Protein AF-A0A2V8GJY0-F1 (afdb_monomer)

Secondary structure (DSSP, 8-state):
----------------------------------------------------------------------------------------------------------------PPPPPP---PPPPP-----PPPPP-------------S--------PPEEEEEESSGGGGGGTTTTTT-SSEEEEEE-HHHHHHHHHTTSSSEEEEEGGGGGG--TT-S--STT----EEEPTB--EEESS--SSEEEEESS-GGG--EEEEETT-SHHHHHHHHHHHHTS----EEEEE-S-HHHHHTT-SEEEEEHHHHHH-----STT--EEEEHHHHHHHHHSS-EEEEEEEEETTSS-HHHHHHHHHHHHHHTT-HHHHHHHHH-S-HHHHHHHHHIIIIIEE--B-HHHHHHHHHHHHHHHTTTS-S------B-

Nearest PDB structures (foldseek):
  7an7-assembly1_A  TM=8.813E-01  e=2.901E-23  Streptomyces coelicolor A3(2)
  7an8-assembly1_B  TM=8.720E-01  e=4.650E-23  Streptomyces coelicolor A3(2)
  7an5-assembly1_A  TM=8.746E-01  e=8.386E-23  Streptomyces coelicolor A3(2)
  7ahr-assembly1_A  TM=8.669E-01  e=2.424E-22  Streptomyces coelicolor A3(2)
  2i6e-assembly1_A  TM=8.050E-01  e=2.884E-21  Deinococcus radiodurans

Mean predicted aligned error: 17.9 Å

Sequence (433 aa):
MGRRSEHRGSVAGAAHDPSTPIGRRSIAAQARRRSAAGRRRGACVRAVTAHDQSGGTDHRLRRREAGRARTADRRHRAVDSSGLGAVRAQAGASGAHGRRRRCRRRVGRRRHRPGSAPRAAGRDPPQYSRRRARAGGAQRAVRRASGRSGRALAVSLSTRVRLGAVGYLNARPLVYGLEDSPRFTLRFDVPSRCAALLHEGAIDVGLIPSIEYLRSPAKARPYRDGKDAAYRIVPGLAIASHGPVASVALYTTRPIGDVRSIALDTSSRTSVALVRVLRARVFKIQPSIEMRGPDLALMLEHCDAALIIGDTALILEAHAGPNGVDKLDLGQIWKEATGLPFVYAFWAGRSGVLDADDVRTLQVARDAGIRHPDELAREYFGGAPGRQALGARYLRDNIKYQFGDAERAGLELFYRYAAETGLVERVDPLQFY

Solvent-accessible surface area (backbone atoms only — not comparable to full-atom values): 27677 Å² total; per-residue (Å²): 131,86,82,89,80,88,88,86,82,88,81,90,90,83,89,88,85,89,82,87,92,86,88,90,86,87,83,89,86,87,90,85,90,90,86,83,89,82,91,88,87,84,88,86,88,86,87,88,84,88,89,83,90,85,85,88,89,88,87,85,91,86,88,88,88,87,87,85,89,87,86,87,87,86,82,86,82,88,85,87,82,87,80,86,82,88,89,86,82,80,92,83,90,86,88,82,92,81,78,94,79,88,82,88,76,83,89,78,90,75,91,79,81,89,77,87,79,82,83,79,81,80,76,79,78,86,79,80,79,89,77,80,87,79,81,82,86,84,89,84,89,84,82,86,88,89,84,89,82,96,71,84,75,82,69,73,82,71,74,55,46,31,33,22,37,38,62,43,75,86,37,49,30,63,46,37,73,45,82,82,37,89,57,44,43,78,43,74,34,50,31,43,49,18,39,47,34,37,77,71,61,76,22,54,31,13,35,19,26,44,61,52,63,72,64,40,45,76,84,66,56,63,51,67,98,73,28,55,38,37,55,21,30,50,81,54,37,34,40,26,18,78,21,53,42,63,25,40,28,42,34,23,69,60,62,77,76,75,42,56,28,34,23,31,30,60,54,44,52,28,64,54,50,48,53,61,35,39,27,66,72,71,61,67,40,84,44,51,77,45,81,38,72,83,42,72,65,74,26,50,78,77,16,48,20,26,39,33,52,46,56,61,27,56,68,56,81,67,52,72,62,101,91,30,33,42,72,45,39,52,27,30,55,45,20,72,76,65,76,32,30,43,52,49,26,30,43,36,25,37,49,86,73,64,55,75,64,55,52,51,50,49,48,50,18,30,67,49,20,70,76,37,31,67,54,54,19,37,66,75,50,51,98,36,67,72,56,18,56,49,39,19,46,42,56,65,71,24,43,38,59,59,39,53,71,59,38,47,54,21,40,54,50,51,46,51,45,32,37,81,66,69,76,38,97,59,82,74,83,90,46,62,112

Structure (mmCIF, N/CA/C/O backbone):
data_AF-A0A2V8GJY0-F1
#
_entry.id   AF-A0A2V8GJY0-F1
#
loop_
_atom_site.group_PDB
_atom_site.id
_atom_site.type_symbol
_atom_site.label_atom_id
_atom_site.label_alt_id
_atom_site.label_comp_id
_atom_site.label_asym_id
_atom_site.label_entity_id
_atom_site.label_seq_id
_atom_site.pdbx_PDB_ins_code
_atom_site.Cartn_x
_atom_site.Cartn_y
_atom_site.Cartn_z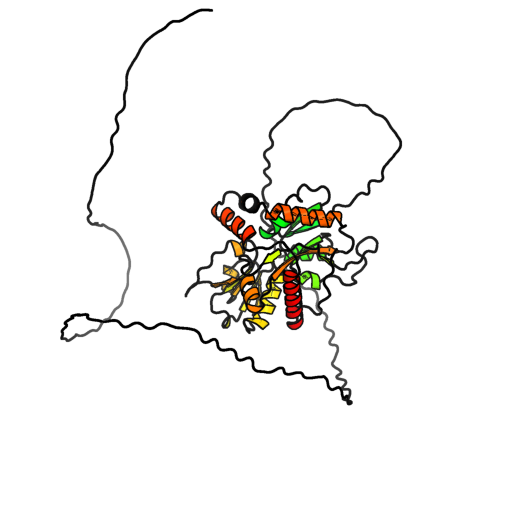
_atom_site.occupancy
_atom_site.B_iso_or_equiv
_atom_site.auth_seq_id
_atom_site.auth_comp_id
_atom_site.auth_asym_id
_atom_site.auth_atom_id
_atom_site.pdbx_PDB_model_num
ATOM 1 N N . MET A 1 1 ? 52.410 48.162 -27.763 1.00 36.25 1 MET A N 1
ATOM 2 C CA . MET A 1 1 ? 53.367 49.290 -27.832 1.00 36.25 1 MET A CA 1
ATOM 3 C C . MET A 1 1 ? 52.587 50.560 -27.527 1.00 36.25 1 MET A C 1
ATOM 5 O O . MET A 1 1 ? 51.519 50.712 -28.098 1.00 36.25 1 MET A O 1
ATOM 9 N N . GLY A 1 2 ? 53.069 51.405 -26.606 1.00 33.69 2 GLY A N 1
ATOM 10 C CA . GLY A 1 2 ? 52.331 52.570 -26.083 1.00 33.69 2 GLY A CA 1
ATOM 11 C C . GLY A 1 2 ? 51.130 52.227 -25.178 1.00 33.69 2 GLY A C 1
ATOM 12 O O . GLY A 1 2 ? 50.605 51.122 -25.252 1.00 33.69 2 GLY A O 1
ATOM 13 N N . ARG A 1 3 ? 50.658 53.122 -24.297 1.00 36.00 3 ARG A N 1
ATOM 14 C CA . ARG A 1 3 ? 51.351 54.151 -23.478 1.00 36.00 3 ARG A CA 1
ATOM 15 C C . ARG A 1 3 ? 50.384 54.576 -22.345 1.00 36.00 3 ARG A C 1
ATOM 17 O O . ARG A 1 3 ? 49.183 54.361 -22.461 1.00 36.00 3 ARG A O 1
ATOM 24 N N . ARG A 1 4 ? 50.889 55.151 -21.246 1.00 39.25 4 ARG A N 1
ATOM 25 C CA . ARG A 1 4 ? 50.056 55.760 -20.180 1.00 39.25 4 ARG A CA 1
ATOM 26 C C . ARG A 1 4 ? 49.544 57.139 -20.629 1.00 39.25 4 ARG A C 1
ATOM 28 O O . ARG A 1 4 ? 50.313 57.808 -21.311 1.00 39.25 4 ARG A O 1
ATOM 35 N N . SER A 1 5 ? 48.378 57.592 -20.142 1.00 37.66 5 SER A N 1
ATOM 36 C CA . SER A 1 5 ? 48.283 58.662 -19.110 1.00 37.66 5 SER A CA 1
ATOM 37 C C . SER A 1 5 ? 46.878 59.285 -18.952 1.00 37.66 5 SER A C 1
ATOM 39 O O . SER A 1 5 ? 46.330 59.819 -19.905 1.00 37.66 5 SER A O 1
ATOM 41 N N . GLU A 1 6 ? 46.382 59.281 -17.711 1.00 39.88 6 GLU A N 1
ATOM 42 C CA . GLU A 1 6 ? 45.700 60.386 -16.998 1.00 39.88 6 GLU A CA 1
ATOM 43 C C . GLU A 1 6 ? 44.667 61.309 -17.689 1.00 39.88 6 GLU A C 1
ATOM 45 O O . GLU A 1 6 ? 45.010 62.135 -18.534 1.00 39.88 6 GLU A O 1
ATOM 50 N N . HIS A 1 7 ? 43.476 61.401 -17.076 1.00 35.53 7 HIS A N 1
ATOM 51 C CA . HIS A 1 7 ? 42.989 62.704 -16.587 1.00 35.53 7 HIS A CA 1
ATOM 52 C C . HIS A 1 7 ? 42.225 62.597 -15.251 1.00 35.53 7 HIS A C 1
ATOM 54 O O . HIS A 1 7 ? 41.972 61.496 -14.763 1.00 35.53 7 HIS A O 1
ATOM 60 N N . ARG A 1 8 ? 41.973 63.744 -14.602 1.00 37.16 8 ARG A N 1
ATOM 61 C CA . ARG A 1 8 ? 41.656 63.873 -13.162 1.00 37.16 8 ARG A CA 1
ATOM 62 C C . ARG A 1 8 ? 40.198 64.282 -12.880 1.00 37.16 8 ARG A C 1
ATOM 64 O O . ARG A 1 8 ? 39.635 65.039 -13.658 1.00 37.16 8 ARG A O 1
ATOM 71 N N . GLY A 1 9 ? 39.717 63.990 -11.661 1.00 31.28 9 GLY A N 1
ATOM 72 C CA . GLY A 1 9 ? 39.180 65.063 -10.798 1.00 31.28 9 GLY A CA 1
ATOM 73 C C . GLY A 1 9 ? 37.777 64.937 -10.173 1.00 31.28 9 GLY A C 1
ATOM 74 O O . GLY A 1 9 ? 36.836 65.450 -10.755 1.00 31.28 9 GLY A O 1
ATOM 75 N N . SER A 1 10 ? 37.724 64.487 -8.902 1.00 34.78 10 SER A N 1
ATOM 76 C CA . SER A 1 10 ? 36.839 64.986 -7.806 1.00 34.78 10 SER A CA 1
ATOM 77 C C . SER A 1 10 ? 35.290 64.854 -7.944 1.00 34.78 10 SER A C 1
ATOM 79 O O . SER A 1 10 ? 34.779 64.654 -9.033 1.00 34.78 10 SER A O 1
ATOM 81 N N . VAL A 1 11 ? 34.445 64.897 -6.893 1.00 36.09 11 VAL A N 1
ATOM 82 C CA . VAL A 1 11 ? 34.592 65.324 -5.477 1.00 36.09 11 VAL A CA 1
ATOM 83 C C . VAL A 1 11 ? 33.930 64.326 -4.486 1.00 36.09 11 VAL A C 1
ATOM 85 O O . VAL A 1 11 ? 32.904 63.736 -4.791 1.00 36.09 11 VAL A O 1
ATOM 88 N N . ALA A 1 12 ? 34.551 64.204 -3.302 1.00 33.91 12 ALA A N 1
ATOM 89 C CA . ALA A 1 12 ? 34.194 63.613 -1.989 1.00 33.91 12 ALA A CA 1
ATOM 90 C C . ALA A 1 12 ? 32.777 63.082 -1.613 1.00 33.91 12 ALA A C 1
ATOM 92 O O . ALA A 1 12 ? 31.747 63.557 -2.076 1.00 33.91 12 ALA A O 1
ATOM 93 N N . GLY A 1 13 ? 32.755 62.214 -0.580 1.00 30.80 13 GLY A N 1
ATOM 94 C CA . GLY A 1 13 ? 31.586 61.940 0.281 1.00 30.80 13 GLY A CA 1
ATOM 95 C C . GLY A 1 13 ? 31.683 60.623 1.076 1.00 30.80 13 GLY A C 1
ATOM 96 O O . GLY A 1 13 ? 31.262 59.587 0.573 1.00 30.80 13 GLY A O 1
ATOM 97 N N . ALA A 1 14 ? 32.246 60.632 2.295 1.00 33.25 14 ALA A N 1
ATOM 98 C CA . ALA A 1 14 ? 32.558 59.409 3.054 1.00 33.25 14 ALA A CA 1
ATOM 99 C C . ALA A 1 14 ? 31.655 59.127 4.277 1.00 33.25 14 ALA A C 1
ATOM 101 O O . ALA A 1 14 ? 31.177 60.028 4.958 1.00 33.25 14 ALA A O 1
ATOM 102 N N . ALA A 1 15 ? 31.497 57.824 4.516 1.00 35.34 15 ALA A N 1
ATOM 103 C CA . ALA A 1 15 ? 30.781 57.093 5.561 1.00 35.34 15 ALA A CA 1
ATOM 104 C C . ALA A 1 15 ? 30.974 57.510 7.037 1.00 35.34 15 ALA A C 1
ATOM 106 O O . ALA A 1 15 ? 32.024 58.017 7.420 1.00 35.34 15 ALA A O 1
ATOM 107 N N . HIS A 1 16 ? 30.022 57.083 7.884 1.00 33.28 16 HIS A N 1
ATOM 108 C CA . HIS A 1 16 ? 30.321 56.562 9.226 1.00 33.28 16 HIS A CA 1
ATOM 109 C C . HIS A 1 16 ? 29.247 55.581 9.749 1.00 33.28 16 HIS A C 1
ATOM 111 O O . HIS A 1 16 ? 28.061 55.752 9.483 1.00 33.28 16 HIS A O 1
ATOM 117 N N . ASP A 1 17 ? 29.692 54.581 10.514 1.00 38.25 17 ASP A N 1
ATOM 118 C CA . ASP A 1 17 ? 28.913 53.673 11.384 1.00 38.25 17 ASP A CA 1
ATOM 119 C C . ASP A 1 17 ? 29.202 54.067 12.857 1.00 38.25 17 ASP A C 1
ATOM 121 O O . ASP A 1 17 ? 30.298 54.604 13.101 1.00 38.25 17 ASP A O 1
ATOM 125 N N . PRO A 1 18 ? 28.255 53.937 13.821 1.00 46.94 18 PRO A N 1
ATOM 126 C CA . PRO A 1 18 ? 28.322 52.794 14.754 1.00 46.94 18 PRO A CA 1
ATOM 127 C C . PRO A 1 18 ? 26.983 52.325 15.405 1.00 46.94 18 PRO A C 1
ATOM 129 O O . PRO A 1 18 ? 25.896 52.866 15.201 1.00 46.94 18 PRO A O 1
ATOM 132 N N . SER A 1 19 ? 27.107 51.321 16.282 1.00 32.25 19 SER A N 1
ATOM 133 C CA . SER A 1 19 ? 26.060 50.537 16.964 1.00 32.25 19 SER A CA 1
ATOM 134 C C . SER A 1 19 ? 25.337 51.147 18.198 1.00 32.25 19 SER A C 1
ATOM 136 O O . SER A 1 19 ? 25.816 52.078 18.834 1.00 32.25 19 SER A O 1
ATOM 138 N N . THR A 1 20 ? 24.226 50.482 18.574 1.00 32.91 20 THR A N 1
ATOM 139 C CA . THR A 1 20 ? 23.474 50.364 19.870 1.00 32.91 20 THR A CA 1
ATOM 140 C C . THR A 1 20 ? 24.234 50.583 21.210 1.00 32.91 20 THR A C 1
ATOM 142 O O . THR A 1 20 ? 25.455 50.445 21.183 1.00 32.91 20 THR A O 1
ATOM 145 N N . PRO A 1 21 ? 23.575 50.762 22.407 1.00 48.00 21 PRO A N 1
ATOM 146 C CA . PRO A 1 21 ? 22.181 50.376 22.771 1.00 48.00 21 PRO A CA 1
ATOM 147 C C . PRO A 1 21 ? 21.335 51.301 23.706 1.00 48.00 21 PRO A C 1
ATOM 149 O O . PRO A 1 21 ? 21.840 51.938 24.624 1.00 48.00 21 PRO A O 1
ATOM 152 N N . ILE A 1 22 ? 19.997 51.201 23.600 1.00 34.97 22 ILE A N 1
ATOM 153 C CA . ILE A 1 22 ? 18.965 51.623 24.593 1.00 34.97 22 ILE A CA 1
ATOM 154 C C . ILE A 1 22 ? 17.805 50.589 24.508 1.00 34.97 22 ILE A C 1
ATOM 156 O O . ILE A 1 22 ? 17.579 50.060 23.424 1.00 34.97 22 ILE A O 1
ATOM 160 N N . GLY A 1 23 ? 17.026 50.194 25.533 1.00 29.58 23 GLY A N 1
ATOM 161 C CA . GLY A 1 23 ? 16.935 50.568 26.960 1.00 29.58 23 GLY A CA 1
ATOM 162 C C . GLY A 1 23 ? 15.876 49.708 27.707 1.00 29.58 23 GLY A C 1
ATOM 163 O O . GLY A 1 23 ? 15.676 48.546 27.360 1.00 29.58 23 GLY A O 1
ATOM 164 N N . ARG A 1 24 ? 15.176 50.243 28.728 1.00 30.44 24 ARG A N 1
ATOM 165 C CA . ARG A 1 24 ? 14.067 49.570 29.468 1.00 30.44 24 ARG A CA 1
ATOM 166 C C . ARG A 1 24 ? 13.042 50.571 30.050 1.00 30.44 24 ARG A C 1
ATOM 168 O O . ARG A 1 24 ? 13.473 51.423 30.820 1.00 30.44 24 ARG A O 1
ATOM 175 N N . ARG A 1 25 ? 11.724 50.350 29.859 1.00 29.27 25 ARG A N 1
ATOM 176 C CA . ARG A 1 25 ? 10.643 50.214 30.894 1.00 29.27 25 ARG A CA 1
ATOM 177 C C . ARG A 1 25 ? 9.215 50.423 30.328 1.00 29.27 25 ARG A C 1
ATOM 179 O O . ARG A 1 25 ? 9.043 50.844 29.194 1.00 29.27 25 ARG A O 1
ATOM 186 N N . SER A 1 26 ? 8.216 50.026 31.124 1.00 29.91 26 SER A N 1
ATOM 187 C CA . SER A 1 26 ? 6.754 50.079 30.900 1.00 29.91 26 SER A CA 1
ATOM 188 C C . SER A 1 26 ? 6.154 51.473 31.253 1.00 29.91 26 SER A C 1
ATOM 19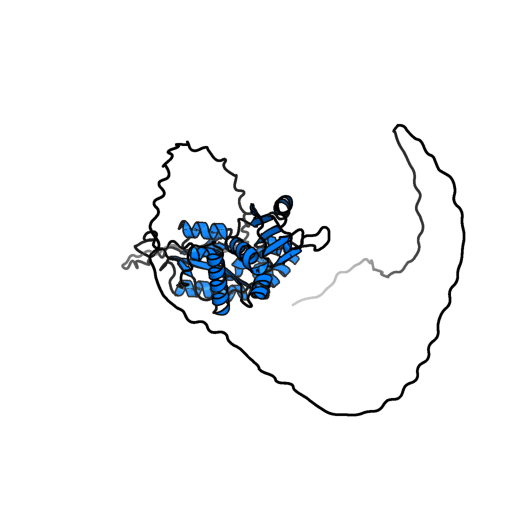0 O O . SER A 1 26 ? 6.912 52.351 31.650 1.00 29.91 26 SER A O 1
ATOM 192 N N . ILE A 1 27 ? 4.855 51.802 31.095 1.00 28.95 27 ILE A N 1
ATOM 193 C CA . ILE A 1 27 ? 3.679 51.342 31.884 1.00 28.95 27 ILE A CA 1
ATOM 194 C C . ILE A 1 27 ? 2.332 51.804 31.247 1.00 28.95 27 ILE A C 1
ATOM 196 O O . ILE A 1 27 ? 2.233 52.930 30.779 1.00 28.95 27 ILE A O 1
ATOM 200 N N . ALA A 1 28 ? 1.293 50.955 31.379 1.00 27.83 28 ALA A N 1
ATOM 201 C CA . ALA A 1 28 ? -0.170 51.208 31.361 1.00 27.83 28 ALA A CA 1
ATOM 202 C C . ALA A 1 28 ? -0.897 51.813 30.131 1.00 27.83 28 ALA A C 1
ATOM 204 O O . ALA A 1 28 ? -0.346 52.477 29.264 1.00 27.83 28 ALA A O 1
ATOM 205 N N . ALA A 1 29 ? -2.211 51.555 30.109 1.00 30.17 29 ALA A N 1
ATOM 206 C CA . ALA A 1 29 ? -3.187 52.002 29.115 1.00 30.17 29 ALA A CA 1
ATOM 207 C C . ALA A 1 29 ? -4.137 53.081 29.675 1.00 30.17 29 ALA A C 1
ATOM 209 O O . ALA A 1 29 ? -4.284 53.211 30.889 1.00 30.17 29 ALA A O 1
ATOM 210 N N . GLN A 1 30 ? -4.886 53.757 28.795 1.00 29.38 30 GLN A N 1
ATOM 211 C CA . GLN A 1 30 ? -6.186 54.363 29.123 1.00 29.38 30 GLN A CA 1
ATOM 212 C C . GLN A 1 30 ? -7.127 54.361 27.903 1.00 29.38 30 GLN A C 1
ATOM 214 O O . GLN A 1 30 ? -6.688 54.145 26.777 1.00 29.38 30 GLN A O 1
ATOM 219 N N . ALA A 1 31 ? -8.435 54.540 28.130 1.00 30.16 31 ALA A N 1
ATOM 220 C CA . ALA A 1 31 ? -9.487 54.254 27.145 1.00 30.16 31 ALA A CA 1
ATOM 221 C C . ALA A 1 31 ? -10.600 55.321 27.097 1.00 30.16 31 ALA A C 1
ATOM 223 O O . ALA A 1 31 ? -10.871 55.975 28.105 1.00 30.16 31 ALA A O 1
ATOM 224 N N . ARG A 1 32 ? -11.290 55.433 25.947 1.00 31.64 32 ARG A N 1
ATOM 225 C CA . ARG A 1 32 ? -12.596 56.104 25.697 1.00 31.64 32 ARG A CA 1
ATOM 226 C C . ARG A 1 32 ? -13.050 55.823 24.244 1.00 31.64 32 ARG A C 1
ATOM 228 O O . ARG A 1 32 ? -12.188 55.615 23.406 1.00 31.64 32 ARG A O 1
ATOM 235 N N . ARG A 1 33 ? -14.328 55.910 23.833 1.00 32.41 33 ARG A N 1
ATOM 236 C CA . ARG A 1 33 ? -15.648 55.592 24.452 1.00 32.41 33 ARG A CA 1
ATOM 237 C C . ARG A 1 33 ? -16.769 55.948 23.446 1.00 32.41 33 ARG A C 1
ATOM 239 O O . ARG A 1 33 ? -16.694 57.046 22.906 1.00 32.41 33 ARG A O 1
ATOM 246 N N . ARG A 1 34 ? -17.822 55.109 23.333 1.00 30.98 34 ARG A N 1
ATOM 247 C CA . ARG A 1 34 ? -19.221 55.320 22.819 1.00 30.98 34 ARG A CA 1
ATOM 248 C C . ARG A 1 34 ? -19.660 54.105 21.969 1.00 30.98 34 ARG A C 1
ATOM 250 O O . ARG A 1 34 ? -18.787 53.500 21.369 1.00 30.98 34 ARG A O 1
ATOM 257 N N . SER A 1 35 ? -20.925 53.700 21.776 1.00 33.88 35 SER A N 1
ATOM 258 C CA . SER A 1 35 ? -22.271 53.860 22.403 1.00 33.88 35 SER A CA 1
ATOM 259 C C . SER A 1 35 ? -23.313 53.565 21.289 1.00 33.88 35 SER A C 1
ATOM 261 O O . SER A 1 35 ? -23.026 53.909 20.152 1.00 33.88 35 SER A O 1
ATOM 263 N N . ALA A 1 36 ? -24.533 53.038 21.485 1.00 33.91 36 ALA A N 1
ATOM 264 C CA . ALA A 1 36 ? -25.193 52.374 22.623 1.00 33.91 36 ALA A CA 1
ATOM 265 C C . ALA A 1 36 ? -26.561 51.753 22.184 1.00 33.91 36 ALA A C 1
ATOM 267 O O . ALA A 1 36 ? -27.007 51.994 21.069 1.00 33.91 36 ALA A O 1
ATOM 268 N N . ALA A 1 37 ? -27.253 51.099 23.138 1.00 31.75 37 ALA A N 1
ATOM 269 C CA . ALA A 1 37 ? -28.693 50.740 23.196 1.00 31.75 37 ALA A CA 1
ATOM 270 C C . ALA A 1 37 ? -29.190 49.425 22.523 1.00 31.75 37 ALA A C 1
ATOM 272 O O . ALA A 1 37 ? -28.834 49.137 21.392 1.00 31.75 37 ALA A O 1
ATOM 273 N N . GLY A 1 38 ? -30.064 48.616 23.164 1.00 27.45 38 GLY A N 1
ATOM 274 C CA . GLY A 1 38 ? -30.399 48.564 24.610 1.00 27.45 38 GLY A CA 1
ATOM 275 C C . GLY A 1 38 ? -31.740 47.903 25.023 1.00 27.45 38 GLY A C 1
ATOM 276 O O . GLY A 1 38 ? -32.613 47.715 24.188 1.00 27.45 38 GLY A O 1
ATOM 277 N N . ARG A 1 39 ? -31.923 47.725 26.359 1.00 34.94 39 ARG A N 1
ATOM 278 C CA . ARG A 1 39 ? -33.172 47.375 27.123 1.00 34.94 39 ARG A CA 1
ATOM 279 C C . ARG A 1 39 ? -33.692 45.918 26.936 1.00 34.94 39 ARG A C 1
ATOM 281 O O . ARG A 1 39 ? -33.474 45.360 25.878 1.00 34.94 39 ARG A O 1
ATOM 288 N N . ARG A 1 40 ? -34.392 45.220 27.865 1.00 35.00 40 ARG A N 1
ATOM 289 C CA . ARG A 1 40 ? -34.861 45.348 29.296 1.00 35.00 40 ARG A CA 1
ATOM 290 C C . ARG A 1 40 ? -35.386 43.934 29.749 1.00 35.00 40 ARG A C 1
ATOM 292 O O . ARG A 1 40 ? -35.519 43.105 28.864 1.00 35.00 40 ARG A O 1
ATOM 299 N N . ARG A 1 41 ? -35.767 43.532 30.989 1.00 35.16 41 ARG A N 1
ATOM 300 C CA . ARG A 1 41 ? -35.796 44.020 32.408 1.00 35.16 41 ARG A CA 1
ATOM 301 C C . ARG A 1 41 ? -36.048 42.788 33.341 1.00 35.16 41 ARG A C 1
ATOM 303 O O . ARG A 1 41 ? -36.800 41.919 32.929 1.00 35.16 41 ARG A O 1
ATOM 310 N N . GLY A 1 42 ? -35.568 42.780 34.598 1.00 27.75 42 GLY A N 1
ATOM 311 C CA . GLY A 1 42 ? -35.918 41.792 35.663 1.00 27.75 42 GLY A CA 1
ATOM 312 C C . GLY A 1 42 ? -34.704 40.958 36.121 1.00 27.75 42 GLY A C 1
ATOM 313 O O . GLY A 1 42 ? -34.019 40.436 35.253 1.00 27.75 42 GLY A O 1
ATOM 314 N N . ALA A 1 43 ? -34.252 40.863 37.385 1.00 33.25 43 ALA A N 1
ATOM 315 C CA . ALA A 1 43 ? -34.797 41.071 38.750 1.00 33.25 43 ALA A CA 1
ATOM 316 C C . ALA A 1 43 ? -35.694 39.919 39.284 1.00 33.25 43 ALA A C 1
ATOM 318 O O . ALA A 1 43 ? -36.507 39.414 38.524 1.00 33.25 43 ALA A O 1
ATOM 319 N N . CYS A 1 44 ? -35.613 39.480 40.557 1.00 26.72 44 CYS A N 1
ATOM 320 C CA . CYS A 1 44 ? -34.962 40.103 41.727 1.00 26.72 44 CYS A CA 1
ATOM 321 C C . CYS A 1 44 ? -34.247 39.134 42.710 1.00 26.72 44 CYS A C 1
ATOM 323 O O . CYS A 1 44 ? -34.597 37.971 42.857 1.00 26.72 44 CYS A O 1
ATOM 325 N N . VAL A 1 45 ? -33.266 39.716 43.401 1.00 30.44 45 VAL A N 1
ATOM 326 C CA . VAL A 1 45 ? -32.328 39.244 44.437 1.00 30.44 45 VAL A CA 1
ATOM 327 C C . VAL A 1 45 ? -32.975 38.811 45.767 1.00 30.44 45 VAL A C 1
ATOM 329 O O . VAL A 1 45 ? -33.922 39.446 46.228 1.00 30.44 45 VAL A O 1
ATOM 332 N N . ARG A 1 46 ? -32.326 37.879 46.489 1.00 27.17 46 ARG A N 1
ATOM 333 C CA . ARG A 1 46 ? -32.147 37.975 47.957 1.00 27.17 46 ARG A CA 1
ATOM 334 C C . ARG A 1 46 ? -30.818 37.342 48.406 1.00 27.17 46 ARG A C 1
ATOM 336 O O . ARG A 1 46 ? -30.353 36.396 47.783 1.00 27.17 46 ARG A O 1
ATOM 343 N N . ALA A 1 47 ? -30.217 37.887 49.463 1.00 30.41 47 ALA A N 1
ATOM 344 C CA . ALA A 1 47 ? -28.976 37.428 50.102 1.00 30.41 47 ALA A CA 1
ATOM 345 C C . ALA A 1 47 ? -28.999 37.804 51.599 1.00 30.41 47 ALA A C 1
ATOM 347 O O . ALA A 1 47 ? -29.766 38.696 51.963 1.00 30.41 47 ALA A O 1
ATOM 348 N N . VAL A 1 48 ? -28.167 37.169 52.438 1.00 28.72 48 VAL A N 1
ATOM 349 C CA . VAL A 1 48 ? -27.762 37.636 53.789 1.00 28.72 48 VAL A CA 1
ATOM 350 C C . VAL A 1 48 ? -26.457 36.928 54.226 1.00 28.72 48 VAL A C 1
ATOM 352 O O . VAL A 1 48 ? -25.960 36.058 53.515 1.00 28.72 48 VAL A O 1
ATOM 355 N N . THR A 1 49 ? -25.845 37.405 55.311 1.00 31.11 49 THR A N 1
ATOM 356 C CA . THR A 1 49 ? -24.400 37.458 55.600 1.00 31.11 49 THR A CA 1
ATOM 357 C C . THR A 1 49 ? -23.714 36.267 56.289 1.00 31.11 49 THR A C 1
ATOM 359 O O . THR A 1 49 ? -24.292 35.547 57.093 1.00 31.11 49 THR A O 1
ATOM 362 N N . ALA A 1 50 ? -22.407 36.217 56.010 1.00 31.38 50 ALA A N 1
ATOM 363 C CA . ALA A 1 50 ? -21.270 35.556 56.660 1.00 31.38 50 ALA A CA 1
ATOM 364 C C . ALA A 1 50 ? -21.142 35.582 58.204 1.00 31.38 50 ALA A C 1
ATOM 366 O O . ALA A 1 50 ? -21.640 36.498 58.849 1.00 31.38 50 ALA A O 1
ATOM 367 N N . HIS A 1 51 ? -20.331 34.642 58.727 1.00 29.11 51 HIS A N 1
ATOM 368 C CA . HIS A 1 51 ? -19.252 34.795 59.739 1.00 29.11 51 HIS A CA 1
ATOM 369 C C . HIS A 1 51 ? -18.451 33.455 59.839 1.00 29.11 51 HIS A C 1
ATOM 371 O O . HIS A 1 51 ? -18.940 32.450 59.331 1.00 29.11 51 HIS A O 1
ATOM 377 N N . ASP A 1 52 ? -17.314 33.304 60.544 1.00 33.09 52 ASP A N 1
ATOM 378 C CA . ASP A 1 52 ? -15.985 33.966 60.450 1.00 33.09 52 ASP A CA 1
ATOM 379 C C . ASP A 1 52 ? -14.928 33.151 61.280 1.00 33.09 52 ASP A C 1
ATOM 381 O O . ASP A 1 52 ? -15.324 32.468 62.219 1.00 33.09 52 ASP A O 1
ATOM 385 N N . GLN A 1 53 ? -13.616 33.278 60.989 1.00 34.22 53 GLN A N 1
ATOM 386 C CA . GLN A 1 53 ? -12.431 32.901 61.837 1.00 34.22 53 GLN A CA 1
ATOM 387 C C . GLN A 1 53 ? -12.147 31.401 62.168 1.00 34.22 53 GLN A C 1
ATOM 389 O O . GLN A 1 53 ? -13.046 30.572 62.114 1.00 34.22 53 GLN A O 1
ATOM 394 N N . SER A 1 54 ? -10.932 30.951 62.565 1.00 31.22 54 SER A N 1
ATOM 395 C CA . SER A 1 54 ? -9.523 31.381 62.312 1.00 31.22 54 SER A CA 1
ATOM 396 C C . SER A 1 54 ? -8.493 30.298 62.770 1.00 31.22 54 SER A C 1
ATOM 398 O O . SER A 1 54 ? -8.872 29.316 63.404 1.00 31.22 54 SER A O 1
ATOM 400 N N . GLY A 1 55 ? -7.188 30.485 62.470 1.00 28.47 55 GLY A N 1
ATOM 401 C CA . GLY A 1 55 ? -6.037 29.664 62.939 1.00 28.47 55 GLY A CA 1
ATOM 402 C C . GLY A 1 55 ? -5.542 28.590 61.941 1.00 28.47 55 GLY A C 1
ATOM 403 O O . GLY A 1 55 ? -6.356 27.955 61.284 1.00 28.47 55 GLY A O 1
ATOM 404 N N . GLY A 1 56 ? -4.242 28.325 61.708 1.00 28.73 56 GLY A N 1
ATOM 405 C CA . GLY A 1 56 ? -2.976 28.817 62.305 1.00 28.73 56 GLY A CA 1
ATOM 406 C C . GLY A 1 56 ? -2.303 27.755 63.203 1.00 28.73 56 GLY A C 1
ATOM 407 O O . GLY A 1 56 ? -2.997 27.202 64.044 1.00 28.73 56 GLY A O 1
ATOM 408 N N . THR A 1 57 ? -1.005 27.404 63.117 1.00 32.22 57 THR A N 1
ATOM 409 C CA . THR A 1 57 ? 0.173 27.959 62.387 1.00 32.22 57 THR A CA 1
ATOM 410 C C . THR A 1 57 ? 1.238 26.870 62.028 1.00 32.22 57 THR A C 1
ATOM 412 O O . THR A 1 57 ? 0.984 25.679 62.172 1.00 32.22 57 THR A O 1
ATOM 415 N N . ASP A 1 58 ? 2.406 27.267 61.489 1.00 35.31 58 ASP A N 1
ATOM 416 C CA . ASP A 1 58 ? 3.481 26.454 60.850 1.00 35.31 58 ASP A CA 1
ATOM 417 C C . ASP A 1 58 ? 4.796 26.405 61.685 1.00 35.31 58 ASP A C 1
ATOM 419 O O . ASP A 1 58 ? 5.051 27.372 62.396 1.00 35.31 58 ASP A O 1
ATOM 423 N N . HIS A 1 59 ? 5.640 25.346 61.569 1.00 31.58 59 HIS A N 1
ATOM 424 C CA . HIS A 1 59 ? 7.113 25.454 61.319 1.00 31.58 59 HIS A CA 1
ATOM 425 C C . HIS A 1 59 ? 7.990 24.159 61.387 1.00 31.58 59 HIS A C 1
ATOM 427 O O . HIS A 1 59 ? 8.313 23.633 62.445 1.00 31.58 59 HIS A O 1
ATOM 433 N N . ARG A 1 60 ? 8.532 23.778 60.213 1.00 34.97 60 ARG A N 1
ATOM 434 C CA . ARG A 1 60 ? 9.979 23.667 59.834 1.00 34.97 60 ARG A CA 1
ATOM 435 C C . ARG A 1 60 ? 11.066 22.888 60.650 1.00 34.97 60 ARG A C 1
ATOM 437 O O . ARG A 1 60 ? 11.585 23.374 61.642 1.00 34.97 60 ARG A O 1
ATOM 444 N N . LEU A 1 61 ? 11.661 21.895 59.951 1.00 31.75 61 LEU A N 1
ATOM 445 C CA . LEU A 1 61 ? 13.116 21.654 59.672 1.00 31.75 61 LEU A CA 1
ATOM 446 C C . LEU A 1 61 ? 14.186 21.457 60.786 1.00 31.75 61 LEU A C 1
ATOM 448 O O . LEU A 1 61 ? 14.542 22.413 61.468 1.00 31.75 61 LEU A O 1
ATOM 452 N N . ARG A 1 62 ? 14.983 20.364 60.669 1.00 31.80 62 ARG A N 1
ATOM 453 C CA . ARG A 1 62 ? 16.422 20.397 60.236 1.00 31.80 62 ARG A CA 1
ATOM 454 C C . ARG A 1 62 ? 17.061 19.004 59.983 1.00 31.80 62 ARG A C 1
ATOM 456 O O . ARG A 1 62 ? 16.510 17.981 60.362 1.00 31.80 62 ARG A O 1
ATOM 463 N N . ARG A 1 63 ? 18.222 18.987 59.295 1.00 32.91 63 ARG A N 1
ATOM 464 C CA . ARG A 1 63 ? 19.069 17.808 58.956 1.00 32.91 63 ARG A CA 1
ATOM 465 C C . ARG A 1 63 ? 20.079 17.446 60.066 1.00 32.91 63 ARG A C 1
ATOM 467 O O . ARG A 1 63 ? 20.566 18.368 60.720 1.00 32.91 63 ARG A O 1
ATOM 474 N N . ARG A 1 64 ? 20.619 16.211 60.042 1.00 29.55 64 ARG A N 1
ATOM 475 C CA . ARG A 1 64 ? 22.076 15.971 59.826 1.00 29.55 64 ARG A CA 1
ATOM 476 C C . ARG A 1 64 ? 22.415 14.531 59.403 1.00 29.55 64 ARG A C 1
ATOM 478 O O . ARG A 1 64 ? 21.581 13.642 59.504 1.00 29.55 64 ARG A O 1
ATOM 485 N N . GLU A 1 65 ? 23.631 14.349 58.886 1.00 34.75 65 GLU A N 1
ATOM 486 C CA . GLU A 1 65 ? 24.169 13.112 58.295 1.00 34.75 65 GLU A CA 1
ATOM 487 C C . GLU A 1 65 ? 25.318 12.541 59.145 1.00 34.75 65 GLU A C 1
ATOM 489 O O . GLU A 1 65 ? 26.104 13.308 59.702 1.00 34.75 65 GLU A O 1
ATOM 494 N N . ALA A 1 66 ? 25.472 11.213 59.163 1.00 31.83 66 ALA A N 1
ATOM 495 C CA . ALA A 1 66 ? 26.739 10.511 59.397 1.00 31.83 66 ALA A CA 1
ATOM 496 C C . ALA A 1 66 ? 26.620 9.064 58.880 1.00 31.83 66 ALA A C 1
ATOM 498 O O . ALA A 1 66 ? 25.554 8.462 58.980 1.00 31.83 66 ALA A O 1
ATOM 499 N N . GLY A 1 67 ? 27.699 8.486 58.348 1.00 28.39 67 GLY A N 1
ATOM 500 C CA . GLY A 1 67 ? 27.715 7.096 57.878 1.00 28.39 67 GLY A CA 1
ATOM 501 C C . GLY A 1 67 ? 29.090 6.449 58.032 1.00 28.39 67 GLY A C 1
ATOM 502 O O . GLY A 1 67 ? 30.066 7.137 58.326 1.00 28.39 67 GLY A O 1
ATOM 503 N N . ARG A 1 68 ? 29.174 5.130 57.819 1.00 30.45 68 ARG A N 1
ATOM 504 C CA . ARG A 1 68 ? 30.428 4.370 57.652 1.00 30.45 68 ARG A CA 1
ATOM 505 C C . ARG A 1 68 ? 30.178 3.106 56.827 1.00 30.45 68 ARG A C 1
ATOM 507 O O . ARG A 1 68 ? 29.116 2.503 56.927 1.00 30.45 68 ARG A O 1
ATOM 514 N N . ALA A 1 69 ? 31.156 2.726 56.010 1.00 30.88 69 ALA A N 1
ATOM 515 C CA . ALA A 1 69 ? 31.063 1.602 55.079 1.00 30.88 69 ALA A CA 1
ATOM 516 C C . ALA A 1 69 ? 31.666 0.306 55.650 1.00 30.88 69 ALA A C 1
ATOM 518 O O . ALA A 1 69 ? 32.516 0.359 56.539 1.00 30.88 69 ALA A O 1
ATOM 519 N N . ARG A 1 70 ? 31.302 -0.839 55.055 1.00 32.00 70 ARG A N 1
ATOM 520 C CA . ARG A 1 70 ? 32.111 -2.073 55.008 1.00 32.00 70 ARG A CA 1
ATOM 521 C C . ARG A 1 70 ? 31.884 -2.800 53.679 1.00 32.00 70 ARG A C 1
ATOM 523 O O . ARG A 1 70 ? 30.829 -2.663 53.068 1.00 32.00 70 ARG A O 1
ATOM 530 N N . THR A 1 71 ? 32.906 -3.518 53.229 1.00 32.59 71 THR A N 1
ATOM 531 C CA . THR A 1 71 ? 33.027 -4.141 51.902 1.00 32.59 71 THR A CA 1
ATOM 532 C C . THR A 1 71 ? 32.888 -5.664 51.963 1.00 32.59 71 THR A C 1
ATOM 534 O O . THR A 1 71 ? 33.335 -6.283 52.926 1.00 32.59 71 THR A O 1
ATOM 537 N N . ALA A 1 72 ? 32.345 -6.273 50.904 1.00 31.72 72 ALA A N 1
ATOM 538 C CA . ALA A 1 72 ? 32.530 -7.689 50.567 1.00 31.72 72 ALA A CA 1
ATOM 539 C C . ALA A 1 72 ? 32.287 -7.921 49.058 1.00 31.72 72 ALA A C 1
ATOM 541 O O . ALA A 1 72 ? 31.564 -7.158 48.422 1.00 31.72 72 ALA A O 1
ATOM 542 N N . ASP A 1 73 ? 32.910 -8.960 48.500 1.00 30.67 73 ASP A N 1
ATOM 543 C CA . ASP A 1 73 ? 32.905 -9.339 47.074 1.00 30.67 73 ASP A CA 1
ATOM 544 C C . ASP A 1 73 ? 32.167 -10.690 46.870 1.00 30.67 73 ASP A C 1
ATOM 546 O O . ASP A 1 73 ? 32.002 -11.457 47.818 1.00 30.67 73 ASP A O 1
ATOM 550 N N . ARG A 1 74 ? 31.855 -11.009 45.604 1.00 30.72 74 ARG A N 1
ATOM 551 C CA . ARG A 1 74 ? 31.652 -12.347 44.992 1.00 30.72 74 ARG A CA 1
ATOM 552 C C . ARG A 1 74 ? 30.248 -12.898 44.681 1.00 30.72 74 ARG A C 1
ATOM 554 O O . ARG A 1 74 ? 29.640 -13.608 45.467 1.00 30.72 74 ARG A O 1
ATOM 561 N N . ARG A 1 75 ? 29.986 -12.833 43.364 1.00 31.02 75 ARG A N 1
ATOM 562 C CA . ARG A 1 75 ? 29.716 -13.956 42.425 1.00 31.02 75 ARG A CA 1
ATOM 563 C C . ARG A 1 75 ? 28.322 -14.607 42.365 1.00 31.02 75 ARG A C 1
ATOM 565 O O . ARG A 1 75 ? 27.808 -15.162 43.322 1.00 31.02 75 ARG A O 1
ATOM 572 N N . HIS A 1 76 ? 27.843 -14.661 41.117 1.00 30.80 76 HIS A N 1
ATOM 573 C CA . HIS A 1 76 ? 27.024 -15.693 40.462 1.00 30.80 76 HIS A CA 1
ATOM 574 C C . HIS A 1 76 ? 26.190 -16.668 41.314 1.00 30.80 76 HIS A C 1
ATOM 576 O O . HIS A 1 76 ? 26.720 -17.608 41.906 1.00 30.80 76 HIS A O 1
ATOM 582 N N . ARG A 1 77 ? 24.879 -16.656 41.048 1.00 29.73 77 ARG A N 1
ATOM 583 C CA . ARG A 1 77 ? 24.168 -17.879 40.643 1.00 29.73 77 ARG A CA 1
ATOM 584 C C . ARG A 1 77 ? 23.375 -17.623 39.366 1.00 29.73 77 ARG A C 1
ATOM 586 O O . ARG A 1 77 ? 22.673 -16.623 39.269 1.00 29.73 77 ARG A O 1
ATOM 593 N N . ALA A 1 78 ? 23.501 -18.532 38.404 1.00 30.53 78 ALA A N 1
ATOM 594 C CA . ALA A 1 78 ? 22.473 -18.729 37.390 1.00 30.53 78 ALA A CA 1
ATOM 595 C C . ALA A 1 78 ? 21.358 -19.599 37.992 1.00 30.53 78 ALA A C 1
ATOM 597 O O . ALA A 1 78 ? 21.613 -20.369 38.922 1.00 30.53 78 ALA A O 1
ATOM 598 N N . VAL A 1 79 ? 20.149 -19.497 37.447 1.00 33.94 79 VAL A N 1
ATOM 599 C CA . VAL A 1 79 ? 19.073 -20.465 37.678 1.00 33.94 79 VAL A CA 1
ATOM 600 C C . VAL A 1 79 ? 18.568 -20.891 36.309 1.00 33.94 79 VAL A C 1
ATOM 602 O O . VAL A 1 79 ? 18.113 -20.057 35.531 1.00 33.94 79 VAL A O 1
ATOM 605 N N . ASP A 1 80 ? 18.697 -22.182 36.028 1.00 29.88 80 ASP A N 1
ATOM 606 C CA . ASP A 1 80 ? 18.070 -22.860 34.900 1.00 29.88 80 ASP A CA 1
ATOM 607 C C . ASP A 1 80 ? 16.980 -23.779 35.462 1.00 29.88 80 ASP A C 1
ATOM 609 O O . ASP A 1 80 ? 17.169 -24.407 36.507 1.00 29.88 80 ASP A O 1
ATOM 613 N N . SER A 1 81 ? 15.835 -23.824 34.791 1.00 32.38 81 SER A N 1
ATOM 614 C CA . SER A 1 81 ? 14.739 -24.739 35.102 1.00 32.38 81 SER A CA 1
ATOM 615 C C . SER A 1 81 ? 13.800 -24.850 33.900 1.00 32.38 81 SER A C 1
ATOM 617 O O . SER A 1 81 ? 12.745 -24.216 33.837 1.00 32.38 81 SER A O 1
ATOM 619 N N . SER A 1 82 ? 14.196 -25.672 32.931 1.00 29.78 82 SER A N 1
ATOM 620 C CA . SER A 1 82 ? 13.288 -26.224 31.923 1.00 29.78 82 SER A CA 1
ATOM 621 C C . SER A 1 82 ? 12.261 -27.173 32.573 1.00 29.78 82 SER A C 1
ATOM 623 O O . SER A 1 82 ? 12.582 -27.870 33.534 1.00 29.78 82 SER A O 1
ATOM 625 N N . GLY A 1 83 ? 11.013 -27.215 32.080 1.00 27.02 83 GLY A N 1
ATOM 626 C CA . GLY A 1 83 ? 9.991 -28.055 32.723 1.00 27.02 83 GLY A CA 1
ATOM 627 C C . GLY A 1 83 ? 8.570 -28.029 32.149 1.00 27.02 83 GLY A C 1
ATOM 628 O O . GLY A 1 83 ? 7.679 -27.493 32.791 1.00 27.02 83 GLY A O 1
ATOM 629 N N . LEU A 1 84 ? 8.362 -28.748 31.035 1.00 30.50 84 LEU A N 1
ATOM 630 C CA . LEU A 1 84 ? 7.074 -29.332 30.593 1.00 30.50 84 LEU A CA 1
ATOM 631 C C . LEU A 1 84 ? 5.932 -28.351 30.195 1.00 30.50 84 LEU A C 1
ATOM 633 O O . LEU A 1 84 ? 5.866 -27.210 30.623 1.00 30.50 84 LEU A O 1
ATOM 637 N N . GLY A 1 85 ? 4.985 -28.734 29.332 1.00 27.77 85 GLY A N 1
ATOM 638 C CA . GLY A 1 85 ? 4.851 -29.989 28.585 1.00 27.77 85 GLY A CA 1
ATOM 639 C C . GLY A 1 85 ? 3.957 -29.828 27.348 1.00 27.77 85 GLY A C 1
ATOM 640 O O . GLY A 1 85 ? 3.130 -28.922 27.275 1.00 27.77 85 GLY A O 1
ATOM 641 N N . ALA A 1 86 ? 4.140 -30.696 26.351 1.00 30.41 86 ALA A N 1
ATOM 642 C CA . ALA A 1 86 ? 3.387 -30.654 25.098 1.00 30.41 86 ALA A CA 1
ATOM 643 C C . ALA A 1 86 ? 2.094 -31.483 25.176 1.00 30.41 86 ALA A C 1
ATOM 645 O O . ALA A 1 86 ? 2.104 -32.601 25.686 1.00 30.41 86 ALA A O 1
ATOM 646 N N . VAL A 1 87 ? 1.007 -30.982 24.580 1.00 31.30 87 VAL A N 1
ATOM 647 C CA . VAL A 1 87 ? -0.230 -31.752 24.369 1.00 31.30 87 VAL A CA 1
ATOM 648 C C . VAL A 1 87 ? -0.370 -32.084 22.887 1.00 31.30 87 VAL A C 1
ATOM 650 O O . VAL A 1 87 ? -0.455 -31.199 22.038 1.00 31.30 87 VAL A O 1
ATOM 653 N N . ARG A 1 88 ? -0.405 -33.382 22.579 1.00 28.58 88 ARG A N 1
ATOM 654 C CA . ARG A 1 88 ? -0.636 -33.931 21.239 1.00 28.58 88 ARG A CA 1
ATOM 655 C C . ARG A 1 88 ? -1.977 -34.661 21.265 1.00 28.58 88 ARG A C 1
ATOM 657 O O . ARG A 1 88 ? -2.176 -35.515 22.120 1.00 28.58 88 ARG A O 1
ATOM 664 N N . ALA A 1 89 ? -2.870 -34.360 20.327 1.00 29.94 89 ALA A N 1
ATOM 665 C CA . ALA A 1 89 ? -4.110 -35.106 20.128 1.00 29.94 89 ALA A CA 1
ATOM 666 C C . ALA A 1 89 ? -4.164 -35.600 18.677 1.00 29.94 89 ALA A C 1
ATOM 668 O O . ALA A 1 89 ? -3.992 -34.813 17.746 1.00 29.94 89 ALA A O 1
ATOM 669 N N . GLN A 1 90 ? -4.351 -36.907 18.488 1.00 29.80 90 GLN A N 1
ATOM 670 C CA . GLN A 1 90 ? -4.548 -37.515 17.169 1.00 29.80 90 GLN A CA 1
ATOM 671 C C . GLN A 1 90 ? -6.039 -37.608 16.825 1.00 29.80 90 GLN A C 1
ATOM 673 O O . GLN A 1 90 ? -6.904 -37.498 17.692 1.00 29.80 90 GLN A O 1
ATOM 678 N N . ALA A 1 91 ? -6.337 -37.798 15.540 1.00 28.67 91 ALA A N 1
ATOM 679 C CA . ALA A 1 91 ? -7.702 -37.958 15.059 1.00 28.67 91 ALA A CA 1
ATOM 680 C C . ALA A 1 91 ? -8.292 -39.325 15.448 1.00 28.67 91 ALA A C 1
ATOM 682 O O . ALA A 1 91 ? -7.606 -40.342 15.393 1.00 28.67 91 ALA A O 1
ATOM 683 N N . GLY A 1 92 ? -9.593 -39.344 15.744 1.00 28.33 92 GLY A N 1
ATOM 684 C CA . GLY A 1 92 ? -10.417 -40.550 15.772 1.00 28.33 92 GLY A CA 1
ATOM 685 C C . GLY A 1 92 ? -11.564 -40.397 14.776 1.00 28.33 92 GLY A C 1
ATOM 686 O O . GLY A 1 92 ? -12.268 -39.388 14.805 1.00 28.33 92 GLY A O 1
ATOM 687 N N . ALA A 1 93 ? -11.741 -41.371 13.883 1.00 29.66 93 ALA A N 1
ATOM 688 C CA . ALA A 1 93 ? -12.786 -41.356 12.864 1.00 29.66 93 ALA A CA 1
ATOM 689 C C . ALA A 1 93 ? -13.759 -42.525 13.071 1.00 29.66 93 ALA A C 1
ATOM 691 O O . ALA A 1 93 ? -13.375 -43.680 12.918 1.00 29.66 93 ALA A O 1
ATOM 692 N N . SER A 1 94 ? -15.023 -42.202 13.356 1.00 32.03 94 SER A N 1
ATOM 693 C CA . SER A 1 94 ? -16.147 -43.146 13.408 1.00 32.03 94 SER A CA 1
ATOM 694 C C . SER A 1 94 ? -17.394 -42.462 12.849 1.00 32.03 94 SER A C 1
ATOM 696 O O . SER A 1 94 ? -17.713 -41.342 13.247 1.00 32.03 94 SER A O 1
ATOM 698 N N . GLY A 1 95 ? -18.096 -43.109 11.916 1.00 26.64 95 GLY A N 1
ATOM 699 C CA . GLY A 1 95 ? -19.289 -42.559 11.263 1.00 26.64 95 GLY A CA 1
ATOM 700 C C . GLY A 1 95 ? -20.582 -43.278 11.656 1.00 26.64 95 GLY A C 1
ATOM 701 O O . GLY A 1 95 ? -20.571 -44.473 11.932 1.00 26.64 95 GLY A O 1
ATOM 702 N N . ALA A 1 96 ? -21.710 -42.562 11.618 1.00 29.62 96 ALA A N 1
ATOM 703 C CA . ALA A 1 96 ? -23.059 -43.127 11.728 1.00 29.62 96 ALA A CA 1
ATOM 704 C C . ALA A 1 96 ? -24.085 -42.275 10.946 1.00 29.62 96 ALA A C 1
ATOM 706 O O . ALA A 1 96 ? -23.828 -41.121 10.602 1.00 29.62 96 ALA A O 1
ATOM 707 N N . HIS A 1 97 ? -25.246 -42.848 10.611 1.00 29.08 97 HIS A N 1
ATOM 708 C CA . HIS A 1 97 ? -26.244 -42.223 9.729 1.00 29.08 97 HIS A CA 1
ATOM 709 C C . HIS A 1 97 ? -27.135 -41.162 10.413 1.00 29.08 97 HIS A C 1
ATOM 711 O O . HIS A 1 97 ? -27.605 -41.358 11.529 1.00 29.08 97 HIS A O 1
ATOM 717 N N . GLY A 1 98 ? -27.477 -40.087 9.682 1.00 28.58 98 GLY A N 1
ATOM 718 C CA . GLY A 1 98 ? -28.223 -38.924 10.203 1.00 28.58 98 GLY A CA 1
ATOM 719 C C . GLY A 1 98 ? -29.317 -38.352 9.281 1.00 28.58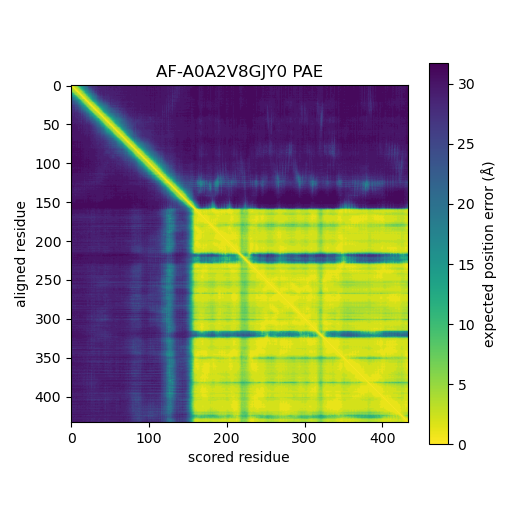 98 GLY A C 1
ATOM 720 O O . GLY A 1 98 ? -29.283 -37.175 8.952 1.00 28.58 98 GLY A O 1
ATOM 721 N N . ARG A 1 99 ? -30.269 -39.194 8.846 1.00 30.41 99 ARG A N 1
ATOM 722 C CA . ARG A 1 99 ? -31.599 -38.890 8.239 1.00 30.41 99 ARG A CA 1
ATOM 723 C C . ARG A 1 99 ? -31.806 -37.562 7.462 1.00 30.41 99 ARG A C 1
ATOM 725 O O . ARG A 1 99 ? -31.927 -36.479 8.026 1.00 30.41 99 ARG A O 1
ATOM 732 N N . ARG A 1 100 ? -32.105 -37.691 6.159 1.00 31.22 100 ARG A N 1
ATOM 733 C CA . ARG A 1 100 ? -32.633 -36.620 5.281 1.00 31.22 100 ARG A CA 1
ATOM 734 C C . ARG A 1 100 ? -33.849 -35.890 5.894 1.00 31.22 100 ARG A C 1
ATOM 736 O O . ARG A 1 100 ? -34.837 -36.539 6.232 1.00 31.22 100 ARG A O 1
ATOM 743 N N . ARG A 1 101 ? -33.871 -34.549 5.860 1.00 30.23 101 ARG A N 1
ATOM 744 C CA . ARG A 1 101 ? -35.108 -33.736 5.936 1.00 30.23 101 ARG A CA 1
ATOM 745 C C . ARG A 1 101 ? -35.246 -32.842 4.699 1.00 30.23 101 ARG A C 1
ATOM 747 O O . ARG A 1 101 ? -34.403 -31.990 4.444 1.00 30.23 101 ARG A O 1
ATOM 754 N N . ARG A 1 102 ? -36.320 -33.032 3.921 1.00 31.36 102 ARG A N 1
ATOM 755 C CA . ARG A 1 102 ? -36.676 -32.173 2.775 1.00 31.36 102 ARG A CA 1
ATOM 756 C C . ARG A 1 102 ? -37.552 -31.008 3.242 1.00 31.36 102 ARG A C 1
ATOM 758 O O . ARG A 1 102 ? -38.735 -31.211 3.494 1.00 31.36 102 ARG A O 1
ATOM 765 N N . CYS A 1 103 ? -37.022 -29.787 3.253 1.00 28.50 103 CYS A N 1
ATOM 766 C CA . CYS A 1 103 ? -37.830 -28.576 3.426 1.00 28.50 103 CYS A CA 1
ATOM 767 C C . CYS A 1 103 ? -38.142 -27.932 2.066 1.00 28.50 103 CYS A C 1
ATOM 769 O O . CYS A 1 103 ? -37.341 -27.171 1.528 1.00 28.50 103 CYS A O 1
ATOM 771 N N . ARG A 1 104 ? -39.330 -28.208 1.509 1.00 30.88 104 ARG A N 1
ATOM 772 C CA . ARG A 1 104 ? -39.891 -27.409 0.404 1.00 30.88 104 ARG A CA 1
ATOM 773 C C . ARG A 1 104 ? -40.276 -26.022 0.942 1.00 30.88 104 ARG A C 1
ATOM 775 O O . ARG A 1 104 ? -41.154 -25.939 1.798 1.00 30.88 104 ARG A O 1
ATOM 782 N N . ARG A 1 105 ? -39.718 -24.934 0.401 1.00 30.36 105 ARG A N 1
ATOM 783 C CA . ARG A 1 105 ? -40.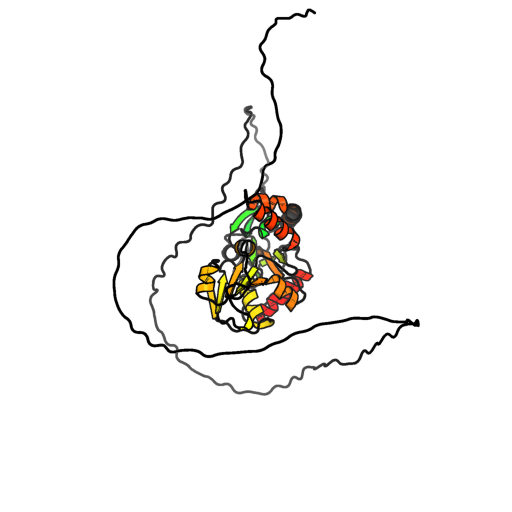315 -23.585 0.506 1.00 30.36 105 ARG A CA 1
ATOM 784 C C . ARG A 1 105 ? -40.433 -22.923 -0.869 1.00 30.36 105 ARG A C 1
ATOM 786 O O . ARG A 1 105 ? -39.722 -23.270 -1.805 1.00 30.36 105 ARG A O 1
ATOM 793 N N . ARG A 1 106 ? -41.458 -22.075 -0.995 1.00 28.48 106 ARG A N 1
ATOM 794 C CA . ARG A 1 106 ? -42.069 -21.633 -2.260 1.00 28.48 106 ARG A CA 1
ATOM 795 C C . ARG A 1 106 ? -41.155 -20.699 -3.063 1.00 28.48 106 ARG A C 1
ATOM 797 O O . ARG A 1 106 ? -40.590 -19.768 -2.501 1.00 28.48 106 ARG A O 1
ATOM 804 N N . VAL A 1 107 ? -41.122 -20.874 -4.386 1.00 30.44 107 VAL A N 1
ATOM 805 C CA . VAL A 1 107 ? -40.572 -19.874 -5.318 1.00 30.44 107 VAL A CA 1
ATOM 806 C C . VAL A 1 107 ? -41.590 -18.743 -5.482 1.00 30.44 107 VAL A C 1
ATOM 808 O O . VAL A 1 107 ? -42.599 -18.899 -6.168 1.00 30.44 107 VAL A O 1
ATOM 811 N N . GLY A 1 108 ? -41.336 -17.599 -4.848 1.00 28.36 108 GLY A N 1
ATOM 812 C CA . GLY A 1 108 ? -42.134 -16.387 -5.026 1.00 28.36 108 GLY A CA 1
ATOM 813 C C . GLY A 1 108 ? -41.633 -15.553 -6.205 1.00 28.36 108 GLY A C 1
ATOM 814 O O . GLY A 1 108 ? -40.675 -14.799 -6.058 1.00 28.36 108 GLY A O 1
ATOM 815 N N . ARG A 1 109 ? -42.285 -15.638 -7.371 1.00 31.55 109 ARG A N 1
ATOM 816 C CA . ARG A 1 109 ? -42.035 -14.694 -8.476 1.00 31.55 109 ARG A CA 1
ATOM 817 C C . ARG A 1 109 ? -42.577 -13.304 -8.108 1.00 31.55 109 ARG A C 1
ATOM 819 O O . ARG A 1 109 ? -43.789 -13.114 -8.088 1.00 31.55 109 ARG A O 1
ATOM 826 N N . ARG A 1 110 ? -41.700 -12.310 -7.935 1.00 29.34 110 ARG A N 1
ATOM 827 C CA . ARG A 1 110 ? -42.043 -10.888 -8.117 1.00 29.34 110 ARG A CA 1
ATOM 828 C C . ARG A 1 110 ? -41.128 -10.267 -9.168 1.00 29.34 110 ARG A C 1
ATOM 830 O O . ARG A 1 110 ? -39.910 -10.356 -9.067 1.00 29.34 110 ARG A O 1
ATOM 837 N N . ARG A 1 111 ? -41.733 -9.649 -10.185 1.00 32.56 111 ARG A N 1
ATOM 838 C CA . ARG A 1 111 ? -41.048 -8.775 -11.147 1.00 32.56 111 ARG A CA 1
ATOM 839 C C . ARG A 1 111 ? -40.989 -7.372 -10.543 1.00 32.56 111 ARG A C 1
ATOM 841 O O . ARG A 1 111 ? -42.027 -6.876 -10.122 1.00 32.56 111 ARG A O 1
ATOM 848 N N . HIS A 1 112 ? -39.834 -6.717 -10.580 1.00 30.39 112 HIS A N 1
ATOM 849 C CA . HIS A 1 112 ? -39.733 -5.264 -10.420 1.00 30.39 112 HIS A CA 1
ATOM 850 C C . HIS A 1 112 ? -38.943 -4.678 -11.595 1.00 30.39 112 HIS A C 1
ATOM 852 O O . HIS A 1 112 ? -38.027 -5.315 -12.114 1.00 30.39 112 HIS A O 1
ATOM 858 N N . ARG A 1 113 ? -39.355 -3.491 -12.051 1.00 31.02 113 ARG A N 1
ATOM 859 C CA . ARG A 1 113 ? -38.673 -2.723 -13.105 1.00 31.02 113 ARG A CA 1
ATOM 860 C C . ARG A 1 113 ? -37.392 -2.084 -12.539 1.00 31.02 113 ARG A C 1
ATOM 862 O O . ARG A 1 113 ? -37.370 -1.788 -11.344 1.00 31.02 113 ARG A O 1
ATOM 869 N N . PRO A 1 114 ? -36.357 -1.830 -13.359 1.00 31.84 114 PRO A N 1
ATOM 870 C CA . PRO A 1 114 ? -35.189 -1.077 -12.916 1.00 31.84 114 PRO A CA 1
ATOM 871 C C . PRO A 1 114 ? -35.570 0.385 -12.638 1.00 31.84 114 PRO A C 1
ATOM 873 O O . PRO A 1 114 ? -36.104 1.067 -13.510 1.00 31.84 114 PRO A O 1
ATOM 876 N N . GLY A 1 115 ? -35.283 0.861 -11.426 1.00 28.02 115 GLY A N 1
ATOM 877 C CA . GLY A 1 115 ? -35.267 2.289 -11.107 1.00 28.02 115 GLY A CA 1
ATOM 878 C C . GLY A 1 115 ? -33.915 2.896 -11.480 1.00 28.02 115 GLY A C 1
ATOM 879 O O . GLY A 1 115 ? -32.874 2.285 -11.243 1.00 28.02 115 GLY A O 1
ATOM 880 N N . SER A 1 116 ? -33.918 4.085 -12.077 1.00 30.92 116 SER A N 1
ATOM 881 C CA . SER A 1 116 ? -32.705 4.801 -12.481 1.00 30.92 116 SER A CA 1
ATOM 882 C C . SER A 1 116 ? -31.928 5.335 -11.273 1.00 30.92 116 SER A C 1
ATOM 884 O O . SER A 1 116 ? -32.443 6.171 -10.532 1.00 30.92 116 SER A O 1
ATOM 886 N N . ALA A 1 117 ? -30.675 4.907 -11.106 1.00 31.52 117 ALA A N 1
ATOM 8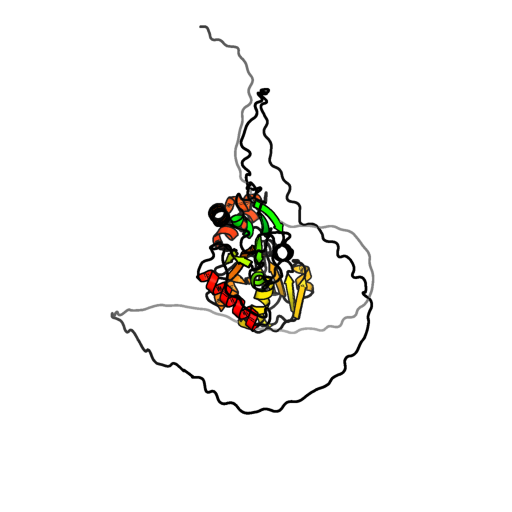87 C CA . ALA A 1 117 ? -29.756 5.500 -10.135 1.00 31.52 117 ALA A CA 1
ATOM 888 C C . ALA A 1 117 ? -29.162 6.825 -10.670 1.00 31.52 117 ALA A C 1
ATOM 890 O O . ALA A 1 117 ? -28.850 6.908 -11.863 1.00 31.52 117 ALA A O 1
ATOM 891 N N . PRO A 1 118 ? -28.976 7.858 -9.825 1.00 31.66 118 PRO A N 1
ATOM 892 C CA . PRO A 1 118 ? -28.383 9.123 -10.248 1.00 31.66 118 PRO A CA 1
ATOM 893 C C . PRO A 1 118 ? -26.884 8.973 -10.543 1.00 31.66 118 PRO A C 1
ATOM 895 O O . PRO A 1 118 ? -26.158 8.261 -9.847 1.00 31.66 118 PRO A O 1
ATOM 898 N N . ARG A 1 119 ? -26.395 9.688 -11.564 1.00 29.25 119 ARG A N 1
ATOM 899 C CA . ARG A 1 119 ? -24.957 9.784 -11.855 1.00 29.25 119 ARG A CA 1
ATOM 900 C C . ARG A 1 119 ? -24.275 10.656 -10.800 1.00 29.25 119 ARG A C 1
ATOM 902 O O . ARG A 1 119 ? -24.433 11.873 -10.824 1.00 29.25 119 ARG A O 1
ATOM 909 N N . ALA A 1 120 ? -23.473 10.054 -9.925 1.00 31.44 120 ALA A N 1
ATOM 910 C CA . ALA A 1 120 ? -22.507 10.809 -9.134 1.00 31.44 120 ALA A CA 1
ATOM 911 C C . ALA A 1 120 ? -21.453 11.419 -10.077 1.00 31.44 120 ALA A C 1
ATOM 913 O O . ALA A 1 120 ? -20.818 10.700 -10.850 1.00 31.44 120 ALA A O 1
ATOM 914 N N . ALA A 1 121 ? -21.284 12.741 -10.036 1.00 30.50 121 ALA A N 1
ATOM 915 C CA . ALA A 1 121 ? -20.276 13.426 -10.836 1.00 30.50 121 ALA A CA 1
ATOM 916 C C . ALA A 1 121 ? -18.879 13.145 -10.261 1.00 30.50 121 ALA A C 1
ATOM 918 O O . ALA A 1 121 ? -18.533 13.631 -9.184 1.00 30.50 121 ALA A O 1
ATOM 919 N N . GLY A 1 122 ? -18.077 12.356 -10.978 1.00 28.12 122 GLY A N 1
ATOM 920 C CA . GLY A 1 122 ? -16.665 12.189 -10.651 1.00 28.12 122 GLY A CA 1
ATOM 921 C C . GLY A 1 122 ? -15.932 13.517 -10.825 1.00 28.12 122 GLY A C 1
ATOM 922 O O . GLY A 1 122 ? -15.960 14.093 -11.909 1.00 28.12 122 GLY A O 1
ATOM 923 N N . ARG A 1 123 ? -15.282 14.003 -9.764 1.00 33.56 123 ARG A N 1
ATOM 924 C CA . ARG A 1 123 ? -14.261 15.050 -9.885 1.00 33.56 123 ARG A CA 1
ATOM 925 C C . ARG A 1 123 ? -12.972 14.392 -10.368 1.00 33.56 123 ARG A C 1
ATOM 927 O O . ARG A 1 123 ? -12.556 13.392 -9.784 1.00 33.56 123 ARG A O 1
ATOM 934 N N . ASP A 1 124 ? -12.360 14.944 -11.409 1.00 28.97 124 ASP A N 1
ATOM 935 C CA . ASP A 1 124 ? -11.069 14.459 -11.896 1.00 28.97 124 ASP A CA 1
ATOM 936 C C . ASP A 1 124 ? -9.981 14.580 -10.811 1.00 28.97 124 ASP A C 1
ATOM 938 O O . ASP A 1 124 ? -9.980 15.551 -10.043 1.00 28.97 124 ASP A O 1
ATOM 942 N N . PRO A 1 125 ? -9.022 13.636 -10.745 1.00 32.16 125 PRO A N 1
ATOM 943 C CA . PRO A 1 125 ? -7.822 13.817 -9.939 1.00 32.16 125 PRO A CA 1
ATOM 944 C C . PRO A 1 125 ? -6.999 15.007 -10.473 1.00 32.16 125 PRO A C 1
ATOM 946 O O . PRO A 1 125 ? -7.016 15.279 -11.678 1.00 32.16 125 PRO A O 1
ATOM 949 N N . PRO A 1 126 ? -6.254 15.723 -9.610 1.00 31.47 126 PRO A N 1
ATOM 950 C CA . PRO A 1 126 ? -5.530 16.926 -10.008 1.00 31.47 126 PRO A CA 1
ATOM 951 C C . PRO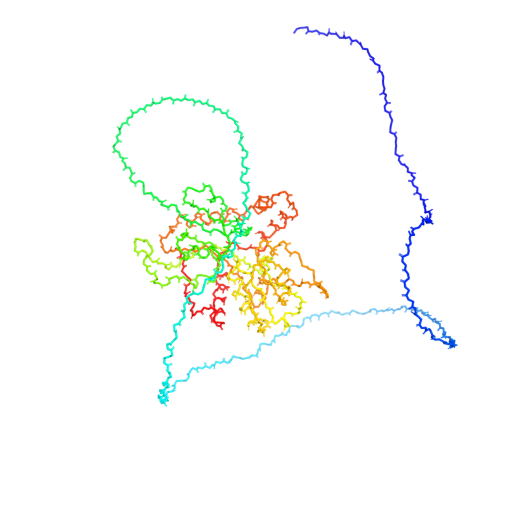 A 1 126 ? -4.506 16.630 -11.111 1.00 31.47 126 PRO A C 1
ATOM 953 O O . PRO A 1 126 ? -3.600 15.810 -10.949 1.00 31.47 126 PRO A O 1
ATOM 956 N N . GLN A 1 127 ? -4.643 17.325 -12.242 1.00 28.91 127 GLN A N 1
ATOM 957 C CA . GLN A 1 127 ? -3.740 17.181 -13.381 1.00 28.91 127 GLN A CA 1
ATOM 958 C C . GLN A 1 127 ? -2.366 17.778 -13.044 1.00 28.91 127 GLN A C 1
ATOM 960 O O . GLN A 1 127 ? -2.189 18.997 -13.049 1.00 28.91 127 GLN A O 1
ATOM 965 N N . TYR A 1 128 ? -1.380 16.920 -12.769 1.00 35.09 128 TYR A N 1
ATOM 966 C CA . TYR A 1 128 ? 0.011 17.339 -12.579 1.00 35.09 128 TYR A CA 1
ATOM 967 C C . TYR A 1 128 ? 0.534 18.036 -13.846 1.00 35.09 128 TYR A C 1
ATOM 969 O O . TYR A 1 128 ? 0.585 17.456 -14.935 1.00 35.09 128 TYR A O 1
ATOM 977 N N . SER A 1 129 ? 0.912 19.307 -13.709 1.00 32.38 129 SER A N 1
ATOM 978 C CA . SER A 1 129 ? 1.222 20.187 -14.832 1.00 32.38 129 SER A CA 1
ATOM 979 C C . SER A 1 129 ? 2.621 19.926 -15.402 1.00 32.38 129 SER A C 1
ATOM 981 O O . SER A 1 129 ? 3.646 20.311 -14.842 1.00 32.38 129 SER A O 1
ATOM 983 N N . ARG A 1 130 ? 2.675 19.292 -16.580 1.00 35.41 130 ARG A N 1
ATOM 984 C CA . ARG A 1 130 ? 3.925 19.053 -17.319 1.00 35.41 130 ARG A CA 1
ATOM 985 C C . ARG A 1 130 ? 4.605 20.370 -17.721 1.00 35.41 130 ARG A C 1
ATOM 987 O O . ARG A 1 130 ? 4.252 20.967 -18.736 1.00 35.41 130 ARG A O 1
ATOM 994 N N . ARG A 1 131 ? 5.651 20.770 -16.992 1.00 29.05 131 ARG A N 1
ATOM 995 C CA . ARG A 1 131 ? 6.616 21.805 -17.407 1.00 29.05 131 ARG A CA 1
ATOM 996 C C . ARG A 1 131 ? 8.043 21.243 -17.467 1.00 29.05 131 ARG A C 1
ATOM 998 O O . ARG A 1 131 ? 8.811 21.403 -16.527 1.00 29.05 131 ARG A O 1
ATOM 1005 N N . ARG A 1 132 ? 8.434 20.655 -18.607 1.00 32.44 132 ARG A N 1
ATOM 1006 C CA . ARG A 1 132 ? 9.858 20.613 -19.002 1.00 32.44 132 ARG A CA 1
ATOM 1007 C C . ARG A 1 132 ? 10.175 21.922 -19.733 1.00 32.44 132 ARG A C 1
ATOM 1009 O O . ARG A 1 132 ? 9.526 22.232 -20.732 1.00 32.44 132 ARG A O 1
ATOM 1016 N N . ALA A 1 133 ? 11.155 22.682 -19.249 1.00 30.25 133 ALA A N 1
ATOM 1017 C CA . ALA A 1 133 ? 11.698 23.812 -19.997 1.00 30.25 133 ALA A CA 1
ATOM 1018 C C . ALA A 1 133 ? 12.423 23.295 -21.252 1.00 30.25 133 ALA A C 1
ATOM 1020 O O . ALA A 1 133 ? 13.151 22.305 -21.185 1.00 30.25 133 ALA A O 1
ATOM 1021 N N . ARG A 1 134 ? 12.226 23.953 -22.400 1.00 30.52 134 ARG A N 1
ATOM 1022 C CA . ARG A 1 134 ? 13.003 23.695 -23.619 1.00 30.52 134 ARG A CA 1
ATOM 1023 C C . ARG A 1 134 ? 14.067 24.773 -23.766 1.00 30.52 134 ARG A C 1
ATOM 1025 O O . ARG A 1 134 ? 13.719 25.937 -23.934 1.00 30.52 134 ARG A O 1
ATOM 1032 N N . ALA A 1 135 ? 15.334 24.377 -23.779 1.00 31.86 135 ALA A N 1
ATOM 1033 C CA . ALA A 1 135 ? 16.371 25.188 -24.400 1.00 31.86 135 ALA A CA 1
ATOM 1034 C C . ALA A 1 135 ? 16.274 25.039 -25.929 1.00 31.86 135 ALA A C 1
ATOM 1036 O O . ALA A 1 135 ? 16.067 23.934 -26.437 1.00 31.86 135 ALA A O 1
ATOM 1037 N N . GLY A 1 136 ? 16.420 26.145 -26.660 1.00 27.16 136 GLY A N 1
ATOM 1038 C CA . GLY A 1 136 ? 16.863 26.094 -28.054 1.00 27.16 136 GLY A CA 1
ATOM 1039 C C . GLY A 1 136 ? 18.390 25.933 -28.114 1.00 27.16 136 GLY A C 1
ATOM 1040 O O . GLY A 1 136 ? 19.070 26.100 -27.109 1.00 27.16 136 GLY A O 1
ATOM 1041 N N . GLY A 1 137 ? 18.991 25.623 -29.258 1.00 25.61 137 GLY A N 1
ATOM 1042 C CA . GLY A 1 137 ? 18.372 25.322 -30.547 1.00 25.61 137 GLY A CA 1
ATOM 1043 C C . GLY A 1 137 ? 19.362 25.565 -31.685 1.00 25.61 137 GLY A C 1
ATOM 1044 O O . GLY A 1 137 ? 19.941 26.641 -31.771 1.00 25.61 137 GLY A O 1
ATOM 1045 N N . ALA A 1 138 ? 19.546 24.582 -32.565 1.00 28.86 138 ALA A N 1
ATOM 1046 C CA . ALA A 1 138 ? 20.361 24.720 -33.768 1.00 28.86 138 ALA A CA 1
ATOM 1047 C C . ALA A 1 138 ? 19.775 23.847 -34.884 1.00 28.86 138 ALA A C 1
ATOM 1049 O O . ALA A 1 138 ? 19.592 22.643 -34.711 1.00 28.86 138 ALA A O 1
ATOM 1050 N N . GLN A 1 139 ? 19.460 24.456 -36.025 1.00 28.50 139 GLN A N 1
ATOM 1051 C CA . GLN A 1 139 ? 19.030 23.741 -37.225 1.00 28.50 139 GLN A CA 1
ATOM 1052 C C . GLN A 1 139 ? 20.247 23.419 -38.093 1.00 28.50 139 GLN A C 1
ATOM 1054 O O . GLN A 1 139 ? 21.085 24.287 -38.328 1.00 28.50 139 GLN A O 1
ATOM 1059 N N . ARG A 1 140 ? 20.296 22.217 -38.676 1.00 29.09 140 ARG A N 1
ATOM 1060 C CA . ARG A 1 140 ? 21.058 21.995 -39.911 1.00 29.09 140 ARG A CA 1
ATOM 1061 C C . ARG A 1 140 ? 20.383 20.921 -40.755 1.00 29.09 140 ARG A C 1
ATOM 1063 O O . ARG A 1 140 ? 20.130 19.821 -40.277 1.00 29.09 140 ARG A O 1
ATOM 1070 N N . ALA A 1 141 ? 20.050 21.266 -41.995 1.00 28.95 141 ALA A N 1
ATOM 1071 C CA . ALA A 1 141 ? 19.360 20.376 -42.920 1.00 28.95 141 ALA A CA 1
ATOM 1072 C C . ALA A 1 141 ? 20.352 19.656 -43.843 1.00 28.95 141 ALA A C 1
ATOM 1074 O O . ALA A 1 141 ? 21.311 20.260 -44.319 1.00 28.95 141 ALA A O 1
ATOM 1075 N N . VAL A 1 142 ? 20.068 18.390 -44.155 1.00 31.00 142 VAL A N 1
ATOM 1076 C CA . VAL A 1 142 ? 20.694 17.630 -45.249 1.00 31.00 142 VAL A CA 1
ATOM 1077 C C . VAL A 1 142 ? 19.577 16.886 -45.987 1.00 31.00 142 VAL A C 1
ATOM 1079 O O . VAL A 1 142 ? 18.685 16.322 -45.351 1.00 31.00 142 VAL A O 1
ATOM 1082 N N . ARG A 1 143 ? 19.572 16.915 -47.326 1.00 29.69 143 ARG A N 1
ATOM 1083 C CA . ARG A 1 143 ? 18.545 16.255 -48.157 1.00 29.69 143 ARG A CA 1
ATOM 1084 C C . ARG A 1 143 ? 19.060 14.922 -48.706 1.00 29.69 143 ARG A C 1
ATOM 1086 O O . ARG A 1 143 ? 20.166 14.874 -49.216 1.00 29.69 143 ARG A O 1
ATOM 1093 N N . ARG A 1 144 ? 18.170 13.920 -48.694 1.00 31.73 144 ARG A N 1
ATOM 1094 C CA . ARG A 1 144 ? 18.048 12.770 -49.620 1.00 31.73 144 ARG A CA 1
ATOM 1095 C C . ARG A 1 144 ? 19.319 12.035 -50.093 1.00 31.73 144 ARG A C 1
ATOM 1097 O O . ARG A 1 144 ? 20.059 12.530 -50.931 1.00 31.73 144 ARG A O 1
ATOM 1104 N N . ALA A 1 145 ? 19.321 10.729 -49.835 1.00 30.45 145 ALA A N 1
ATOM 1105 C CA . ALA A 1 145 ? 19.547 9.724 -50.879 1.00 30.45 145 ALA A CA 1
ATOM 1106 C C . ALA A 1 145 ? 18.452 8.641 -50.770 1.00 30.45 145 ALA A C 1
ATOM 1108 O O . ALA A 1 145 ? 17.790 8.543 -49.735 1.00 30.45 145 ALA A O 1
ATOM 1109 N N . SER A 1 146 ? 18.214 7.863 -51.828 1.00 35.44 146 SER A N 1
ATOM 1110 C CA . SER A 1 146 ? 17.142 6.855 -51.880 1.00 35.44 146 SER A CA 1
ATOM 1111 C C . SER A 1 146 ? 17.617 5.565 -52.543 1.00 35.44 146 SER A C 1
ATOM 1113 O O . SER A 1 146 ? 18.132 5.617 -53.656 1.00 35.44 146 SER A O 1
ATOM 1115 N N . GLY A 1 147 ? 17.372 4.416 -51.908 1.00 28.80 147 GLY A N 1
ATOM 1116 C CA . GLY A 1 147 ? 17.673 3.093 -52.460 1.00 28.80 147 GLY A CA 1
ATOM 1117 C C . GLY A 1 147 ? 16.776 2.011 -51.855 1.00 28.80 147 GLY A C 1
ATOM 1118 O O . GLY A 1 147 ? 16.520 2.011 -50.653 1.00 28.80 147 GLY A O 1
ATOM 1119 N N . ARG A 1 148 ? 16.269 1.102 -52.695 1.00 35.66 148 ARG A N 1
ATOM 1120 C CA . ARG A 1 148 ? 15.532 -0.107 -52.281 1.00 35.66 148 ARG A CA 1
ATOM 1121 C C . ARG A 1 148 ? 16.521 -1.246 -52.023 1.00 35.66 148 ARG A C 1
ATOM 1123 O O . ARG A 1 148 ? 17.379 -1.446 -52.872 1.00 35.66 148 ARG A O 1
ATOM 1130 N N . SER A 1 149 ? 16.297 -2.070 -50.992 1.00 33.12 149 SER A N 1
ATOM 1131 C CA . SER A 1 149 ? 16.127 -3.531 -51.167 1.00 33.12 149 SER A CA 1
ATOM 1132 C C . SER A 1 149 ? 15.819 -4.275 -49.853 1.00 33.12 149 SER A C 1
ATOM 1134 O O . SER A 1 149 ? 16.436 -4.037 -48.821 1.00 33.12 149 SER A O 1
ATOM 1136 N N . GLY A 1 150 ? 14.951 -5.286 -49.924 1.00 34.12 150 GLY A N 1
ATOM 1137 C CA . GLY A 1 150 ? 15.481 -6.643 -49.742 1.00 34.12 150 GLY A CA 1
ATOM 1138 C C . GLY A 1 150 ? 15.417 -7.342 -48.386 1.00 34.12 150 GLY A C 1
ATOM 1139 O O . GLY A 1 150 ? 15.675 -8.542 -48.373 1.00 34.12 150 GLY A O 1
ATOM 1140 N N . ARG A 1 151 ? 15.051 -6.706 -47.264 1.00 34.41 151 ARG A N 1
ATOM 1141 C CA . ARG A 1 151 ? 14.663 -7.473 -46.058 1.00 34.41 151 ARG A CA 1
ATOM 1142 C C . ARG A 1 151 ? 13.799 -6.675 -45.087 1.00 34.41 151 ARG A C 1
ATOM 1144 O O . ARG A 1 151 ? 14.295 -5.931 -44.248 1.00 34.41 151 ARG A O 1
ATOM 1151 N N . ALA A 1 152 ? 12.488 -6.892 -45.162 1.00 34.47 152 ALA A N 1
ATOM 1152 C CA . ALA A 1 152 ? 11.614 -6.579 -44.044 1.00 34.47 152 ALA A CA 1
ATOM 1153 C C . ALA A 1 152 ? 11.907 -7.586 -42.923 1.00 34.47 152 ALA A C 1
ATOM 1155 O O . ALA A 1 152 ? 11.419 -8.716 -42.957 1.00 34.47 152 ALA A O 1
ATOM 1156 N N . LEU A 1 153 ? 12.698 -7.187 -41.921 1.00 37.47 153 LEU A N 1
ATOM 1157 C CA . LEU A 1 153 ? 12.533 -7.806 -40.613 1.00 37.47 153 LEU A CA 1
ATOM 1158 C C . LEU A 1 153 ? 11.094 -7.514 -40.195 1.00 37.47 153 LEU A C 1
ATOM 1160 O O . LEU A 1 153 ? 10.734 -6.357 -39.974 1.00 37.47 153 LEU A O 1
ATOM 1164 N N . ALA A 1 154 ? 10.293 -8.566 -40.052 1.00 38.09 154 ALA A N 1
ATOM 1165 C CA . ALA A 1 154 ? 9.102 -8.522 -39.225 1.00 38.09 154 ALA A CA 1
ATOM 1166 C C . ALA A 1 154 ? 9.560 -8.384 -37.765 1.00 38.09 154 ALA A C 1
ATOM 1168 O O . ALA A 1 154 ? 9.530 -9.337 -36.988 1.00 38.09 154 ALA A O 1
ATOM 1169 N N . VAL A 1 155 ? 10.043 -7.187 -37.409 1.00 36.41 155 VAL A N 1
ATOM 1170 C CA . VAL A 1 155 ? 10.178 -6.765 -36.019 1.00 36.41 155 VAL A CA 1
ATOM 1171 C C . VAL A 1 155 ? 8.786 -6.919 -35.439 1.00 36.41 155 VAL A C 1
ATOM 1173 O O . VAL A 1 155 ? 7.870 -6.195 -35.833 1.00 36.41 155 VAL A O 1
ATOM 1176 N N . SER A 1 156 ? 8.622 -7.916 -34.569 1.00 41.19 156 SER A N 1
ATOM 1177 C CA . SER A 1 156 ? 7.366 -8.141 -33.867 1.00 41.19 156 SER A CA 1
ATOM 1178 C C . SER A 1 156 ? 6.923 -6.808 -33.280 1.00 41.19 156 SER A C 1
ATOM 1180 O O . SER A 1 156 ? 7.693 -6.173 -32.555 1.00 41.19 156 SER A O 1
ATOM 1182 N N . LEU A 1 157 ? 5.716 -6.359 -33.636 1.00 41.81 157 LEU A N 1
ATOM 1183 C CA . LEU A 1 157 ? 5.113 -5.162 -33.060 1.00 41.81 157 LEU A CA 1
ATOM 1184 C C . LEU A 1 157 ? 4.770 -5.488 -31.607 1.00 41.81 157 LEU A C 1
ATOM 1186 O O . LEU A 1 157 ? 3.632 -5.824 -31.282 1.00 41.81 157 LEU A O 1
ATOM 1190 N N . SER A 1 158 ? 5.790 -5.440 -30.751 1.00 54.44 158 SER A N 1
ATOM 1191 C CA . SER A 1 158 ? 5.747 -5.792 -29.341 1.00 54.44 158 SER A CA 1
ATOM 1192 C C . SER A 1 158 ? 4.845 -4.800 -28.620 1.00 54.44 158 SER A C 1
ATOM 1194 O O . SER A 1 158 ? 5.275 -3.756 -28.129 1.00 54.44 158 SER A O 1
ATOM 1196 N N . THR A 1 159 ? 3.546 -5.115 -28.613 1.00 78.12 159 THR A N 1
ATOM 1197 C CA . THR A 1 159 ? 2.506 -4.243 -28.070 1.00 78.12 159 THR A CA 1
ATOM 1198 C C . THR A 1 159 ? 2.901 -3.845 -26.659 1.00 78.12 159 THR A C 1
ATOM 1200 O O . THR A 1 159 ? 3.087 -4.723 -25.808 1.00 78.12 159 THR A O 1
ATOM 1203 N N . ARG A 1 160 ? 3.087 -2.537 -26.441 1.00 91.38 160 ARG A N 1
ATOM 1204 C CA . ARG A 1 160 ? 3.596 -2.016 -25.171 1.00 91.38 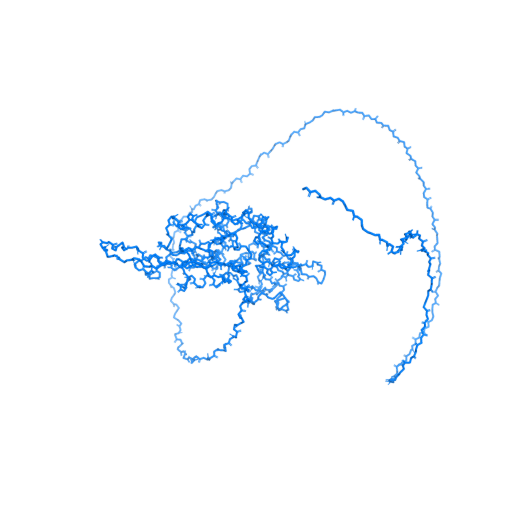160 ARG A CA 1
ATOM 1205 C C . ARG A 1 160 ? 2.739 -2.519 -24.019 1.00 91.38 160 ARG A C 1
ATOM 1207 O O . ARG A 1 160 ? 1.511 -2.474 -24.099 1.00 91.38 160 ARG A O 1
ATOM 1214 N N . VAL A 1 161 ? 3.387 -2.982 -22.957 1.00 95.06 161 VAL A N 1
ATOM 1215 C CA . VAL A 1 161 ? 2.681 -3.462 -21.769 1.00 95.06 161 VAL A CA 1
ATOM 1216 C C . VAL A 1 161 ? 2.078 -2.267 -21.040 1.00 95.06 161 VAL A C 1
ATOM 1218 O O . VAL A 1 161 ? 2.781 -1.326 -20.653 1.00 95.06 161 VAL A O 1
ATOM 1221 N N . ARG A 1 162 ? 0.757 -2.305 -20.851 1.00 96.38 162 ARG A N 1
ATOM 1222 C CA . ARG A 1 162 ? 0.017 -1.269 -20.130 1.00 96.38 162 ARG A CA 1
ATOM 1223 C C . ARG A 1 162 ? 0.177 -1.504 -18.631 1.00 96.38 162 ARG A C 1
ATOM 1225 O O . ARG A 1 162 ? -0.372 -2.473 -18.104 1.00 96.38 162 ARG A O 1
ATOM 1232 N N . LEU A 1 163 ? 0.916 -0.616 -17.968 1.00 97.88 163 LEU A N 1
ATOM 1233 C CA . LEU A 1 163 ? 1.160 -0.624 -16.528 1.00 97.88 163 LEU A CA 1
ATOM 1234 C C . LEU A 1 163 ? 0.184 0.317 -15.810 1.00 97.88 163 LEU A C 1
ATOM 1236 O O . LEU A 1 163 ? 0.155 1.515 -16.093 1.00 97.88 163 LEU A O 1
ATOM 1240 N N . GLY A 1 164 ? -0.580 -0.198 -14.847 1.00 97.94 164 GLY A N 1
ATOM 1241 C CA . GLY A 1 164 ? -1.342 0.625 -13.899 1.00 97.94 164 GLY A CA 1
ATOM 1242 C C . GLY A 1 164 ? -0.594 0.797 -12.582 1.00 97.94 164 GLY A C 1
ATOM 1243 O O . GLY A 1 164 ? -0.619 -0.104 -11.746 1.00 97.94 164 GLY A O 1
ATOM 1244 N N . ALA A 1 165 ? 0.054 1.942 -12.392 1.00 97.00 165 ALA A N 1
ATOM 1245 C CA . ALA A 1 165 ? 0.737 2.309 -11.157 1.00 97.00 165 ALA A CA 1
ATOM 1246 C C . ALA A 1 165 ? -0.204 3.040 -10.188 1.00 97.00 165 ALA A C 1
ATOM 1248 O O . ALA A 1 165 ? -1.111 3.769 -10.589 1.00 97.00 165 ALA A O 1
ATOM 1249 N N . VAL A 1 166 ? 0.042 2.883 -8.889 1.00 94.38 166 VAL A N 1
ATOM 1250 C CA . VAL A 1 166 ? -0.618 3.685 -7.851 1.00 94.38 166 VAL A CA 1
ATOM 1251 C C . VAL A 1 166 ? -0.128 5.138 -7.935 1.00 94.38 166 VAL A C 1
ATOM 1253 O O . VAL A 1 166 ? 1.047 5.381 -8.182 1.00 94.38 166 VAL A O 1
ATOM 1256 N N . GLY A 1 167 ? -1.017 6.117 -7.762 1.00 95.81 167 GLY A N 1
ATOM 1257 C CA . GLY A 1 167 ? -0.673 7.539 -7.891 1.00 95.81 167 GLY A CA 1
ATOM 1258 C C . GLY A 1 167 ? 0.222 8.095 -6.775 1.00 95.81 167 GLY A C 1
ATOM 1259 O O . GLY A 1 167 ? 1.007 9.004 -7.045 1.00 95.81 167 GLY A O 1
ATOM 1260 N N . TYR A 1 168 ? 0.114 7.537 -5.564 1.00 97.50 168 TYR A N 1
ATOM 1261 C CA . TYR A 1 168 ? 0.763 8.019 -4.338 1.00 97.50 168 TYR A CA 1
ATOM 1262 C C . TYR A 1 168 ? 2.299 7.973 -4.365 1.00 97.50 168 TYR A C 1
ATOM 1264 O O . TYR A 1 168 ? 2.913 7.257 -5.163 1.00 97.50 168 TYR A O 1
ATOM 1272 N N . LEU A 1 169 ? 2.933 8.671 -3.417 1.00 98.44 169 LEU A N 1
ATOM 1273 C CA . LEU A 1 169 ? 4.391 8.761 -3.301 1.00 98.44 169 LEU A CA 1
ATOM 1274 C C . LEU A 1 169 ? 5.082 7.387 -3.192 1.00 98.44 169 LEU A C 1
ATOM 1276 O O . LEU A 1 169 ? 6.130 7.180 -3.798 1.00 98.44 169 LEU A O 1
ATOM 1280 N N . ASN A 1 170 ? 4.489 6.418 -2.485 1.00 98.25 170 ASN A N 1
ATOM 1281 C CA . ASN A 1 170 ? 5.078 5.078 -2.315 1.00 98.25 170 ASN A CA 1
ATOM 1282 C C . ASN A 1 170 ? 5.131 4.228 -3.593 1.00 98.25 170 ASN A C 1
ATOM 1284 O O . ASN A 1 170 ? 5.804 3.205 -3.603 1.00 98.25 170 ASN A O 1
ATOM 1288 N N . ALA A 1 171 ? 4.470 4.624 -4.680 1.00 98.00 171 ALA A N 1
ATOM 1289 C CA . ALA A 1 171 ? 4.650 3.959 -5.966 1.00 98.00 171 ALA A CA 1
ATOM 1290 C C . ALA A 1 171 ? 5.898 4.449 -6.714 1.00 98.00 171 ALA A C 1
ATOM 1292 O O . ALA A 1 171 ? 6.387 3.746 -7.596 1.00 98.00 171 ALA A O 1
ATOM 1293 N N . ARG A 1 172 ? 6.416 5.641 -6.381 1.00 98.25 172 ARG A N 1
ATOM 1294 C CA . ARG A 1 172 ? 7.429 6.345 -7.181 1.00 98.25 172 ARG A CA 1
ATOM 1295 C C . ARG A 1 172 ? 8.743 5.565 -7.327 1.00 98.25 172 ARG A C 1
ATOM 1297 O O . ARG A 1 172 ? 9.214 5.467 -8.458 1.00 98.25 172 ARG A O 1
ATOM 1304 N N . PRO A 1 173 ? 9.286 4.899 -6.286 1.00 98.50 173 PRO A N 1
ATOM 1305 C CA . PRO A 1 173 ? 10.447 4.031 -6.472 1.00 98.50 173 PRO A CA 1
ATOM 1306 C C . PRO A 1 173 ? 10.200 2.847 -7.415 1.00 98.50 173 PRO A C 1
ATOM 1308 O O . PRO A 1 173 ? 11.114 2.439 -8.117 1.00 98.50 173 PRO A O 1
ATOM 1311 N N . LEU A 1 174 ? 8.973 2.313 -7.477 1.00 98.38 174 LEU A N 1
ATOM 1312 C CA . LEU A 1 174 ? 8.615 1.158 -8.315 1.00 98.38 174 LEU A CA 1
ATOM 1313 C C . LEU A 1 174 ? 8.359 1.501 -9.792 1.00 98.38 174 LEU A C 1
ATOM 1315 O O . LEU A 1 174 ? 8.094 0.590 -10.577 1.00 98.38 174 LEU A O 1
ATOM 1319 N N . VAL A 1 175 ? 8.397 2.784 -10.166 1.00 97.75 175 VAL A N 1
ATOM 1320 C CA . VAL A 1 175 ? 8.233 3.247 -11.556 1.00 97.75 175 VAL A CA 1
ATOM 1321 C C . VAL A 1 175 ? 9.429 4.033 -12.085 1.00 97.75 175 VAL A C 1
ATOM 1323 O O . VAL A 1 175 ? 9.410 4.422 -13.244 1.00 97.75 175 VAL A O 1
ATOM 1326 N N . TYR A 1 176 ? 10.469 4.249 -11.276 1.00 97.75 176 TYR A N 1
ATOM 1327 C CA . TYR A 1 176 ? 11.575 5.156 -11.586 1.00 97.75 176 TYR A CA 1
ATOM 1328 C C . TYR A 1 176 ? 12.220 4.868 -12.957 1.00 97.75 176 TYR A C 1
ATOM 1330 O O . TYR A 1 176 ? 12.842 3.825 -13.163 1.00 97.75 176 TYR A O 1
ATOM 1338 N N . GLY A 1 177 ? 12.061 5.806 -13.897 1.00 95.88 177 GLY A N 1
ATOM 1339 C CA . GLY A 1 177 ? 12.596 5.715 -15.261 1.00 95.88 177 GLY A CA 1
ATOM 1340 C C . GLY A 1 177 ? 11.737 4.911 -16.248 1.00 95.88 177 GLY A C 1
ATOM 1341 O O . GLY A 1 177 ? 12.086 4.830 -17.427 1.00 95.88 177 GLY A O 1
ATOM 1342 N N . LEU A 1 178 ? 10.605 4.342 -15.821 1.00 96.38 178 LEU A N 1
ATOM 1343 C CA . LEU A 1 178 ? 9.683 3.622 -16.706 1.00 96.38 178 LEU A CA 1
ATOM 1344 C C . LEU A 1 178 ? 8.806 4.569 -17.543 1.00 96.38 178 LEU A C 1
ATOM 1346 O O . LEU A 1 178 ? 8.271 4.141 -18.566 1.00 96.38 178 LEU A O 1
ATOM 1350 N N . GLU A 1 179 ? 8.670 5.845 -17.164 1.00 91.69 179 GLU A N 1
ATOM 1351 C CA . GLU A 1 179 ? 7.927 6.862 -17.924 1.00 91.69 179 GLU A CA 1
ATOM 1352 C C . GLU A 1 179 ? 8.506 7.112 -19.325 1.00 91.69 179 GLU A C 1
ATOM 1354 O O . GLU A 1 179 ? 7.742 7.308 -20.271 1.00 91.69 179 GLU A O 1
ATOM 1359 N N . ASP A 1 180 ? 9.835 7.070 -19.459 1.00 90.88 180 ASP A N 1
ATOM 1360 C CA . ASP A 1 180 ? 10.559 7.247 -20.725 1.00 90.88 180 ASP A CA 1
ATOM 1361 C C . ASP A 1 180 ? 10.829 5.886 -21.435 1.00 90.88 180 ASP A C 1
ATOM 1363 O O . ASP A 1 180 ? 11.529 5.825 -22.449 1.00 90.88 180 ASP A O 1
ATOM 1367 N N . SER A 1 181 ? 10.246 4.774 -20.953 1.00 92.88 181 SER A N 1
ATOM 1368 C CA . SER A 1 181 ? 10.433 3.430 -21.527 1.00 92.88 181 SER A CA 1
ATOM 1369 C C . SER A 1 181 ? 9.758 3.254 -22.902 1.00 92.88 181 SER A C 1
ATOM 1371 O O . SER A 1 181 ? 8.581 3.586 -23.074 1.00 92.88 181 SER A O 1
ATOM 1373 N N . PRO A 1 182 ? 10.427 2.623 -23.891 1.00 92.88 182 PRO A N 1
ATOM 1374 C CA . PRO A 1 182 ? 9.791 2.238 -25.151 1.00 92.88 182 PRO A CA 1
ATOM 1375 C C . PRO A 1 182 ? 8.895 0.991 -25.020 1.00 92.88 182 PRO A C 1
ATOM 1377 O O . PRO A 1 182 ? 8.061 0.763 -25.898 1.00 92.88 182 PRO A O 1
ATOM 1380 N N . ARG A 1 183 ? 9.067 0.188 -23.958 1.00 95.00 183 ARG A N 1
ATOM 1381 C CA . ARG A 1 183 ? 8.404 -1.114 -23.745 1.00 95.00 183 ARG A CA 1
ATOM 1382 C C . ARG A 1 183 ? 7.095 -0.999 -22.961 1.00 95.00 183 ARG A C 1
ATOM 1384 O O . ARG A 1 183 ? 6.141 -1.721 -23.255 1.00 95.00 183 ARG A O 1
ATOM 1391 N N . PHE A 1 184 ? 7.039 -0.081 -22.001 1.00 96.94 184 PHE A N 1
ATOM 1392 C CA . PHE A 1 184 ? 5.895 0.108 -21.110 1.00 96.94 184 PHE A CA 1
ATOM 1393 C C . PHE A 1 184 ? 5.087 1.368 -21.452 1.00 96.94 184 PHE A C 1
ATOM 1395 O O . PHE A 1 184 ? 5.559 2.283 -22.127 1.00 96.94 184 PHE A O 1
ATOM 1402 N N . THR A 1 185 ? 3.845 1.428 -20.972 1.00 96.69 185 THR A N 1
ATOM 1403 C CA . THR A 1 185 ? 3.070 2.677 -20.881 1.00 96.69 185 THR A CA 1
ATOM 1404 C C . THR A 1 185 ? 2.408 2.765 -19.515 1.00 96.69 185 THR A C 1
ATOM 1406 O O . THR A 1 185 ? 1.586 1.907 -19.185 1.00 96.69 185 THR A O 1
ATOM 1409 N N . LEU A 1 186 ? 2.740 3.798 -18.740 1.00 96.88 186 LEU A N 1
ATOM 1410 C CA . LEU A 1 186 ? 2.199 4.020 -17.399 1.00 96.88 186 LEU A CA 1
ATOM 1411 C C . LEU A 1 186 ? 0.871 4.790 -17.413 1.00 96.88 186 LEU A C 1
ATOM 1413 O O . LEU A 1 186 ? 0.742 5.835 -18.052 1.00 96.88 186 LEU A O 1
ATOM 1417 N N . ARG A 1 187 ? -0.082 4.311 -16.611 1.00 96.44 187 ARG A N 1
ATOM 1418 C CA . ARG A 1 187 ? -1.223 5.069 -16.084 1.00 96.44 187 ARG A CA 1
ATOM 1419 C C . ARG A 1 187 ? -1.090 5.133 -14.565 1.00 96.44 187 ARG A C 1
ATOM 1421 O O . ARG A 1 187 ? -0.884 4.098 -13.940 1.00 96.44 187 ARG A O 1
ATOM 1428 N N . PHE A 1 188 ? -1.272 6.316 -13.984 1.00 97.44 188 PHE A N 1
ATOM 1429 C CA . PHE A 1 188 ? -1.388 6.495 -12.535 1.00 97.44 188 PHE A CA 1
ATOM 1430 C C . PHE A 1 188 ? -2.862 6.559 -12.123 1.00 97.44 188 PHE A C 1
ATOM 1432 O O . PHE A 1 188 ? -3.653 7.225 -12.791 1.00 97.44 188 PHE A O 1
ATOM 1439 N N . ASP A 1 189 ? -3.233 5.863 -11.049 1.00 97.56 189 ASP A N 1
ATOM 1440 C CA . ASP A 1 189 ? -4.607 5.817 -10.529 1.00 97.56 189 ASP A CA 1
ATOM 1441 C C . ASP A 1 189 ? -4.636 5.474 -9.022 1.00 97.56 189 ASP A C 1
ATOM 1443 O O . ASP A 1 189 ? -3.596 5.191 -8.419 1.00 97.56 189 ASP A O 1
ATOM 1447 N N . VAL A 1 190 ? -5.810 5.473 -8.383 1.00 96.62 190 VAL A N 1
ATOM 1448 C CA . VAL A 1 190 ? -5.937 4.962 -6.999 1.00 96.62 190 VAL A CA 1
ATOM 1449 C C . VAL A 1 190 ? -5.850 3.425 -6.965 1.00 96.62 190 VAL A C 1
ATOM 1451 O O . VAL A 1 190 ? -6.299 2.773 -7.913 1.00 96.62 190 VAL A O 1
ATOM 1454 N N . PRO A 1 191 ? -5.333 2.792 -5.888 1.00 95.62 191 PRO A N 1
ATOM 1455 C CA . PRO A 1 191 ? -5.132 1.338 -5.841 1.00 95.62 191 PRO A CA 1
ATOM 1456 C C . PRO A 1 191 ? -6.392 0.518 -6.163 1.00 95.62 191 PRO A C 1
ATOM 1458 O O . PRO A 1 191 ? -6.334 -0.471 -6.898 1.00 95.62 191 PRO A O 1
ATOM 1461 N N . SER A 1 192 ? -7.558 0.943 -5.665 1.00 95.94 192 SER A N 1
ATOM 1462 C CA . SER A 1 192 ? -8.841 0.285 -5.937 1.00 95.94 192 SER A CA 1
ATOM 1463 C C . SER A 1 192 ? -9.314 0.407 -7.395 1.00 95.94 192 SER A C 1
ATOM 1465 O O . SER A 1 192 ? -10.112 -0.434 -7.830 1.00 95.94 192 SER A O 1
ATOM 1467 N N . ARG A 1 193 ? -8.805 1.387 -8.161 1.00 97.69 193 ARG A N 1
ATOM 1468 C CA . ARG A 1 193 ? -9.042 1.548 -9.604 1.00 97.69 193 ARG A CA 1
ATOM 1469 C C . ARG A 1 193 ? -7.976 0.844 -10.445 1.00 97.69 193 ARG A C 1
ATOM 1471 O O . ARG A 1 193 ? -8.359 0.223 -11.430 1.00 97.69 193 ARG A O 1
ATOM 1478 N N . CYS A 1 194 ? -6.706 0.809 -10.030 1.00 97.38 194 CYS A N 1
ATOM 1479 C CA . CYS A 1 194 ? -5.683 -0.051 -10.651 1.00 97.38 194 CYS A CA 1
ATOM 1480 C C . CYS A 1 194 ? -6.120 -1.525 -10.664 1.00 97.38 194 CYS A C 1
ATOM 1482 O O . CYS A 1 194 ? -6.044 -2.183 -11.699 1.00 97.38 194 CYS A O 1
ATOM 1484 N N . ALA A 1 195 ? -6.674 -2.021 -9.551 1.00 96.19 195 ALA A N 1
ATOM 1485 C CA . ALA A 1 195 ? -7.273 -3.356 -9.492 1.00 96.19 195 ALA A CA 1
ATOM 1486 C C . ALA A 1 195 ? -8.428 -3.535 -10.490 1.00 96.19 195 ALA A C 1
ATOM 1488 O O . ALA A 1 195 ? -8.462 -4.515 -11.229 1.00 96.19 195 ALA A O 1
ATOM 1489 N N . ALA A 1 196 ? -9.365 -2.581 -10.534 1.00 95.88 196 ALA A N 1
ATOM 1490 C CA . ALA A 1 196 ? -10.506 -2.635 -11.447 1.00 95.88 196 ALA A CA 1
ATOM 1491 C C . ALA A 1 196 ? -10.060 -2.654 -12.919 1.00 95.88 196 ALA A C 1
ATOM 1493 O O . ALA A 1 196 ? -10.487 -3.524 -13.667 1.00 95.88 196 ALA A O 1
ATOM 1494 N N . LEU A 1 197 ? -9.128 -1.777 -13.303 1.00 95.56 197 LEU A N 1
ATOM 1495 C CA . LEU A 1 197 ? -8.543 -1.723 -14.645 1.00 95.56 197 LEU A CA 1
ATOM 1496 C C . LEU A 1 197 ? -7.834 -3.030 -15.032 1.00 95.56 197 LEU A C 1
ATOM 1498 O O . LEU A 1 197 ? -7.895 -3.427 -16.197 1.00 95.56 197 LEU A O 1
ATOM 1502 N N . LEU A 1 198 ? -7.167 -3.703 -14.083 1.00 94.81 198 LEU A N 1
ATOM 1503 C CA . LEU A 1 198 ? -6.540 -5.000 -14.344 1.00 94.81 198 LEU A CA 1
ATOM 1504 C C . LEU A 1 198 ? -7.607 -6.065 -14.606 1.00 94.81 198 LEU A C 1
ATOM 1506 O O . LEU A 1 198 ? -7.549 -6.725 -15.645 1.00 94.81 198 LEU A O 1
ATOM 1510 N N . HIS A 1 199 ? -8.609 -6.181 -13.727 1.00 92.25 199 HIS A N 1
ATOM 1511 C CA . HIS A 1 199 ? -9.741 -7.105 -13.890 1.00 92.25 199 HIS A CA 1
ATOM 1512 C C . HIS A 1 199 ? -10.491 -6.864 -15.211 1.00 92.25 199 HIS A C 1
ATOM 1514 O O . HIS A 1 199 ? -10.760 -7.815 -15.939 1.00 92.25 199 HIS A O 1
ATOM 1520 N N . GLU A 1 200 ? -10.723 -5.599 -15.574 1.00 91.69 200 GLU A N 1
ATOM 1521 C CA . GLU A 1 200 ? -11.337 -5.148 -16.836 1.00 91.69 200 GLU A CA 1
ATOM 1522 C C . GLU A 1 200 ? -10.479 -5.431 -18.089 1.00 91.69 200 GLU A C 1
ATOM 1524 O O . GLU A 1 200 ? -10.986 -5.356 -19.205 1.00 91.69 200 GLU A O 1
ATOM 1529 N N . GLY A 1 201 ? -9.180 -5.728 -17.942 1.00 90.56 201 GLY A N 1
ATOM 1530 C CA . GLY A 1 201 ? -8.249 -5.873 -19.074 1.00 90.56 201 GLY A CA 1
ATOM 1531 C C . GLY A 1 201 ? -7.859 -4.542 -19.736 1.00 90.56 201 GLY A C 1
ATOM 1532 O O . GLY A 1 201 ? -7.279 -4.526 -20.826 1.00 90.56 201 GLY A O 1
ATOM 1533 N N . ALA A 1 202 ? -8.160 -3.416 -19.082 1.00 93.06 202 ALA A N 1
ATOM 1534 C CA . ALA A 1 202 ? -7.790 -2.066 -19.506 1.00 93.06 202 ALA A CA 1
ATOM 1535 C C . ALA A 1 202 ? -6.293 -1.762 -19.281 1.00 93.06 202 ALA A C 1
ATOM 1537 O O . ALA A 1 202 ? -5.727 -0.918 -19.980 1.00 93.06 202 ALA A O 1
ATOM 1538 N N . ILE A 1 203 ? -5.649 -2.503 -18.375 1.00 95.12 203 ILE A N 1
ATOM 1539 C CA . ILE A 1 203 ? -4.190 -2.635 -18.234 1.00 95.12 203 ILE A CA 1
ATOM 1540 C C . ILE A 1 203 ? -3.799 -4.121 -18.272 1.00 95.12 203 ILE A C 1
ATOM 1542 O O . ILE A 1 203 ? -4.638 -4.990 -18.020 1.00 95.12 203 ILE A O 1
ATOM 1546 N N . ASP A 1 204 ? -2.537 -4.418 -18.583 1.00 94.50 204 ASP A N 1
ATOM 1547 C CA . ASP A 1 204 ? -2.030 -5.796 -18.671 1.00 94.50 204 ASP A CA 1
ATOM 1548 C C . ASP A 1 204 ? -1.369 -6.261 -17.360 1.00 94.50 204 ASP A C 1
ATOM 1550 O O . ASP A 1 204 ? -1.491 -7.432 -16.988 1.00 94.50 204 ASP A O 1
ATOM 1554 N N . VAL A 1 205 ? -0.724 -5.330 -16.643 1.00 96.88 205 VAL A N 1
ATOM 1555 C CA . VAL A 1 205 ? -0.131 -5.518 -15.307 1.00 96.88 205 VAL A CA 1
ATOM 1556 C C . VAL A 1 205 ? -0.459 -4.295 -14.448 1.00 96.88 205 VAL A C 1
ATOM 1558 O O . VAL A 1 205 ? -0.417 -3.159 -14.926 1.00 96.88 205 VAL A O 1
ATOM 1561 N N . GLY A 1 206 ? -0.793 -4.501 -13.177 1.00 97.81 206 GLY A N 1
ATOM 1562 C CA . GLY A 1 206 ? -1.102 -3.432 -12.231 1.00 97.81 206 GLY A CA 1
ATOM 1563 C C . GLY A 1 206 ? -0.371 -3.595 -10.904 1.00 97.81 206 GLY A C 1
ATOM 1564 O O . GLY A 1 206 ? -0.194 -4.709 -10.415 1.00 97.81 206 GLY A O 1
ATOM 1565 N N . LEU A 1 207 ? 0.003 -2.470 -10.299 1.00 98.00 207 LEU A N 1
ATOM 1566 C CA . LEU A 1 207 ? 0.417 -2.373 -8.905 1.00 98.00 207 LEU A CA 1
ATOM 1567 C C . LEU A 1 207 ? -0.853 -2.424 -8.041 1.00 98.00 207 LEU A C 1
ATOM 1569 O O . LEU A 1 207 ? -1.418 -1.396 -7.665 1.00 98.00 207 LEU A O 1
ATOM 1573 N N . ILE A 1 208 ? -1.379 -3.632 -7.837 1.00 97.75 208 ILE A N 1
ATOM 1574 C CA . ILE A 1 208 ? -2.700 -3.855 -7.237 1.00 97.75 208 ILE A CA 1
ATOM 1575 C C . ILE A 1 208 ? -2.616 -3.996 -5.710 1.00 97.75 208 ILE A C 1
ATOM 1577 O O . ILE A 1 208 ? -1.596 -4.464 -5.200 1.00 97.75 208 ILE A O 1
ATOM 1581 N N . PRO A 1 209 ? -3.688 -3.667 -4.959 1.00 98.19 209 PRO A N 1
ATOM 1582 C CA . PRO A 1 209 ? -3.806 -4.052 -3.559 1.00 98.19 209 PRO A CA 1
ATOM 1583 C C . PRO A 1 209 ? -3.691 -5.572 -3.446 1.00 98.19 209 PRO A C 1
ATOM 1585 O O . PRO A 1 209 ? -4.422 -6.298 -4.119 1.00 98.19 209 PRO A O 1
ATOM 1588 N N . SER A 1 210 ? -2.804 -6.051 -2.581 1.00 98.12 210 SER A N 1
ATOM 1589 C CA . SER A 1 210 ? -2.478 -7.472 -2.420 1.00 98.12 210 SER A CA 1
ATOM 1590 C C . SER A 1 210 ? -3.690 -8.409 -2.269 1.00 98.12 210 SER A C 1
ATOM 1592 O O . SER A 1 210 ? -3.654 -9.519 -2.793 1.00 98.12 210 SER A O 1
ATOM 1594 N N . ILE A 1 211 ? -4.794 -7.992 -1.634 1.00 97.31 211 ILE A N 1
ATOM 1595 C CA . ILE A 1 211 ? -6.010 -8.821 -1.490 1.00 97.31 211 ILE A CA 1
ATOM 1596 C C . ILE A 1 211 ? -6.699 -9.140 -2.833 1.00 97.31 211 ILE A C 1
ATOM 1598 O O . ILE A 1 211 ? -7.442 -10.112 -2.938 1.00 97.31 211 ILE A O 1
ATOM 1602 N N . GLU A 1 212 ? -6.450 -8.351 -3.881 1.00 95.62 212 GLU A N 1
ATOM 1603 C CA . GLU A 1 212 ? -7.087 -8.509 -5.195 1.00 95.62 212 GLU A CA 1
ATOM 1604 C C . GLU A 1 212 ? -6.484 -9.641 -6.034 1.00 95.62 212 GLU A C 1
ATOM 1606 O O . GLU A 1 212 ? -7.125 -10.097 -6.980 1.00 95.62 212 GLU A O 1
ATOM 1611 N N . TYR A 1 213 ? -5.309 -10.156 -5.661 1.00 95.31 213 TYR A N 1
ATOM 1612 C CA . TYR A 1 213 ? -4.765 -11.387 -6.239 1.00 95.31 213 TYR A CA 1
ATOM 1613 C C . TYR A 1 213 ? -5.670 -12.597 -5.945 1.00 95.31 213 TYR A C 1
ATOM 1615 O O . TYR A 1 213 ? -5.927 -13.397 -6.839 1.00 95.31 213 TYR A O 1
ATOM 1623 N N . LEU A 1 214 ? -6.281 -12.670 -4.753 1.00 93.19 214 LEU A N 1
ATOM 1624 C CA . LEU A 1 214 ? -7.291 -13.693 -4.421 1.00 93.19 214 LEU A CA 1
ATOM 1625 C C . LEU A 1 214 ? -8.632 -13.501 -5.153 1.00 93.19 214 LEU A C 1
ATOM 1627 O O . LEU A 1 214 ? -9.552 -14.299 -4.998 1.00 93.19 214 LEU A O 1
ATOM 1631 N N . ARG A 1 215 ? -8.750 -12.441 -5.959 1.00 90.25 215 ARG A N 1
ATOM 1632 C CA . ARG A 1 215 ? -9.857 -12.188 -6.892 1.00 90.25 215 ARG A CA 1
ATOM 1633 C C . ARG A 1 215 ? -9.406 -12.325 -8.347 1.00 90.25 215 ARG A C 1
ATOM 1635 O O . ARG A 1 215 ? -10.076 -11.825 -9.248 1.00 90.25 215 ARG A O 1
ATOM 1642 N N . SER A 1 216 ? -8.269 -12.984 -8.580 1.00 84.56 216 SER A N 1
ATOM 1643 C CA . SER A 1 216 ? -7.812 -13.342 -9.918 1.00 84.56 216 SER A CA 1
ATOM 1644 C C . SER A 1 216 ? -8.878 -14.177 -10.647 1.00 84.56 216 SER A C 1
ATOM 1646 O O . SER A 1 216 ? -9.504 -15.039 -10.023 1.00 84.56 216 SER A O 1
ATOM 1648 N N . PRO A 1 217 ? -9.109 -13.945 -11.953 1.00 76.31 217 PRO A N 1
ATOM 1649 C CA . PRO A 1 217 ? -10.119 -14.648 -12.740 1.00 76.31 217 PRO A CA 1
ATOM 1650 C C . PRO A 1 217 ? -9.729 -16.108 -13.040 1.00 76.31 217 PRO A C 1
ATOM 1652 O O . PRO A 1 217 ? -9.459 -16.480 -14.184 1.00 76.31 217 PRO A O 1
ATOM 1655 N N . ALA A 1 218 ? -9.745 -16.960 -12.014 1.00 61.16 218 ALA A N 1
ATOM 1656 C CA . ALA A 1 218 ? -9.487 -18.390 -12.126 1.00 61.16 218 ALA A CA 1
ATOM 1657 C C . ALA A 1 218 ? -10.416 -19.032 -13.177 1.00 61.16 218 ALA A C 1
ATOM 1659 O O . ALA A 1 218 ? -11.615 -19.200 -12.948 1.00 61.16 218 ALA A O 1
ATOM 1660 N N . LYS A 1 219 ? -9.838 -19.421 -14.325 1.00 53.22 219 LYS A N 1
ATOM 1661 C CA . LYS A 1 219 ? -10.505 -20.044 -15.489 1.00 53.22 219 LYS A CA 1
ATOM 1662 C C . LYS A 1 219 ? -11.448 -19.136 -16.307 1.00 53.22 219 LYS A C 1
ATOM 1664 O O . LYS A 1 219 ? -12.174 -19.650 -17.160 1.00 53.22 219 LYS A O 1
ATOM 1669 N N . ALA A 1 220 ? -11.482 -17.814 -16.103 1.00 48.94 220 ALA A N 1
ATOM 1670 C CA . ALA A 1 220 ? -12.492 -16.958 -16.749 1.00 48.94 220 ALA A CA 1
ATOM 1671 C C . ALA A 1 220 ? -12.132 -16.526 -18.193 1.00 48.94 220 ALA A C 1
ATOM 1673 O O . ALA A 1 220 ? -11.858 -15.355 -18.454 1.00 48.94 220 ALA A O 1
ATOM 1674 N N . ARG A 1 221 ? -12.246 -17.483 -19.131 1.00 54.12 221 ARG A N 1
ATOM 1675 C CA . ARG A 1 221 ? -11.950 -17.386 -20.583 1.00 54.12 221 ARG A CA 1
ATOM 1676 C C . ARG A 1 221 ? -10.457 -17.182 -20.919 1.00 54.12 221 ARG A C 1
ATOM 1678 O O . ARG A 1 221 ? -9.710 -16.673 -20.089 1.00 54.12 221 ARG A O 1
ATOM 1685 N N . PRO A 1 222 ? -10.006 -17.548 -22.137 1.00 56.97 222 PRO A N 1
ATOM 1686 C CA . PRO A 1 222 ? -8.651 -17.232 -22.585 1.00 56.97 222 PRO A CA 1
ATOM 1687 C C . PRO A 1 222 ? -8.472 -15.717 -22.761 1.00 56.97 222 PRO A C 1
ATOM 1689 O O . PRO A 1 222 ? -9.284 -15.072 -23.432 1.00 56.97 222 PRO A O 1
ATOM 1692 N N . TYR A 1 223 ? -7.411 -15.141 -22.195 1.00 57.19 223 TYR A N 1
ATOM 1693 C CA . TYR A 1 223 ? -7.068 -13.726 -22.362 1.00 57.19 223 TYR A CA 1
ATOM 1694 C C . TYR A 1 223 ? -5.988 -13.571 -23.429 1.00 57.19 223 TYR A C 1
ATOM 1696 O O . TYR A 1 223 ? -4.821 -13.804 -23.139 1.00 57.19 223 TYR A O 1
ATOM 1704 N N . ARG A 1 224 ? -6.390 -13.119 -24.628 1.00 59.12 224 ARG A N 1
ATOM 1705 C CA . ARG A 1 224 ? -5.548 -12.968 -25.833 1.00 59.12 224 ARG A CA 1
ATOM 1706 C C . ARG A 1 224 ? -4.838 -14.263 -26.254 1.00 59.12 224 ARG A C 1
ATOM 1708 O O . ARG A 1 224 ? -4.073 -14.868 -25.512 1.00 59.12 224 ARG A O 1
ATOM 1715 N N . ASP A 1 225 ? -5.098 -14.682 -27.489 1.00 64.19 225 ASP A N 1
ATOM 1716 C CA . ASP A 1 225 ? -4.295 -15.700 -28.181 1.00 64.19 225 ASP A CA 1
ATOM 1717 C C . ASP A 1 225 ? -4.172 -17.039 -27.413 1.00 64.19 225 ASP A C 1
ATOM 1719 O O . ASP A 1 225 ? -3.162 -17.732 -27.475 1.00 64.19 225 ASP A O 1
ATOM 1723 N N . GLY A 1 226 ? -5.219 -17.395 -26.654 1.00 63.50 226 GLY A N 1
ATOM 1724 C CA . GLY A 1 226 ? -5.324 -18.656 -25.910 1.00 63.50 226 GLY A CA 1
ATOM 1725 C C . GLY A 1 226 ? -4.744 -18.668 -24.487 1.00 63.50 226 GLY A C 1
ATOM 1726 O O . GLY A 1 226 ? -4.901 -19.678 -23.802 1.00 63.50 226 GLY A O 1
ATOM 1727 N N . LYS A 1 227 ? -4.107 -17.589 -24.009 1.00 63.34 227 LYS A N 1
ATOM 1728 C CA . LYS A 1 227 ? -3.393 -17.584 -22.714 1.00 63.34 227 LYS A CA 1
ATOM 1729 C C . LYS A 1 227 ? -4.319 -17.604 -21.489 1.00 63.34 227 LYS A C 1
ATOM 1731 O O . LYS A 1 227 ? -5.458 -17.135 -21.527 1.00 63.34 227 LYS A O 1
ATOM 1736 N N . ASP A 1 228 ? -3.796 -18.131 -20.380 1.00 71.81 228 ASP A N 1
ATOM 1737 C CA . ASP A 1 228 ? -4.487 -18.188 -19.086 1.00 71.81 228 ASP A CA 1
ATOM 1738 C C . ASP A 1 228 ? -4.701 -16.784 -18.487 1.00 71.81 228 ASP A C 1
ATOM 1740 O O . ASP A 1 228 ? -3.794 -15.949 -18.452 1.00 71.81 228 ASP A O 1
ATOM 1744 N N . ALA A 1 229 ? -5.916 -16.539 -17.996 1.00 76.38 229 ALA A N 1
ATOM 1745 C CA . ALA A 1 229 ? -6.308 -15.301 -17.336 1.00 76.38 229 ALA A CA 1
ATOM 1746 C C . ALA A 1 229 ? -5.824 -15.206 -15.876 1.00 76.38 229 ALA A C 1
ATOM 1748 O O . ALA A 1 229 ? -5.878 -14.1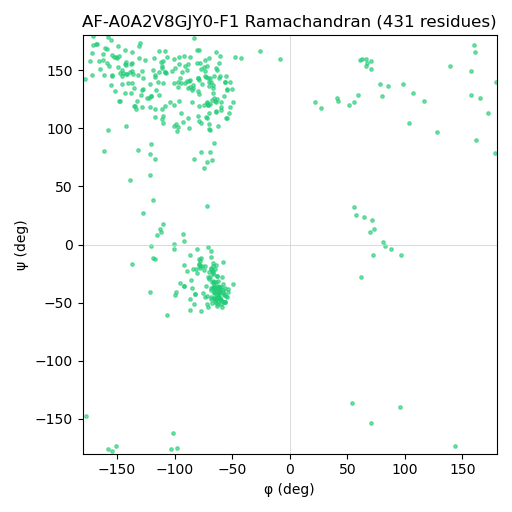14 -15.303 1.00 76.38 229 ALA A O 1
ATOM 1749 N N . ALA A 1 230 ? -5.351 -16.308 -15.278 1.00 86.12 230 ALA A N 1
ATOM 1750 C CA . ALA A 1 230 ? -4.793 -16.320 -13.929 1.00 86.12 230 ALA A CA 1
ATOM 1751 C C . ALA A 1 230 ? -3.647 -15.307 -13.760 1.00 86.12 230 ALA A C 1
ATOM 1753 O O . ALA A 1 230 ? -2.857 -15.049 -14.678 1.00 86.12 230 ALA A O 1
ATOM 1754 N N . TYR A 1 231 ? -3.567 -14.718 -12.566 1.00 92.69 231 TYR A N 1
ATOM 1755 C CA . TYR A 1 231 ? -2.571 -13.703 -12.245 1.00 92.69 231 TYR A CA 1
ATOM 1756 C C . TYR A 1 231 ? -1.262 -14.324 -11.761 1.00 92.69 231 TYR A C 1
ATOM 1758 O O . TYR A 1 231 ? -1.255 -15.282 -10.992 1.00 92.69 231 TYR A O 1
ATOM 1766 N N . ARG A 1 232 ? -0.155 -13.715 -12.182 1.00 95.38 232 ARG A N 1
ATOM 1767 C CA . ARG A 1 232 ? 1.200 -13.942 -11.681 1.00 95.38 232 ARG A CA 1
ATOM 1768 C C . ARG A 1 232 ? 1.720 -12.655 -11.050 1.00 95.38 232 ARG A C 1
ATOM 1770 O O . ARG A 1 232 ? 1.386 -11.559 -11.507 1.00 95.38 232 ARG A O 1
ATOM 1777 N N . ILE A 1 233 ? 2.523 -12.790 -10.002 1.00 97.69 233 ILE A N 1
ATOM 1778 C CA . ILE A 1 233 ? 3.159 -11.678 -9.291 1.00 97.69 233 ILE A CA 1
ATOM 1779 C C . ILE A 1 233 ? 4.593 -11.499 -9.806 1.00 97.69 233 ILE A C 1
ATOM 1781 O O . ILE A 1 233 ? 5.298 -12.475 -10.065 1.00 97.69 233 ILE A O 1
ATOM 1785 N N . VAL A 1 234 ? 5.042 -10.255 -9.969 1.00 98.19 234 VAL A N 1
ATOM 1786 C CA . VAL A 1 234 ? 6.428 -9.953 -10.353 1.00 98.19 234 VAL A CA 1
ATOM 1787 C C . VAL A 1 234 ? 7.352 -10.257 -9.161 1.00 98.19 234 VAL A C 1
ATOM 1789 O O . VAL A 1 234 ? 7.144 -9.698 -8.081 1.00 98.19 234 VAL A O 1
ATOM 1792 N N . PRO A 1 235 ? 8.350 -11.148 -9.304 1.00 97.44 235 PRO A N 1
ATOM 1793 C CA . PRO A 1 235 ? 9.137 -11.628 -8.173 1.00 97.44 235 PRO A CA 1
ATOM 1794 C C . PRO A 1 235 ? 10.046 -10.550 -7.569 1.00 97.44 235 PRO A C 1
ATOM 1796 O O . PRO A 1 235 ? 10.655 -9.741 -8.273 1.00 97.44 235 PRO A O 1
ATOM 1799 N N . GLY A 1 236 ? 10.179 -10.592 -6.242 1.00 96.81 236 GLY A N 1
ATOM 1800 C CA . GLY A 1 236 ? 11.155 -9.808 -5.487 1.00 96.81 236 GLY A CA 1
ATOM 1801 C C . GLY A 1 236 ? 10.782 -8.350 -5.207 1.00 96.81 236 GLY A C 1
ATOM 1802 O O . GLY A 1 236 ? 11.606 -7.657 -4.612 1.00 96.81 236 GLY A O 1
ATOM 1803 N N . LEU A 1 237 ? 9.595 -7.863 -5.600 1.00 96.62 237 LEU A N 1
ATOM 1804 C CA . LEU A 1 237 ? 9.196 -6.457 -5.436 1.00 96.62 237 LEU A CA 1
ATOM 1805 C C . LEU A 1 237 ? 7.726 -6.246 -5.016 1.00 96.62 237 LEU A C 1
ATOM 1807 O O . LEU A 1 237 ? 6.814 -6.920 -5.489 1.00 96.62 237 LEU A O 1
ATOM 1811 N N . ALA A 1 238 ? 7.510 -5.300 -4.097 1.00 98.38 238 ALA A N 1
ATOM 1812 C CA . ALA A 1 238 ? 6.222 -5.004 -3.460 1.00 98.38 238 ALA A CA 1
ATOM 1813 C C . ALA A 1 238 ? 6.185 -3.568 -2.890 1.00 98.38 238 ALA A C 1
ATOM 1815 O O . ALA A 1 238 ? 7.176 -2.843 -2.949 1.00 98.38 238 ALA A O 1
ATOM 1816 N N . ILE A 1 239 ? 5.049 -3.176 -2.305 1.00 98.75 239 ILE A N 1
ATOM 1817 C CA . ILE A 1 239 ? 4.944 -2.116 -1.292 1.00 98.75 239 ILE A CA 1
ATOM 1818 C C . ILE A 1 239 ? 4.598 -2.799 0.033 1.00 98.75 239 ILE A C 1
ATOM 1820 O O . ILE A 1 239 ? 3.481 -3.300 0.207 1.00 98.75 239 ILE A O 1
ATOM 1824 N N . ALA A 1 240 ? 5.550 -2.804 0.961 1.00 98.81 240 ALA A N 1
ATOM 1825 C CA . ALA A 1 240 ? 5.444 -3.433 2.274 1.00 98.81 240 ALA A CA 1
ATOM 1826 C C . ALA A 1 240 ? 5.881 -2.484 3.407 1.00 98.81 240 ALA A C 1
ATOM 1828 O O . ALA A 1 240 ? 6.454 -1.423 3.151 1.00 98.81 240 ALA A O 1
ATOM 1829 N N . SER A 1 241 ? 5.646 -2.871 4.663 1.00 98.81 241 SER A N 1
ATOM 1830 C CA . SER A 1 241 ? 6.284 -2.256 5.838 1.00 98.81 241 SER A CA 1
ATOM 1831 C C . SER A 1 241 ? 6.732 -3.309 6.855 1.00 98.81 241 SER A C 1
ATOM 1833 O O . SER A 1 241 ? 6.210 -4.425 6.906 1.00 98.81 241 SER A O 1
ATOM 1835 N N . HIS A 1 242 ? 7.718 -2.940 7.675 1.00 98.31 242 HIS A N 1
ATOM 1836 C CA . HIS A 1 242 ? 8.233 -3.734 8.796 1.00 98.31 242 HIS A CA 1
ATOM 1837 C C . HIS A 1 242 ? 7.979 -2.959 10.094 1.00 98.31 242 HIS A C 1
ATOM 1839 O O . HIS A 1 242 ? 8.890 -2.354 10.648 1.00 98.31 242 HIS A O 1
ATOM 1845 N N . GLY A 1 243 ? 6.722 -2.920 10.538 1.00 98.00 243 GLY A N 1
ATOM 1846 C CA . GLY A 1 243 ? 6.275 -1.950 11.543 1.00 98.00 243 GLY A CA 1
ATOM 1847 C C . GLY A 1 243 ? 5.636 -0.725 10.874 1.00 98.00 243 GLY A C 1
ATOM 1848 O O . GLY A 1 243 ? 4.901 -0.918 9.896 1.00 98.00 243 GLY A O 1
ATOM 1849 N N . PRO A 1 244 ? 5.873 0.513 11.354 1.00 98.31 244 PRO A N 1
ATOM 1850 C CA . PRO A 1 244 ? 5.044 1.661 10.998 1.00 98.31 244 PRO A CA 1
ATOM 1851 C C . PRO A 1 244 ? 5.093 1.979 9.504 1.00 98.31 244 PRO A C 1
ATOM 1853 O O . PRO A 1 244 ? 6.167 2.199 8.938 1.00 98.31 244 PRO A O 1
ATOM 1856 N N . VAL A 1 245 ? 3.926 2.042 8.865 1.00 98.50 245 VAL A N 1
ATOM 1857 C CA . VAL A 1 245 ? 3.795 2.377 7.437 1.00 98.50 245 VAL A CA 1
ATOM 1858 C C . VAL A 1 245 ? 3.582 3.878 7.205 1.00 98.50 245 VAL A C 1
ATOM 1860 O O . VAL A 1 245 ? 3.796 4.355 6.098 1.00 98.50 245 VAL A O 1
ATOM 1863 N N . ALA A 1 246 ? 3.181 4.634 8.231 1.00 98.00 246 ALA A N 1
ATOM 1864 C CA . ALA A 1 246 ? 2.826 6.061 8.263 1.00 98.00 246 ALA A CA 1
ATOM 1865 C C . ALA A 1 246 ? 1.627 6.495 7.388 1.00 98.00 246 ALA A C 1
ATOM 1867 O O . ALA A 1 246 ? 0.933 7.453 7.745 1.00 98.00 246 ALA A O 1
ATOM 1868 N N . SER A 1 247 ? 1.353 5.793 6.283 1.00 98.12 247 SER A N 1
ATOM 1869 C CA . SER A 1 247 ? 0.363 6.131 5.246 1.00 98.12 247 SER A CA 1
ATOM 1870 C C . SER A 1 247 ? -0.842 5.179 5.158 1.00 98.12 247 SER A C 1
ATOM 1872 O O . SER A 1 247 ? -1.592 5.213 4.183 1.00 98.12 247 SER A O 1
ATOM 1874 N N . VAL A 1 248 ? -1.054 4.321 6.158 1.00 98.50 248 VAL A N 1
ATOM 1875 C CA . VAL A 1 248 ? -2.268 3.501 6.313 1.00 98.50 248 VAL A CA 1
ATOM 1876 C C . VAL A 1 248 ? -2.595 3.437 7.802 1.00 98.50 248 VAL A C 1
ATOM 1878 O O . VAL A 1 248 ? -1.958 2.692 8.549 1.00 98.50 248 VAL A O 1
ATOM 1881 N N . ALA A 1 249 ? -3.577 4.224 8.236 1.00 98.19 249 ALA A N 1
ATOM 1882 C CA . ALA A 1 249 ? -3.920 4.349 9.648 1.00 98.19 249 ALA A CA 1
ATOM 1883 C C . ALA A 1 249 ? -5.435 4.390 9.875 1.00 98.19 249 ALA A C 1
ATOM 1885 O O . ALA A 1 249 ? -6.195 4.896 9.045 1.00 98.19 249 ALA A O 1
ATOM 1886 N N . LEU A 1 250 ? -5.856 3.861 11.023 1.00 97.94 250 LEU A N 1
ATOM 1887 C CA . LEU A 1 250 ? -7.196 4.044 11.563 1.00 97.94 250 LEU A CA 1
ATOM 1888 C C . LEU A 1 250 ? -7.155 5.230 12.532 1.00 97.94 250 LEU A C 1
ATOM 1890 O O . LEU A 1 250 ? -6.495 5.170 13.566 1.00 97.94 250 LEU A O 1
ATOM 1894 N N . TYR A 1 251 ? -7.839 6.306 12.172 1.00 97.62 251 TYR A N 1
ATOM 1895 C CA . TYR A 1 251 ? -8.018 7.495 12.995 1.00 97.62 251 TYR A CA 1
ATOM 1896 C C . TYR A 1 251 ? -9.267 7.305 13.867 1.00 97.62 251 TYR A C 1
ATOM 1898 O O . TYR A 1 251 ? -10.276 6.843 13.343 1.00 97.62 251 TYR A O 1
ATOM 1906 N N . THR A 1 252 ? -9.242 7.618 15.164 1.00 96.12 252 THR A N 1
ATOM 1907 C CA . THR A 1 252 ? -10.393 7.390 16.071 1.00 96.12 252 THR A CA 1
ATOM 1908 C C . THR A 1 252 ? -10.580 8.514 17.090 1.00 96.12 252 THR A C 1
ATOM 1910 O O . THR A 1 252 ? -9.608 9.106 17.547 1.00 96.12 252 THR A O 1
ATOM 1913 N N . THR A 1 253 ? -11.834 8.795 17.456 1.00 93.19 253 THR A N 1
ATOM 1914 C CA . THR A 1 253 ? -12.220 9.812 18.464 1.00 93.19 253 THR A CA 1
ATOM 1915 C C . THR A 1 253 ? -12.351 9.249 19.885 1.00 93.19 253 THR A C 1
ATOM 1917 O O . THR A 1 253 ? -12.775 9.949 20.802 1.00 93.19 253 THR A O 1
ATOM 1920 N N . ARG A 1 254 ? -12.044 7.960 20.079 1.00 93.38 254 ARG A N 1
ATOM 1921 C CA . ARG A 1 254 ? -12.145 7.244 21.363 1.00 93.38 254 ARG A CA 1
ATOM 1922 C C . ARG A 1 254 ? -11.262 5.987 21.390 1.00 93.38 254 ARG A C 1
ATOM 1924 O O . ARG A 1 254 ? -10.837 5.543 20.316 1.00 93.38 254 ARG A O 1
ATOM 1931 N N . PRO A 1 255 ? -11.049 5.355 22.564 1.00 94.88 255 PRO A N 1
ATOM 1932 C CA . PRO A 1 255 ? -10.324 4.091 22.667 1.00 94.88 255 PRO A CA 1
ATOM 1933 C C . PRO A 1 255 ? -10.875 3.017 21.721 1.00 94.88 255 PRO A C 1
ATOM 1935 O O . PRO A 1 255 ? -12.086 2.859 21.566 1.00 94.88 255 PRO A O 1
ATOM 1938 N N . ILE A 1 256 ? -9.982 2.242 21.098 1.00 95.88 256 ILE A N 1
ATOM 1939 C CA . ILE A 1 256 ? -10.343 1.297 20.027 1.00 95.88 256 ILE A CA 1
ATOM 1940 C C . ILE A 1 256 ? -11.370 0.231 20.458 1.00 95.88 256 ILE A C 1
ATOM 1942 O O . ILE A 1 256 ? -12.166 -0.211 19.635 1.00 95.88 256 ILE A O 1
ATOM 1946 N N . GLY A 1 257 ? -11.418 -0.137 21.744 1.00 96.69 257 GLY A N 1
ATOM 1947 C CA . GLY A 1 257 ? -12.426 -1.057 22.293 1.00 96.69 257 GLY A CA 1
ATOM 1948 C C . GLY A 1 257 ? -13.862 -0.509 22.278 1.00 96.69 257 GLY A C 1
ATOM 1949 O O . GLY A 1 257 ? -14.816 -1.290 22.241 1.00 96.69 257 GLY A O 1
ATOM 1950 N N . ASP A 1 258 ? -14.031 0.815 22.236 1.00 96.88 258 ASP A N 1
ATOM 1951 C CA . ASP A 1 258 ? -15.323 1.516 22.302 1.00 96.88 258 ASP A CA 1
ATOM 1952 C C . ASP A 1 258 ? -15.841 1.983 20.937 1.00 96.88 258 ASP A C 1
ATOM 1954 O O . ASP A 1 258 ? -16.932 2.549 20.828 1.00 96.88 258 ASP A O 1
ATOM 1958 N N . VAL A 1 259 ? -15.092 1.700 19.872 1.00 97.94 259 VAL A N 1
ATOM 1959 C CA . VAL A 1 259 ? -15.513 1.920 18.487 1.00 97.94 259 VAL A CA 1
ATOM 1960 C C . VAL A 1 259 ? -16.688 0.987 18.151 1.00 97.94 259 VAL A C 1
ATOM 1962 O O . VAL A 1 259 ? -16.626 -0.235 18.334 1.00 97.94 259 VAL A O 1
ATOM 1965 N N . ARG A 1 260 ? -17.790 1.570 17.671 1.00 98.06 260 ARG A N 1
ATOM 1966 C CA . ARG A 1 260 ? -19.038 0.900 17.257 1.00 98.06 260 ARG A CA 1
ATOM 1967 C C . ARG A 1 260 ? -19.356 1.121 15.774 1.00 98.06 260 ARG A C 1
ATOM 1969 O O . ARG A 1 260 ? -20.185 0.398 15.231 1.00 98.06 260 ARG A O 1
ATOM 1976 N N . SER A 1 261 ? -18.654 2.031 15.107 1.00 98.50 261 SER A N 1
ATOM 1977 C CA . SER A 1 261 ? -18.792 2.366 13.688 1.00 98.50 261 SER A CA 1
ATOM 1978 C C . SER A 1 261 ? -17.441 2.746 13.071 1.00 98.50 261 SER A C 1
ATOM 1980 O O . SER A 1 261 ? -16.638 3.436 13.699 1.00 98.50 261 SER A O 1
ATOM 1982 N N . ILE A 1 262 ? -17.163 2.267 11.852 1.00 98.62 262 ILE A N 1
ATOM 1983 C CA . ILE A 1 262 ? -15.937 2.598 11.108 1.00 98.62 262 ILE A CA 1
ATOM 1984 C C . ILE A 1 262 ? -16.261 2.989 9.663 1.00 98.62 262 ILE A C 1
ATOM 1986 O O . ILE A 1 262 ? -16.788 2.179 8.894 1.00 98.62 262 ILE A O 1
ATOM 1990 N N . ALA A 1 263 ? -15.838 4.187 9.265 1.00 98.50 263 ALA A N 1
ATOM 1991 C CA . ALA A 1 263 ? -15.795 4.604 7.870 1.00 98.50 263 ALA A CA 1
ATOM 1992 C C . ALA A 1 263 ? -14.498 4.115 7.201 1.00 98.50 263 ALA A C 1
ATOM 1994 O O . ALA A 1 263 ? -13.407 4.227 7.764 1.00 98.50 263 ALA A O 1
ATOM 1995 N N . LEU A 1 264 ? -14.606 3.561 5.993 1.00 98.50 264 LEU A N 1
ATOM 1996 C CA . LEU A 1 264 ? -13.491 2.957 5.265 1.00 98.50 264 LEU A CA 1
ATOM 1997 C C . LEU A 1 264 ? -13.250 3.629 3.910 1.00 98.50 264 LEU A C 1
ATOM 1999 O O . LEU A 1 264 ? -14.162 3.731 3.087 1.00 98.50 264 LEU A O 1
ATOM 2003 N N . ASP A 1 265 ? -12.001 4.035 3.670 1.00 98.06 265 ASP A N 1
ATOM 2004 C CA . ASP A 1 265 ? -11.563 4.669 2.425 1.00 98.06 265 ASP A CA 1
ATOM 2005 C C . ASP A 1 265 ? -11.673 3.736 1.205 1.00 98.06 265 ASP A C 1
ATOM 2007 O O . ASP A 1 265 ? -10.955 2.740 1.061 1.00 98.06 265 ASP A O 1
ATOM 2011 N N . THR A 1 266 ? -12.565 4.120 0.290 1.00 96.94 266 THR A N 1
ATOM 2012 C CA . THR A 1 266 ? -12.794 3.496 -1.028 1.00 96.94 266 THR A CA 1
ATOM 2013 C C . THR A 1 266 ? -11.568 3.437 -1.954 1.00 96.94 266 THR A C 1
ATOM 2015 O O . THR A 1 266 ? -11.573 2.671 -2.924 1.00 96.94 266 THR A O 1
ATOM 2018 N N . SER A 1 267 ? -10.503 4.190 -1.673 1.00 94.88 267 SER A N 1
ATOM 2019 C CA . SER A 1 267 ? -9.250 4.185 -2.444 1.00 94.88 267 SER A CA 1
ATOM 2020 C C . SER A 1 267 ? -8.446 2.890 -2.269 1.00 94.88 267 SER A C 1
ATOM 2022 O O . SER A 1 267 ? -7.673 2.515 -3.156 1.00 94.88 267 SER A O 1
ATOM 2024 N N . SER A 1 268 ? -8.640 2.168 -1.158 1.00 92.44 268 SER A N 1
ATOM 2025 C CA . SER A 1 268 ? -7.946 0.911 -0.854 1.00 92.44 268 SER A CA 1
ATOM 2026 C C . SER A 1 268 ? -8.878 -0.301 -0.890 1.00 92.44 268 SER A C 1
ATOM 2028 O O . SER A 1 268 ? -10.086 -0.204 -0.700 1.00 92.44 268 SER A O 1
ATOM 2030 N N . ARG A 1 269 ? -8.293 -1.486 -1.099 1.00 96.94 269 ARG A N 1
ATOM 2031 C CA . ARG A 1 269 ? -8.977 -2.780 -0.911 1.00 96.94 269 ARG A CA 1
ATOM 2032 C C . ARG A 1 269 ? -8.251 -3.647 0.120 1.00 96.94 269 ARG A C 1
ATOM 2034 O O . ARG A 1 269 ? -8.898 -4.202 1.004 1.00 96.94 269 ARG A O 1
ATOM 2041 N N . THR A 1 270 ? -6.915 -3.680 0.098 1.00 98.38 270 THR A N 1
ATOM 2042 C CA . THR A 1 270 ? -6.123 -4.379 1.126 1.00 98.38 270 THR A CA 1
ATOM 2043 C C . THR A 1 270 ? -6.296 -3.758 2.505 1.00 98.38 270 THR A C 1
ATOM 2045 O O . THR A 1 270 ? -6.555 -4.490 3.451 1.00 98.38 270 THR A O 1
ATOM 2048 N N . SER A 1 271 ? -6.223 -2.432 2.646 1.00 98.31 271 SER A N 1
ATOM 2049 C CA . SER A 1 271 ? -6.345 -1.780 3.962 1.00 98.31 271 SER A CA 1
ATOM 2050 C C . SER A 1 271 ? -7.745 -1.967 4.567 1.00 98.31 271 SER A C 1
ATOM 2052 O O . SER A 1 271 ? -7.886 -2.165 5.769 1.00 98.31 271 SER A O 1
ATOM 2054 N N . VAL A 1 272 ? -8.776 -1.998 3.714 1.00 98.44 272 VAL A N 1
ATOM 2055 C CA . VAL A 1 272 ? -10.168 -2.332 4.069 1.00 98.44 272 VAL A CA 1
ATOM 2056 C C . VAL A 1 272 ? -10.271 -3.765 4.605 1.00 98.44 272 VAL A C 1
ATOM 2058 O O . VAL A 1 272 ? -10.906 -4.001 5.634 1.00 98.44 272 VAL A O 1
ATOM 2061 N N . ALA A 1 273 ? -9.621 -4.726 3.943 1.00 98.44 273 ALA A N 1
ATOM 2062 C CA . ALA A 1 273 ? -9.547 -6.106 4.417 1.00 98.44 273 ALA A CA 1
ATOM 2063 C C . ALA A 1 273 ? -8.697 -6.243 5.697 1.00 98.44 273 ALA A C 1
ATOM 2065 O O . ALA A 1 273 ? -9.088 -6.977 6.601 1.00 98.44 273 ALA A O 1
ATOM 2066 N N . LEU A 1 274 ? -7.604 -5.484 5.832 1.00 98.75 274 LEU A N 1
ATOM 2067 C CA . LEU A 1 274 ? -6.766 -5.451 7.032 1.00 98.75 274 LEU A CA 1
ATOM 2068 C C . LEU A 1 274 ? -7.546 -4.945 8.252 1.00 98.75 274 LEU A C 1
ATOM 2070 O O . LEU A 1 274 ? -7.529 -5.617 9.276 1.00 98.75 274 LEU A O 1
ATOM 2074 N N . VAL A 1 275 ? -8.315 -3.852 8.155 1.00 98.62 275 VAL A N 1
ATOM 2075 C CA . VAL A 1 275 ? -9.185 -3.404 9.266 1.00 98.62 275 VAL A CA 1
ATOM 2076 C C . VAL A 1 275 ? -10.222 -4.473 9.635 1.00 98.62 275 VAL A C 1
ATOM 2078 O O . VAL A 1 275 ? -10.481 -4.705 10.817 1.00 98.62 275 VAL A O 1
ATOM 2081 N N . ARG A 1 276 ? -10.787 -5.185 8.648 1.00 98.12 276 ARG A N 1
ATOM 2082 C CA . ARG A 1 276 ? -11.726 -6.297 8.895 1.00 98.12 276 ARG A CA 1
ATOM 2083 C C . ARG A 1 276 ? -11.068 -7.517 9.554 1.00 98.12 276 ARG A C 1
ATOM 2085 O O . ARG A 1 276 ? -11.724 -8.169 10.364 1.00 98.12 276 ARG A O 1
ATOM 2092 N N . VAL A 1 277 ? -9.793 -7.786 9.273 1.00 98.38 277 VAL A N 1
ATOM 2093 C CA . VAL A 1 277 ? -8.983 -8.789 9.982 1.00 98.38 277 VAL A CA 1
ATOM 2094 C C . VAL A 1 277 ? -8.655 -8.316 11.401 1.00 98.38 277 VAL A C 1
ATOM 2096 O O . VAL A 1 277 ? -8.975 -9.014 12.362 1.00 98.38 277 VAL A O 1
ATOM 2099 N N . LEU A 1 278 ? -8.082 -7.119 11.561 1.00 98.38 278 LEU A N 1
ATOM 2100 C CA . LEU A 1 278 ? -7.639 -6.574 12.850 1.00 98.38 278 LEU A CA 1
ATOM 2101 C C . LEU A 1 278 ? -8.793 -6.427 13.847 1.00 98.38 278 LEU A C 1
ATOM 2103 O O . LEU A 1 278 ? -8.634 -6.814 15.003 1.00 98.38 278 LEU A O 1
ATOM 2107 N N . ARG A 1 279 ? -9.981 -5.980 13.416 1.00 97.25 279 ARG A N 1
ATOM 2108 C CA . ARG A 1 279 ? -11.146 -5.881 14.313 1.00 97.25 279 ARG A CA 1
ATOM 2109 C C . ARG A 1 279 ? -11.574 -7.236 14.892 1.00 97.25 279 ARG A C 1
ATOM 2111 O O . ARG A 1 279 ? -11.921 -7.310 16.063 1.00 97.25 279 ARG A O 1
ATOM 2118 N N . ALA A 1 280 ? -11.479 -8.316 14.111 1.00 96.81 280 ALA A N 1
ATOM 2119 C CA . ALA A 1 280 ? -11.842 -9.670 14.541 1.00 96.81 280 ALA A CA 1
ATOM 2120 C C . ALA A 1 280 ? -10.696 -10.406 15.271 1.00 96.81 280 ALA A C 1
ATOM 2122 O O . ALA A 1 280 ? -10.928 -11.257 16.138 1.00 96.81 280 ALA A O 1
ATOM 2123 N N . ARG A 1 281 ? -9.439 -10.103 14.927 1.00 96.38 281 ARG A N 1
ATOM 2124 C CA . ARG A 1 281 ? -8.258 -10.825 15.426 1.00 96.38 281 ARG A CA 1
ATOM 2125 C C . ARG A 1 281 ? -7.540 -10.143 16.576 1.00 96.38 281 ARG A C 1
ATOM 2127 O O . ARG A 1 281 ? -7.187 -10.854 17.511 1.00 96.38 281 ARG A O 1
ATOM 2134 N N . VAL A 1 282 ? -7.399 -8.824 16.532 1.00 96.88 282 VAL A N 1
ATOM 2135 C CA . VAL A 1 282 ? -6.620 -8.029 17.490 1.00 96.88 282 VAL A CA 1
ATOM 2136 C C . VAL A 1 282 ? -7.548 -7.247 18.420 1.00 96.88 282 VAL A C 1
ATOM 2138 O O . VAL A 1 282 ? -7.560 -7.510 19.614 1.00 96.88 282 VAL A O 1
ATOM 2141 N N . PHE A 1 283 ? -8.394 -6.362 17.883 1.00 97.31 283 PHE A N 1
ATOM 2142 C CA . PHE A 1 283 ? -9.217 -5.451 18.697 1.00 97.31 283 PHE A CA 1
ATOM 2143 C C . PHE A 1 283 ? -10.459 -6.108 19.331 1.00 97.31 283 PHE A C 1
ATOM 2145 O O . PHE A 1 283 ? -11.017 -5.569 20.278 1.00 97.31 283 PHE A O 1
ATOM 2152 N N . LYS A 1 284 ? -10.919 -7.248 18.793 1.00 97.00 284 LYS A N 1
ATOM 2153 C CA . LYS A 1 284 ? -12.120 -8.003 19.224 1.00 97.00 284 LYS A CA 1
ATOM 2154 C C . LYS A 1 284 ? -13.450 -7.226 19.200 1.00 97.00 284 LYS A C 1
ATOM 2156 O O . LYS A 1 284 ? -14.405 -7.614 19.866 1.00 97.00 284 LYS A O 1
ATOM 2161 N N . ILE A 1 285 ? -13.549 -6.192 18.365 1.00 97.56 285 ILE A N 1
ATOM 2162 C CA . ILE A 1 285 ? -14.750 -5.355 18.196 1.00 97.56 285 ILE A CA 1
ATOM 2163 C C . ILE A 1 285 ? -15.577 -5.749 16.960 1.00 97.56 285 ILE A C 1
ATOM 2165 O O . ILE A 1 285 ? -15.045 -6.204 15.944 1.00 97.56 285 ILE A O 1
ATOM 2169 N N . GLN A 1 286 ? -16.891 -5.502 17.015 1.00 97.19 286 GLN A N 1
ATOM 2170 C CA . GLN A 1 286 ? -17.835 -5.747 15.911 1.00 97.19 286 GLN A CA 1
ATOM 2171 C C . GLN A 1 286 ? -18.583 -4.469 15.462 1.00 97.19 286 GLN A C 1
ATOM 2173 O O . GLN A 1 286 ? -19.809 -4.423 15.530 1.00 97.19 286 GLN A O 1
ATOM 2178 N N . PRO A 1 287 ? -17.881 -3.413 15.009 1.00 97.94 287 PRO A N 1
ATOM 2179 C CA . PRO A 1 287 ? -18.521 -2.171 14.589 1.00 97.94 287 PRO A CA 1
ATOM 2180 C C . PRO A 1 287 ? -19.317 -2.326 13.283 1.00 97.94 287 PRO A C 1
ATOM 2182 O O . PRO A 1 287 ? -19.051 -3.228 12.475 1.00 97.94 287 PRO A O 1
ATOM 2185 N N . SER A 1 288 ? -20.240 -1.399 13.025 1.00 98.06 288 SER A N 1
ATOM 2186 C CA . SER A 1 288 ? -20.748 -1.160 11.671 1.00 98.06 288 SER A CA 1
ATOM 2187 C C . SER A 1 288 ? -19.606 -0.717 10.743 1.00 98.06 288 SER A C 1
ATOM 2189 O O . SER A 1 288 ? -18.556 -0.247 11.191 1.00 98.06 288 SER A O 1
ATOM 2191 N N . ILE A 1 289 ? -19.777 -0.926 9.437 1.00 97.50 289 ILE A N 1
ATOM 2192 C CA . ILE A 1 289 ? -18.809 -0.515 8.415 1.00 97.50 289 ILE A CA 1
ATOM 2193 C C . ILE A 1 289 ? -19.537 0.259 7.326 1.00 97.50 289 ILE A C 1
ATOM 2195 O O . ILE A 1 289 ? -20.476 -0.262 6.725 1.00 97.50 289 ILE A O 1
ATOM 2199 N N . GLU A 1 290 ? -19.022 1.442 7.014 1.00 97.50 290 GLU A N 1
ATOM 2200 C CA . GLU A 1 290 ? -19.442 2.253 5.874 1.00 97.50 290 GLU A CA 1
ATOM 2201 C C . GLU A 1 290 ? -18.271 2.471 4.910 1.00 97.50 290 GLU A C 1
ATOM 2203 O O . GLU A 1 290 ? -17.114 2.507 5.321 1.00 97.50 290 GLU A O 1
ATOM 2208 N N . MET A 1 291 ? -18.557 2.625 3.616 1.00 97.50 291 MET A N 1
ATOM 2209 C CA . MET A 1 291 ? -17.550 2.958 2.603 1.00 97.50 291 MET A CA 1
ATOM 2210 C C . MET A 1 291 ? -17.685 4.435 2.232 1.00 97.50 291 MET A C 1
ATOM 2212 O O . MET A 1 291 ? -18.758 4.850 1.796 1.00 97.50 291 MET A O 1
ATOM 2216 N N . ARG A 1 292 ? -16.619 5.227 2.390 1.00 96.31 292 ARG A N 1
ATOM 2217 C CA . ARG A 1 292 ? -16.622 6.681 2.135 1.00 96.31 292 ARG A CA 1
ATOM 2218 C C . ARG A 1 292 ? -15.353 7.119 1.380 1.00 96.31 292 ARG A C 1
ATOM 2220 O O . ARG A 1 292 ? -14.397 6.352 1.238 1.00 96.31 292 ARG A O 1
ATOM 2227 N N . GLY A 1 293 ? -15.366 8.334 0.829 1.00 94.00 293 GLY A N 1
ATOM 2228 C CA . GLY A 1 293 ? -14.169 8.961 0.250 1.00 94.00 293 GLY A CA 1
ATOM 2229 C C . GLY A 1 293 ? -13.191 9.428 1.343 1.00 94.00 293 GLY A C 1
ATOM 2230 O O . GLY A 1 293 ? -13.634 9.608 2.476 1.00 94.00 293 GLY A O 1
ATOM 2231 N N . PRO A 1 294 ? -11.893 9.621 1.038 1.00 92.44 294 PRO A N 1
ATOM 2232 C CA . PRO A 1 294 ? -10.843 9.912 2.025 1.00 92.44 294 PRO A CA 1
ATOM 2233 C C . PRO A 1 294 ? -10.884 11.356 2.564 1.00 92.44 294 PRO A C 1
ATOM 2235 O O . PRO A 1 294 ? -9.964 12.143 2.348 1.00 92.44 294 PRO A O 1
ATOM 2238 N N . ASP A 1 295 ? -11.953 11.694 3.282 1.00 94.00 295 ASP A N 1
ATOM 2239 C CA . ASP A 1 295 ? -12.115 12.931 4.047 1.00 94.00 295 ASP A CA 1
ATOM 2240 C C . ASP A 1 295 ? -12.254 12.575 5.532 1.00 94.00 295 ASP A C 1
ATOM 2242 O O . ASP A 1 295 ? -13.249 11.981 5.946 1.00 94.00 295 ASP A O 1
ATOM 2246 N N . LEU A 1 296 ? -11.236 12.901 6.333 1.00 94.50 296 LEU A N 1
ATOM 2247 C CA . LEU A 1 296 ? -11.196 12.523 7.746 1.00 94.50 296 LEU A CA 1
ATOM 2248 C C . LEU A 1 296 ? -12.315 13.188 8.564 1.00 94.50 296 LEU A C 1
ATOM 2250 O O . LEU A 1 296 ? -12.863 12.551 9.461 1.00 94.50 296 LEU A O 1
ATOM 2254 N N . ALA A 1 297 ? -12.669 14.439 8.258 1.00 92.94 297 ALA A N 1
ATOM 2255 C CA . ALA A 1 297 ? -13.674 15.177 9.016 1.00 92.94 297 ALA A CA 1
ATOM 2256 C C . ALA A 1 297 ? -15.074 14.616 8.737 1.00 92.94 297 ALA A C 1
ATOM 2258 O O . ALA A 1 297 ? -15.770 14.212 9.668 1.00 92.94 297 ALA A O 1
ATOM 2259 N N . LEU A 1 298 ? -15.439 14.475 7.458 1.00 93.44 298 LEU A N 1
ATOM 2260 C CA . LEU A 1 298 ? -16.730 13.906 7.050 1.00 93.44 298 LEU A CA 1
ATOM 2261 C C . LEU A 1 298 ? -16.857 12.411 7.387 1.00 93.44 298 LEU A C 1
ATOM 2263 O O . LEU A 1 298 ? -17.965 11.889 7.492 1.00 93.44 298 LEU A O 1
ATOM 2267 N N . MET A 1 299 ? -15.746 11.686 7.544 1.00 96.50 299 MET A N 1
ATOM 2268 C CA . MET A 1 299 ? -15.777 10.322 8.072 1.00 96.50 299 MET A CA 1
ATOM 2269 C C . MET A 1 299 ? -16.058 10.292 9.580 1.00 96.50 299 MET A C 1
ATOM 2271 O O . MET A 1 299 ? -16.891 9.494 10.008 1.00 96.50 299 MET A O 1
ATOM 2275 N N . LEU A 1 300 ? -15.398 11.143 10.376 1.00 95.44 300 LEU A N 1
ATOM 2276 C CA . LEU A 1 300 ? -15.552 11.161 11.837 1.00 95.44 300 LEU A CA 1
ATOM 2277 C C . LEU A 1 300 ? -16.827 11.871 12.328 1.00 95.44 300 LEU A C 1
ATOM 2279 O O . LEU A 1 300 ? -17.264 11.621 13.447 1.00 95.44 300 LEU A O 1
ATOM 2283 N N . GLU A 1 301 ? -17.480 12.680 11.489 1.00 94.25 301 GLU A N 1
ATOM 2284 C CA . GLU A 1 301 ? -18.836 13.199 11.742 1.00 94.25 301 GLU A CA 1
ATOM 2285 C C . GLU A 1 301 ? -19.890 12.073 11.813 1.00 94.25 301 GLU A C 1
ATOM 2287 O O . GLU A 1 301 ? -20.909 12.200 12.491 1.00 94.25 301 GLU A O 1
ATOM 2292 N N . HIS A 1 302 ? -19.646 10.950 11.127 1.00 92.38 302 HIS A N 1
ATOM 2293 C CA . HIS A 1 302 ? -20.605 9.848 10.995 1.00 92.38 302 HIS A CA 1
ATOM 2294 C C . HIS A 1 302 ? -20.146 8.514 11.598 1.00 92.38 302 HIS A C 1
ATOM 2296 O O . HIS A 1 302 ? -20.952 7.588 11.695 1.00 92.38 302 HIS A O 1
ATOM 2302 N N . CYS A 1 303 ? -18.868 8.368 11.949 1.00 97.44 303 CYS A N 1
ATOM 2303 C CA . CYS A 1 303 ? -18.298 7.129 12.474 1.00 97.44 303 CYS A CA 1
ATOM 2304 C C . CYS A 1 303 ? -17.273 7.410 13.575 1.00 97.44 303 CYS A C 1
ATOM 2306 O O . CYS A 1 303 ? -16.511 8.366 13.508 1.00 97.44 303 CYS A O 1
ATOM 2308 N N . ASP A 1 304 ? -17.190 6.517 14.559 1.00 97.25 304 ASP A N 1
ATOM 2309 C CA . ASP A 1 304 ? -16.274 6.668 15.698 1.00 97.25 304 ASP A CA 1
ATOM 2310 C C . ASP A 1 304 ? -14.795 6.584 15.276 1.00 97.25 304 ASP A C 1
ATOM 2312 O O . ASP A 1 304 ? -13.921 7.133 15.954 1.00 97.25 304 ASP A O 1
ATOM 2316 N N . ALA A 1 305 ? -14.528 5.905 14.152 1.00 97.94 305 ALA A N 1
ATOM 2317 C CA . ALA A 1 305 ? -13.216 5.807 13.530 1.00 97.94 305 ALA A CA 1
ATOM 2318 C C . ALA A 1 305 ? -13.265 5.846 11.986 1.00 97.94 305 ALA A C 1
ATOM 2320 O O . ALA A 1 305 ? -14.264 5.494 11.354 1.00 97.94 305 ALA A O 1
ATOM 2321 N N . ALA A 1 306 ? -12.142 6.229 11.380 1.00 98.06 306 ALA A N 1
ATOM 2322 C CA . ALA A 1 306 ? -11.952 6.455 9.952 1.00 98.06 306 ALA A CA 1
ATOM 2323 C C . ALA A 1 306 ? -10.633 5.826 9.465 1.00 98.06 306 ALA A C 1
ATOM 2325 O O . ALA A 1 306 ? -9.550 6.198 9.917 1.00 98.06 306 ALA A O 1
ATOM 2326 N N . LEU A 1 307 ? -10.694 4.873 8.532 1.00 98.62 307 LEU A N 1
ATOM 2327 C CA . LEU A 1 307 ? -9.505 4.405 7.811 1.00 98.62 307 LEU A CA 1
ATOM 2328 C C . LEU A 1 307 ? -9.171 5.414 6.711 1.00 98.62 307 LEU A C 1
ATOM 2330 O O . LEU A 1 307 ? -9.956 5.549 5.775 1.00 98.62 307 LEU A O 1
ATOM 2334 N N . ILE A 1 308 ? -7.983 6.017 6.770 1.00 98.19 308 ILE A N 1
ATOM 2335 C CA . ILE A 1 308 ? -7.421 6.857 5.701 1.00 98.19 308 ILE A CA 1
ATOM 2336 C C . ILE A 1 308 ? -6.130 6.208 5.185 1.00 98.19 308 ILE A C 1
ATOM 2338 O O . ILE A 1 308 ? -5.371 5.617 5.964 1.00 98.19 308 ILE A O 1
ATOM 2342 N N . ILE A 1 309 ? -5.864 6.314 3.877 1.00 97.62 309 ILE A N 1
ATOM 2343 C CA . ILE A 1 309 ? -4.645 5.775 3.256 1.00 97.62 309 ILE A CA 1
ATOM 2344 C C . ILE A 1 309 ? -3.904 6.789 2.364 1.00 97.62 309 ILE A C 1
ATOM 2346 O O . ILE A 1 309 ? -4.383 7.891 2.097 1.00 97.62 309 ILE A O 1
ATOM 2350 N N . GLY A 1 310 ? -2.724 6.391 1.883 1.00 96.31 310 GLY A N 1
ATOM 2351 C CA . GLY A 1 310 ? -1.948 7.115 0.878 1.00 96.31 310 GLY A CA 1
ATOM 2352 C C . GLY A 1 310 ? -1.341 8.412 1.407 1.00 96.31 310 GLY A C 1
ATOM 2353 O O . GLY A 1 310 ? -1.089 8.563 2.605 1.00 96.31 310 GLY A O 1
ATOM 2354 N N . ASP A 1 311 ? -1.105 9.363 0.504 1.00 96.12 311 ASP A N 1
ATOM 2355 C CA . ASP A 1 311 ? -0.473 10.640 0.857 1.00 96.12 311 ASP A CA 1
ATOM 2356 C C . ASP A 1 311 ? -1.333 11.461 1.834 1.00 96.12 311 ASP A C 1
ATOM 2358 O O . ASP A 1 311 ? -0.795 12.204 2.651 1.00 96.12 311 ASP A O 1
ATOM 2362 N N . THR A 1 312 ? -2.660 11.281 1.812 1.00 94.44 312 THR A N 1
ATOM 2363 C CA . THR A 1 312 ? -3.583 11.886 2.780 1.00 94.44 312 THR A CA 1
ATOM 2364 C C . THR A 1 312 ? -3.243 11.433 4.199 1.00 94.44 312 THR A C 1
ATOM 2366 O O . THR A 1 312 ? -3.011 12.272 5.062 1.00 94.44 312 THR A O 1
ATOM 2369 N N . ALA A 1 313 ? -3.116 10.124 4.443 1.00 96.19 313 ALA A N 1
ATOM 2370 C CA . ALA A 1 313 ? -2.713 9.605 5.753 1.00 96.19 313 ALA A CA 1
ATOM 2371 C C . ALA A 1 313 ? -1.267 9.977 6.127 1.00 96.19 313 ALA A C 1
ATOM 2373 O O . ALA A 1 313 ? -0.977 10.170 7.305 1.00 96.19 313 ALA A O 1
ATOM 2374 N N . LEU A 1 314 ? -0.362 10.101 5.149 1.00 96.06 314 LEU A N 1
ATOM 2375 C CA . LEU A 1 314 ? 1.018 10.543 5.388 1.00 96.06 314 LEU A CA 1
ATOM 2376 C C . LEU A 1 314 ? 1.089 12.001 5.875 1.00 96.06 314 LEU A C 1
ATOM 2378 O O . LEU A 1 314 ? 1.878 12.302 6.764 1.00 96.06 314 LEU A O 1
ATOM 2382 N N . ILE A 1 315 ? 0.284 12.893 5.288 1.00 94.06 315 ILE A N 1
ATOM 2383 C CA . ILE A 1 315 ? 0.306 14.344 5.547 1.00 94.06 315 ILE A CA 1
ATOM 2384 C C . ILE A 1 315 ? -0.633 14.744 6.701 1.00 94.06 315 ILE A C 1
ATOM 2386 O O . ILE A 1 315 ? -0.424 15.788 7.314 1.00 94.06 315 ILE A O 1
ATOM 2390 N N . LEU A 1 316 ? -1.655 13.939 7.014 1.00 90.06 316 LEU A N 1
ATOM 2391 C CA . LEU A 1 316 ? -2.551 14.166 8.150 1.00 90.06 316 LEU A CA 1
ATOM 2392 C C . LEU A 1 316 ? -1.830 13.956 9.489 1.00 90.06 316 LEU A C 1
ATOM 2394 O O . LEU A 1 316 ? -1.719 12.829 9.992 1.00 90.06 316 LEU A O 1
ATOM 2398 N N . GLU A 1 317 ? -1.408 15.075 10.072 1.00 80.75 317 GLU A N 1
ATOM 2399 C CA . GLU A 1 317 ? -1.054 15.204 11.483 1.00 80.75 317 GLU A CA 1
ATOM 2400 C C . GLU A 1 317 ? -2.268 14.897 12.372 1.00 80.75 317 GLU A C 1
ATOM 2402 O O . GLU A 1 317 ? -3.411 15.223 12.044 1.00 80.75 317 GLU A O 1
ATOM 2407 N N . ALA A 1 318 ? -2.014 14.247 13.505 1.00 76.56 318 ALA A N 1
ATOM 2408 C CA . ALA A 1 318 ? -3.030 13.796 14.444 1.00 76.56 318 ALA A CA 1
ATOM 2409 C C . ALA A 1 318 ? -2.691 14.313 15.842 1.00 76.56 318 ALA A C 1
ATOM 2411 O O . ALA A 1 318 ? -1.544 14.223 16.278 1.00 76.56 318 ALA A O 1
ATOM 2412 N N . HIS A 1 319 ? -3.690 14.855 16.532 1.00 72.69 319 HIS A N 1
ATOM 2413 C CA . HIS A 1 319 ? -3.543 15.434 17.861 1.00 72.69 319 HIS A CA 1
ATOM 2414 C C . HIS A 1 319 ? -4.263 14.524 18.856 1.00 72.69 319 HIS A C 1
ATOM 2416 O O . HIS A 1 319 ? -5.490 14.516 18.886 1.00 72.69 319 HIS A O 1
ATOM 2422 N N . ALA A 1 320 ? -3.520 13.744 19.642 1.00 66.56 320 ALA A N 1
ATOM 2423 C CA . ALA A 1 320 ? -4.087 12.883 20.681 1.00 66.56 320 ALA A CA 1
ATOM 2424 C C . ALA A 1 320 ? -4.566 13.710 21.891 1.00 66.56 320 ALA A C 1
ATOM 2426 O O . ALA A 1 320 ? -3.933 14.704 22.254 1.00 66.56 320 ALA A O 1
ATOM 2427 N N . GLY A 1 321 ? -5.661 13.299 22.539 1.00 58.31 321 GLY A N 1
ATOM 2428 C CA . GLY A 1 321 ? -6.168 13.939 23.763 1.00 58.31 321 GLY A CA 1
ATOM 2429 C C . GLY A 1 321 ? -7.701 14.001 23.874 1.00 58.31 321 GLY A C 1
ATOM 2430 O O . GLY A 1 321 ? -8.399 13.459 23.022 1.00 58.31 321 GLY A O 1
ATOM 2431 N N . PRO A 1 322 ? -8.252 14.687 24.900 1.00 53.88 322 PRO A N 1
ATOM 2432 C CA . PRO A 1 322 ? -9.687 14.646 25.233 1.00 53.88 322 PRO A CA 1
ATOM 2433 C C . PRO A 1 322 ? -10.662 15.201 24.180 1.00 53.88 322 PRO A C 1
ATOM 2435 O O . PRO A 1 322 ? -11.850 14.920 24.258 1.00 53.88 322 PRO A O 1
ATOM 2438 N N . ASN A 1 323 ? -10.173 15.986 23.216 1.00 67.00 323 ASN A N 1
ATOM 2439 C CA . ASN A 1 323 ? -10.918 16.439 22.029 1.00 67.00 323 ASN A CA 1
ATOM 2440 C C . ASN A 1 323 ? -10.130 16.112 20.743 1.00 67.00 323 ASN A C 1
ATOM 2442 O O . ASN A 1 323 ? -10.173 16.853 19.762 1.00 67.00 323 ASN A O 1
ATOM 2446 N N . GLY A 1 324 ? -9.300 15.072 20.815 1.00 80.19 324 GLY A N 1
ATOM 2447 C CA . GLY A 1 324 ? -8.320 14.706 19.808 1.00 80.19 324 GLY A CA 1
ATOM 2448 C C . GLY A 1 324 ? -8.785 13.604 18.862 1.00 80.19 324 GLY A C 1
ATOM 2449 O O . GLY A 1 324 ? -9.915 13.120 18.922 1.00 80.19 324 GLY A O 1
ATOM 2450 N N . VAL A 1 325 ? -7.865 13.192 17.994 1.00 89.81 325 VAL A N 1
ATOM 2451 C CA . VAL A 1 325 ? -8.012 12.029 17.118 1.00 89.81 325 VAL A CA 1
ATOM 2452 C C . VAL A 1 325 ? -6.728 11.212 17.198 1.00 89.81 325 VAL A C 1
ATOM 2454 O O . VAL A 1 325 ? -5.666 11.686 16.792 1.00 89.81 325 VAL A O 1
ATOM 2457 N N . ASP A 1 326 ? -6.825 9.981 17.691 1.00 93.50 326 ASP A N 1
ATOM 2458 C CA . ASP A 1 326 ? -5.689 9.064 17.777 1.00 93.50 326 ASP A CA 1
ATOM 2459 C C . ASP A 1 326 ? -5.429 8.419 16.410 1.00 93.50 326 ASP A C 1
ATOM 2461 O O . ASP A 1 326 ? -6.354 7.908 15.775 1.00 93.50 326 ASP A O 1
ATOM 2465 N N . LYS A 1 327 ? -4.169 8.410 15.955 1.00 95.62 327 LYS A N 1
ATOM 2466 C CA . LYS A 1 327 ? -3.739 7.789 14.690 1.00 95.62 327 LYS A CA 1
ATOM 2467 C C . LYS A 1 327 ? -3.106 6.421 14.949 1.00 95.62 327 LYS A C 1
ATOM 2469 O O . LYS A 1 327 ? -1.939 6.331 15.323 1.00 95.62 327 LYS A O 1
ATOM 2474 N N . LEU A 1 328 ? -3.859 5.355 14.697 1.00 97.31 328 LEU A N 1
ATOM 2475 C CA . LEU A 1 328 ? -3.417 3.972 14.882 1.00 97.31 328 LEU A CA 1
ATOM 2476 C C . LEU A 1 328 ? -2.819 3.425 13.573 1.00 97.31 328 LEU A C 1
ATOM 2478 O O . LEU A 1 328 ? -3.547 3.130 12.622 1.00 97.31 328 LEU A O 1
ATOM 2482 N N . ASP A 1 329 ? -1.490 3.304 13.503 1.00 98.31 329 ASP A N 1
ATOM 2483 C CA . ASP A 1 329 ? -0.772 2.803 12.321 1.00 98.31 329 ASP A CA 1
ATOM 2484 C C . ASP A 1 329 ? -0.992 1.294 12.116 1.00 98.31 329 ASP A C 1
ATOM 2486 O O . ASP A 1 329 ? -0.650 0.474 12.971 1.00 98.31 329 ASP A O 1
ATOM 2490 N N . LEU A 1 330 ? -1.550 0.902 10.966 1.00 98.75 330 LEU A N 1
ATOM 2491 C CA . LEU A 1 330 ? -1.932 -0.497 10.744 1.00 98.75 330 LEU A CA 1
ATOM 2492 C C . LEU A 1 330 ? -0.752 -1.414 10.390 1.00 98.75 330 LEU A C 1
ATOM 2494 O O . LEU A 1 330 ? -0.891 -2.632 10.498 1.00 98.75 330 LEU A O 1
ATOM 2498 N N . GLY A 1 331 ? 0.390 -0.859 9.976 1.00 98.69 331 GLY A N 1
ATOM 2499 C CA . GLY A 1 331 ? 1.632 -1.613 9.793 1.00 98.69 331 GLY A CA 1
ATOM 2500 C C . GLY A 1 331 ? 2.284 -1.949 11.130 1.00 98.69 331 GLY A C 1
ATOM 2501 O O . GLY A 1 331 ? 2.702 -3.089 11.341 1.00 98.69 331 GLY A O 1
ATOM 2502 N N . GLN A 1 332 ? 2.284 -0.994 12.064 1.00 98.75 332 GLN A N 1
ATOM 2503 C CA . GLN A 1 332 ? 2.747 -1.213 13.433 1.00 98.75 332 GLN A CA 1
ATOM 2504 C C . GLN A 1 332 ? 1.883 -2.253 14.155 1.00 98.75 332 GLN A C 1
ATOM 2506 O O . GLN A 1 332 ? 2.412 -3.269 14.599 1.00 98.75 332 GLN A O 1
ATOM 2511 N N . ILE A 1 333 ? 0.556 -2.072 14.168 1.00 98.75 333 ILE A N 1
ATOM 2512 C CA . ILE A 1 333 ? -0.379 -3.008 14.820 1.00 98.75 333 ILE A CA 1
ATOM 2513 C C . ILE A 1 333 ? -0.248 -4.426 14.242 1.00 98.75 333 ILE A C 1
ATOM 2515 O O . ILE A 1 333 ? -0.310 -5.411 14.978 1.00 98.75 333 ILE A O 1
ATOM 2519 N N . TRP A 1 334 ? -0.051 -4.563 12.924 1.00 98.81 334 TRP A N 1
ATOM 2520 C CA . TRP A 1 334 ? 0.193 -5.871 12.311 1.00 98.81 334 TRP A CA 1
ATOM 2521 C C . TRP A 1 334 ? 1.521 -6.487 12.767 1.00 98.81 334 TRP A C 1
ATOM 2523 O O . TRP A 1 334 ? 1.558 -7.669 13.117 1.00 98.81 334 TRP A O 1
ATOM 2533 N N . LYS A 1 335 ? 2.604 -5.700 12.783 1.00 98.69 335 LYS A N 1
ATOM 2534 C CA . LYS A 1 335 ? 3.937 -6.155 13.199 1.00 98.69 335 LYS A CA 1
ATOM 2535 C C . LYS A 1 335 ? 3.955 -6.588 14.666 1.00 98.69 335 LYS A C 1
ATOM 2537 O O . LYS A 1 335 ? 4.544 -7.620 14.970 1.00 98.69 335 LYS A O 1
ATOM 2542 N N . GLU A 1 336 ? 3.271 -5.859 15.543 1.00 98.69 336 GLU A N 1
ATOM 2543 C CA . GLU A 1 336 ? 3.083 -6.208 16.958 1.00 98.69 336 GLU A CA 1
ATOM 2544 C C . GLU A 1 336 ? 2.259 -7.493 17.123 1.00 98.69 336 GLU A C 1
ATOM 2546 O O . GLU A 1 336 ? 2.660 -8.401 17.845 1.00 98.69 336 GLU A O 1
ATOM 2551 N N . ALA A 1 337 ? 1.134 -7.612 16.411 1.00 98.44 337 ALA A N 1
ATOM 2552 C CA . ALA A 1 337 ? 0.215 -8.744 16.547 1.00 98.44 337 ALA A CA 1
ATOM 2553 C C . ALA A 1 337 ? 0.678 -10.046 15.861 1.00 98.44 337 ALA A C 1
ATOM 2555 O O . ALA A 1 337 ? 0.043 -11.086 16.050 1.00 98.44 337 ALA A O 1
ATOM 2556 N N . THR A 1 338 ? 1.722 -10.008 15.023 1.00 98.56 338 THR A N 1
ATOM 2557 C CA . THR A 1 338 ? 2.152 -11.169 14.212 1.00 98.56 338 THR A CA 1
ATOM 2558 C C . THR A 1 338 ? 3.659 -11.412 14.159 1.00 98.56 338 THR A C 1
ATOM 2560 O O . THR A 1 338 ? 4.077 -12.486 13.732 1.00 98.56 338 THR A O 1
ATOM 2563 N N . GLY A 1 339 ? 4.489 -10.429 14.518 1.00 98.62 339 GLY A N 1
ATOM 2564 C CA . GLY A 1 339 ? 5.937 -10.452 14.291 1.00 98.62 339 GLY A CA 1
ATOM 2565 C C . GLY A 1 339 ? 6.367 -10.267 12.825 1.00 98.62 339 GLY A C 1
ATOM 2566 O O . GLY A 1 339 ? 7.556 -10.062 12.567 1.00 98.62 339 GLY A O 1
ATOM 2567 N N . LEU A 1 340 ? 5.444 -10.280 11.857 1.00 98.75 340 LEU A N 1
ATOM 2568 C CA . LEU A 1 340 ? 5.745 -10.311 10.420 1.00 98.75 340 LEU A CA 1
ATOM 2569 C C . LEU A 1 340 ? 5.621 -8.931 9.739 1.00 98.75 340 LEU A C 1
ATOM 2571 O O . LEU A 1 340 ? 4.954 -8.035 10.259 1.00 98.75 340 LEU A O 1
ATOM 2575 N N . PRO A 1 341 ? 6.252 -8.736 8.564 1.00 98.69 341 PRO A N 1
ATOM 2576 C CA . PRO A 1 341 ? 5.949 -7.621 7.666 1.00 98.69 341 PRO A CA 1
ATOM 2577 C C . PRO A 1 341 ? 4.492 -7.641 7.186 1.00 98.69 341 PRO A C 1
ATOM 2579 O O . PRO A 1 341 ? 3.840 -8.689 7.202 1.00 98.69 341 PRO A O 1
ATOM 2582 N N . PHE A 1 342 ? 4.001 -6.506 6.682 1.00 98.88 342 PHE A N 1
ATOM 2583 C CA . PHE A 1 342 ? 2.735 -6.442 5.943 1.00 98.88 342 PHE A CA 1
ATOM 2584 C C . PHE A 1 342 ? 2.957 -6.045 4.482 1.00 98.88 342 PHE A C 1
ATOM 2586 O O . PHE A 1 342 ? 3.740 -5.141 4.203 1.00 98.88 342 PHE A O 1
ATOM 2593 N N . VAL A 1 343 ? 2.227 -6.677 3.555 1.00 98.88 343 VAL A N 1
ATOM 2594 C CA . VAL A 1 343 ? 2.306 -6.423 2.106 1.00 98.88 343 VAL A CA 1
ATOM 2595 C C . VAL A 1 343 ? 1.019 -5.756 1.617 1.00 98.88 343 VAL A C 1
ATOM 2597 O O . VAL A 1 343 ? -0.037 -6.388 1.515 1.00 98.88 343 VAL A O 1
ATOM 2600 N N . TYR A 1 344 ? 1.103 -4.468 1.286 1.00 98.75 344 TYR A N 1
ATOM 2601 C CA . TYR A 1 344 ? -0.039 -3.646 0.875 1.00 98.75 344 TYR A CA 1
ATOM 2602 C C . TYR A 1 344 ? -0.389 -3.829 -0.602 1.00 98.75 344 TYR A C 1
ATOM 2604 O O . TYR A 1 344 ? -1.568 -3.936 -0.950 1.00 98.75 344 TYR A O 1
ATOM 2612 N N . ALA A 1 345 ? 0.630 -3.871 -1.462 1.00 98.56 345 ALA A N 1
ATOM 2613 C CA . ALA A 1 345 ? 0.493 -3.984 -2.909 1.00 98.56 345 ALA A CA 1
ATOM 2614 C C . ALA A 1 345 ? 1.715 -4.665 -3.541 1.00 98.56 345 ALA A C 1
ATOM 2616 O O . ALA A 1 345 ? 2.791 -4.699 -2.948 1.00 98.56 345 ALA A O 1
ATOM 2617 N N . PHE A 1 346 ? 1.555 -5.169 -4.760 1.00 98.62 346 PHE A N 1
ATOM 2618 C CA . PHE A 1 346 ? 2.640 -5.670 -5.610 1.00 98.62 346 PHE A CA 1
ATOM 2619 C C . PHE A 1 346 ? 2.236 -5.562 -7.084 1.00 98.62 346 PHE A C 1
ATOM 2621 O O . PHE A 1 346 ? 1.055 -5.404 -7.402 1.00 98.62 346 PHE A O 1
ATOM 2628 N N . TRP A 1 347 ? 3.210 -5.643 -7.991 1.00 98.44 347 TRP A N 1
ATOM 2629 C CA . TRP A 1 347 ? 2.921 -5.744 -9.419 1.00 98.44 347 TRP A CA 1
ATOM 2630 C C . TRP A 1 347 ? 2.423 -7.153 -9.747 1.00 98.44 347 TRP A C 1
ATOM 2632 O O . TRP A 1 347 ? 3.141 -8.129 -9.541 1.00 98.44 347 TRP A O 1
ATOM 2642 N N . ALA A 1 348 ? 1.204 -7.259 -10.270 1.00 97.50 348 ALA A N 1
ATOM 2643 C CA . ALA A 1 348 ? 0.643 -8.506 -10.773 1.00 97.50 348 ALA A CA 1
ATOM 2644 C C . ALA A 1 348 ? -0.092 -8.288 -12.097 1.00 97.50 348 ALA A C 1
ATOM 2646 O O . ALA A 1 348 ? -0.654 -7.222 -12.355 1.00 97.50 348 ALA A O 1
ATOM 2647 N N . GLY A 1 349 ? -0.090 -9.311 -12.943 1.00 94.94 349 GLY A N 1
ATOM 2648 C CA . GLY A 1 349 ? -0.724 -9.289 -14.257 1.00 94.94 349 GLY A CA 1
ATOM 2649 C C . GLY A 1 349 ? -1.037 -10.696 -14.741 1.00 94.94 349 GLY A C 1
ATOM 2650 O O . GLY A 1 349 ? -0.842 -11.665 -14.011 1.00 94.94 349 GLY A O 1
ATOM 2651 N N . ARG A 1 350 ? -1.543 -10.830 -15.968 1.00 89.62 350 ARG A N 1
ATOM 2652 C CA . ARG A 1 350 ? -1.935 -12.141 -16.519 1.00 89.62 350 ARG A CA 1
ATOM 2653 C C . ARG A 1 350 ? -0.733 -12.960 -16.999 1.00 89.62 350 ARG A C 1
ATOM 2655 O O . ARG A 1 350 ? 0.320 -12.408 -17.334 1.00 89.62 350 ARG A O 1
ATOM 2662 N N . SER A 1 351 ? -0.902 -14.280 -17.041 1.00 85.62 351 SER A N 1
ATOM 2663 C CA . SER A 1 351 ? 0.121 -15.227 -17.498 1.00 85.62 351 SER A CA 1
ATOM 2664 C C . SER A 1 351 ? 0.639 -14.888 -18.907 1.00 85.62 351 SER A C 1
ATOM 2666 O O . SER A 1 351 ? -0.139 -14.612 -19.820 1.00 85.62 351 SER A O 1
ATOM 2668 N N . GLY A 1 352 ? 1.963 -14.887 -19.096 1.00 85.88 352 GLY A N 1
ATOM 2669 C CA . GLY A 1 352 ? 2.595 -14.632 -20.399 1.00 85.88 352 GLY A CA 1
ATOM 2670 C C . GLY A 1 352 ? 2.380 -13.226 -20.985 1.00 85.88 352 GLY A C 1
ATOM 2671 O O . GLY A 1 352 ? 2.438 -13.074 -22.208 1.00 85.88 352 GLY A O 1
ATOM 2672 N N . VAL A 1 353 ? 2.088 -12.227 -20.141 1.00 91.19 353 VAL A N 1
ATOM 2673 C CA . VAL A 1 353 ? 2.086 -10.787 -20.482 1.00 91.19 353 VAL A CA 1
ATOM 2674 C C . VAL A 1 353 ? 3.490 -10.181 -20.421 1.00 91.19 353 VAL A C 1
ATOM 2676 O O . VAL A 1 353 ? 3.843 -9.382 -21.288 1.00 91.19 353 VAL A O 1
ATOM 2679 N N . LEU A 1 354 ? 4.250 -10.551 -19.387 1.00 94.38 354 LEU A N 1
ATOM 2680 C CA . LEU A 1 354 ? 5.651 -10.190 -19.199 1.00 94.38 354 LEU A CA 1
ATOM 2681 C C . LEU A 1 354 ? 6.538 -11.375 -19.579 1.00 94.38 354 LEU A C 1
ATOM 2683 O O . LEU A 1 354 ? 6.144 -12.528 -19.376 1.00 94.38 354 LEU A O 1
ATOM 2687 N N . ASP A 1 355 ? 7.735 -11.076 -20.067 1.00 94.50 355 ASP A N 1
ATOM 2688 C CA . ASP A 1 355 ? 8.851 -12.019 -20.148 1.00 94.50 355 ASP A CA 1
ATOM 2689 C C . ASP A 1 355 ? 9.888 -11.767 -19.030 1.00 94.50 355 ASP A C 1
ATOM 2691 O O . ASP A 1 355 ? 9.697 -10.937 -18.134 1.00 94.50 355 ASP A O 1
ATOM 2695 N N . ALA A 1 356 ? 10.994 -12.514 -19.047 1.00 95.94 356 ALA A N 1
ATOM 2696 C CA . ALA A 1 356 ? 12.052 -12.380 -18.049 1.00 95.94 356 ALA A CA 1
ATOM 2697 C C . ALA A 1 356 ? 12.786 -11.026 -18.120 1.00 95.94 356 ALA A C 1
ATOM 2699 O O . ALA A 1 356 ? 13.374 -10.600 -17.124 1.00 95.94 356 ALA A O 1
ATOM 2700 N N . ASP A 1 357 ? 12.785 -10.351 -19.268 1.00 96.62 357 ASP A N 1
ATOM 2701 C CA . ASP A 1 357 ? 13.496 -9.091 -19.504 1.00 96.62 357 ASP A CA 1
ATOM 2702 C C . ASP A 1 357 ? 12.644 -7.907 -19.035 1.00 96.62 357 ASP A C 1
ATOM 2704 O O . ASP A 1 357 ? 13.154 -6.996 -18.373 1.00 96.62 357 ASP A O 1
ATOM 2708 N N . ASP A 1 358 ? 11.328 -7.983 -19.237 1.00 97.56 358 ASP A N 1
ATOM 2709 C CA . ASP A 1 358 ? 10.355 -7.117 -18.576 1.00 97.56 358 ASP A CA 1
ATOM 2710 C C . ASP A 1 358 ? 10.478 -7.194 -17.045 1.00 97.56 358 ASP A C 1
ATOM 2712 O O . ASP A 1 358 ? 10.564 -6.162 -16.374 1.00 97.56 358 ASP A O 1
ATOM 2716 N N . VAL A 1 359 ? 10.518 -8.410 -16.480 1.00 98.06 359 VAL A N 1
ATOM 2717 C CA . VAL A 1 359 ? 10.645 -8.629 -15.027 1.00 98.06 359 VAL A CA 1
ATOM 2718 C C . VAL A 1 359 ? 11.942 -8.021 -14.488 1.00 98.06 359 VAL A C 1
ATOM 2720 O O . VAL A 1 359 ? 11.897 -7.283 -13.500 1.00 98.06 359 VAL A O 1
ATOM 2723 N N . ARG A 1 360 ? 13.082 -8.247 -15.161 1.00 97.88 360 ARG A N 1
ATOM 2724 C CA . ARG A 1 360 ? 14.357 -7.606 -14.793 1.00 97.88 360 ARG A CA 1
ATOM 2725 C C . ARG A 1 360 ? 14.292 -6.083 -14.923 1.00 97.88 360 ARG A C 1
ATOM 2727 O O . ARG A 1 360 ? 14.852 -5.388 -14.083 1.00 97.88 360 ARG A O 1
ATOM 2734 N N . THR A 1 361 ? 13.568 -5.545 -15.905 1.00 98.00 361 THR A N 1
ATOM 2735 C CA . THR A 1 361 ? 13.394 -4.089 -16.061 1.00 98.00 361 THR A CA 1
ATOM 2736 C C . THR A 1 361 ? 12.601 -3.477 -14.899 1.00 98.00 361 THR A C 1
ATOM 2738 O O . THR A 1 361 ? 12.990 -2.432 -14.379 1.00 98.00 361 THR A O 1
ATOM 2741 N N . LEU A 1 362 ? 11.536 -4.140 -14.429 1.00 98.38 362 LEU A N 1
ATOM 2742 C CA . LEU A 1 362 ? 10.777 -3.705 -13.245 1.00 98.38 362 LEU A CA 1
ATOM 2743 C C . LEU A 1 362 ? 11.613 -3.788 -11.953 1.00 98.38 362 LEU A C 1
ATOM 2745 O O . LEU A 1 362 ? 11.514 -2.907 -11.097 1.00 98.38 362 LEU A O 1
ATOM 2749 N N . GLN A 1 363 ? 12.465 -4.810 -11.824 1.00 98.38 363 GLN A N 1
ATOM 2750 C CA . GLN A 1 363 ? 13.419 -4.940 -10.716 1.00 98.38 363 GLN A CA 1
ATOM 2751 C C . GLN A 1 363 ? 14.460 -3.811 -10.742 1.00 98.38 363 GLN A C 1
ATOM 2753 O O . GLN A 1 363 ? 14.619 -3.117 -9.741 1.00 98.38 363 GLN A O 1
ATOM 2758 N N . VAL A 1 364 ? 15.086 -3.543 -11.893 1.00 98.12 364 VAL A N 1
ATOM 2759 C CA . VAL A 1 364 ? 16.068 -2.456 -12.062 1.00 98.12 364 VAL A CA 1
ATOM 2760 C C . VAL A 1 364 ? 15.457 -1.076 -11.797 1.00 98.12 364 VAL A C 1
ATOM 2762 O O . VAL A 1 364 ? 16.100 -0.256 -11.142 1.00 98.12 364 VAL A O 1
ATOM 2765 N N . ALA A 1 365 ? 14.217 -0.819 -12.230 1.00 98.19 365 ALA A N 1
ATOM 2766 C CA . ALA A 1 365 ? 13.507 0.423 -11.909 1.00 98.19 365 ALA A CA 1
ATOM 2767 C C . ALA A 1 365 ? 13.334 0.596 -10.390 1.00 98.19 365 ALA A C 1
ATOM 2769 O O . ALA A 1 365 ? 13.703 1.635 -9.844 1.00 98.19 365 ALA A O 1
ATOM 2770 N N . ARG A 1 366 ? 12.881 -0.457 -9.690 1.00 98.25 366 ARG A N 1
ATOM 2771 C CA . ARG A 1 366 ? 12.810 -0.498 -8.219 1.00 98.25 366 ARG A CA 1
ATOM 2772 C C . ARG A 1 366 ? 14.178 -0.252 -7.581 1.00 98.25 366 ARG A C 1
ATOM 2774 O O . ARG A 1 366 ? 14.286 0.587 -6.690 1.00 98.25 366 ARG A O 1
ATOM 2781 N N . ASP A 1 367 ? 15.218 -0.950 -8.032 1.00 98.31 367 ASP A N 1
ATOM 2782 C CA . ASP A 1 367 ? 16.579 -0.849 -7.487 1.00 98.31 367 ASP A CA 1
ATOM 2783 C C . ASP A 1 367 ? 17.252 0.497 -7.779 1.00 98.31 367 ASP A C 1
ATOM 2785 O O . ASP A 1 367 ? 18.187 0.879 -7.073 1.00 98.31 367 ASP A O 1
ATOM 2789 N N . ALA A 1 368 ? 16.796 1.238 -8.789 1.00 98.12 368 ALA A N 1
ATOM 2790 C CA . ALA A 1 368 ? 17.136 2.641 -8.995 1.00 98.12 368 ALA A CA 1
ATOM 2791 C C . ALA A 1 368 ? 16.346 3.547 -8.043 1.00 98.12 368 ALA A C 1
ATOM 2793 O O . ALA A 1 368 ? 16.947 4.240 -7.224 1.00 98.12 368 ALA A O 1
ATOM 2794 N N . GLY A 1 369 ? 15.014 3.491 -8.073 1.00 98.12 369 GLY A N 1
ATOM 2795 C CA . GLY A 1 369 ? 14.150 4.409 -7.333 1.00 98.12 369 GLY A CA 1
ATOM 2796 C C . GLY A 1 369 ? 14.379 4.431 -5.817 1.00 98.12 369 GLY A C 1
ATOM 2797 O O . GLY A 1 369 ? 14.312 5.498 -5.207 1.00 98.12 369 GLY A O 1
ATOM 2798 N N . ILE A 1 370 ? 14.726 3.295 -5.197 1.00 98.19 370 ILE A N 1
ATOM 2799 C CA . ILE A 1 370 ? 15.028 3.238 -3.751 1.00 98.19 370 ILE A CA 1
ATOM 2800 C C . ILE A 1 370 ? 16.297 4.002 -3.343 1.00 98.19 370 ILE A C 1
ATOM 2802 O O . ILE A 1 370 ? 16.449 4.335 -2.169 1.00 98.19 370 ILE A O 1
ATOM 2806 N N . ARG A 1 371 ? 17.197 4.308 -4.287 1.00 98.38 371 A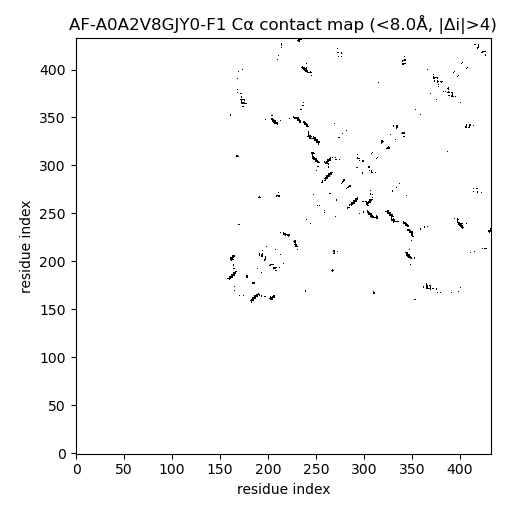RG A N 1
ATOM 2807 C CA . ARG A 1 371 ? 18.406 5.118 -4.046 1.00 98.38 371 ARG A CA 1
ATOM 2808 C C . ARG A 1 371 ? 18.163 6.626 -4.183 1.00 98.38 371 ARG A C 1
ATOM 2810 O O . ARG A 1 371 ? 19.038 7.399 -3.812 1.00 98.38 371 ARG A O 1
ATOM 2817 N N . HIS A 1 372 ? 16.991 7.044 -4.671 1.00 98.31 372 HIS A N 1
ATOM 2818 C CA . HIS A 1 372 ? 16.666 8.440 -4.992 1.00 98.31 372 HIS A CA 1
ATOM 2819 C C . HIS A 1 372 ? 15.478 9.035 -4.176 1.00 98.31 372 HIS A C 1
ATOM 2821 O O . HIS A 1 372 ? 14.693 9.811 -4.727 1.00 98.31 372 HIS A O 1
ATOM 2827 N N . PRO A 1 373 ? 15.290 8.739 -2.865 1.00 98.19 373 PRO A N 1
ATOM 2828 C CA . PRO A 1 373 ? 14.097 9.178 -2.128 1.00 98.19 373 PRO A CA 1
ATOM 2829 C C . PRO A 1 373 ? 13.992 10.707 -1.980 1.00 98.19 373 PRO A C 1
ATOM 2831 O O . PRO A 1 373 ? 12.898 11.259 -2.090 1.00 98.19 373 PRO A O 1
ATOM 2834 N N . ASP A 1 374 ? 15.112 11.409 -1.784 1.00 98.38 374 ASP A N 1
ATOM 2835 C CA . ASP A 1 374 ? 15.163 12.874 -1.644 1.00 98.38 374 ASP A CA 1
ATOM 2836 C C . ASP A 1 374 ? 14.956 13.617 -2.977 1.00 98.38 374 ASP A C 1
ATOM 2838 O O . ASP A 1 374 ? 14.638 14.806 -2.990 1.00 98.38 374 ASP A O 1
ATOM 2842 N N . GLU A 1 375 ? 15.140 12.930 -4.105 1.00 98.38 375 GLU A N 1
ATOM 2843 C CA . GLU A 1 375 ? 14.834 13.422 -5.451 1.00 98.38 375 GLU A CA 1
ATOM 2844 C C . GLU A 1 375 ? 13.351 13.210 -5.769 1.00 98.38 375 GLU A C 1
ATOM 2846 O O . GLU A 1 375 ? 12.643 14.172 -6.069 1.00 98.38 375 GLU A O 1
ATOM 2851 N N . LEU A 1 376 ? 12.858 11.983 -5.574 1.00 98.25 376 LEU A N 1
ATOM 2852 C CA . LEU A 1 376 ? 11.453 11.621 -5.759 1.00 98.25 376 LEU A CA 1
ATOM 2853 C C . LEU A 1 376 ? 10.510 12.476 -4.903 1.00 98.25 376 LEU A C 1
ATOM 2855 O O . LEU A 1 376 ? 9.497 12.963 -5.400 1.00 98.25 376 LEU A O 1
ATOM 2859 N N . ALA A 1 377 ? 10.843 12.716 -3.632 1.00 98.25 377 ALA A N 1
ATOM 2860 C CA . ALA A 1 377 ? 10.030 13.567 -2.762 1.00 98.25 377 ALA A CA 1
ATOM 2861 C C . ALA A 1 377 ? 10.076 15.059 -3.155 1.00 98.25 377 ALA A C 1
ATOM 2863 O O . ALA A 1 377 ? 9.105 15.783 -2.919 1.00 98.25 377 ALA A O 1
ATOM 2864 N N . ARG A 1 378 ? 11.172 15.518 -3.778 1.00 98.06 378 ARG A N 1
ATOM 2865 C CA . ARG A 1 378 ? 11.329 16.888 -4.297 1.00 98.06 378 ARG A CA 1
ATOM 2866 C C . ARG A 1 378 ? 10.483 17.119 -5.543 1.00 98.06 378 ARG A C 1
ATOM 2868 O O . ARG A 1 378 ? 9.808 18.143 -5.624 1.00 98.06 378 ARG A O 1
ATOM 2875 N N . GLU A 1 379 ? 10.486 16.169 -6.477 1.00 97.12 379 GLU A N 1
ATOM 2876 C CA . GLU A 1 379 ? 9.609 16.205 -7.651 1.00 97.12 379 GLU A CA 1
ATOM 2877 C C . GLU A 1 379 ? 8.134 16.119 -7.232 1.00 97.12 379 GLU A C 1
ATOM 2879 O O . GLU A 1 379 ? 7.328 16.965 -7.617 1.00 97.12 379 GLU A O 1
ATOM 2884 N N . TYR A 1 380 ? 7.786 15.142 -6.388 1.00 97.25 380 TYR A N 1
ATOM 2885 C CA . TYR A 1 380 ? 6.394 14.828 -6.066 1.00 97.25 380 TYR A CA 1
ATOM 2886 C C . TYR A 1 380 ? 5.652 15.944 -5.313 1.00 97.25 380 TYR A C 1
ATOM 2888 O O . TYR A 1 380 ? 4.468 16.183 -5.575 1.00 97.25 380 TYR A O 1
ATOM 2896 N N . PHE A 1 381 ? 6.339 16.638 -4.396 1.00 96.81 381 PHE A N 1
ATOM 2897 C CA . PHE A 1 381 ? 5.752 17.710 -3.581 1.00 96.81 381 PHE A CA 1
ATOM 2898 C C . PHE A 1 381 ? 6.060 19.135 -4.060 1.00 96.81 381 PHE A C 1
ATOM 2900 O O . PHE A 1 381 ? 5.523 20.086 -3.486 1.00 96.81 381 PHE A O 1
ATOM 2907 N N . GLY A 1 382 ? 6.885 19.313 -5.097 1.00 95.12 382 GLY A N 1
ATOM 2908 C CA . GLY A 1 382 ? 7.214 20.633 -5.637 1.00 95.12 382 GLY A CA 1
ATOM 2909 C C . GLY A 1 382 ? 7.751 21.589 -4.563 1.00 95.12 382 GLY A C 1
ATOM 2910 O O . GLY A 1 382 ? 8.562 21.202 -3.727 1.00 95.12 382 GLY A O 1
ATOM 2911 N N . GLY A 1 383 ? 7.293 22.844 -4.558 1.00 94.06 383 GLY A N 1
ATOM 2912 C CA . GLY A 1 383 ? 7.794 23.924 -3.692 1.00 94.06 383 GLY A CA 1
ATOM 2913 C C . GLY A 1 383 ? 7.444 23.850 -2.194 1.00 94.06 383 GLY A C 1
ATOM 2914 O O . GLY A 1 383 ? 7.261 24.898 -1.583 1.00 94.06 383 GLY A O 1
ATOM 2915 N N . ALA A 1 384 ? 7.332 22.661 -1.590 1.00 96.19 384 ALA A N 1
ATOM 2916 C CA . ALA A 1 384 ? 6.940 22.473 -0.186 1.00 96.19 384 ALA A CA 1
ATOM 2917 C C . ALA A 1 384 ? 8.008 21.711 0.644 1.00 96.19 384 ALA A C 1
ATOM 2919 O O . ALA A 1 384 ? 7.816 20.525 0.932 1.00 96.19 384 ALA A O 1
ATOM 2920 N N . PRO A 1 385 ? 9.119 22.352 1.074 1.00 95.56 385 PRO A N 1
ATOM 2921 C CA . PRO A 1 385 ? 10.279 21.675 1.677 1.00 95.56 385 PRO A CA 1
ATOM 2922 C C . PRO A 1 385 ? 9.974 20.759 2.871 1.00 95.56 385 PRO A C 1
ATOM 2924 O O . PRO A 1 385 ? 10.536 19.671 2.964 1.00 95.56 385 PRO A O 1
ATOM 2927 N N . GLY A 1 386 ? 9.037 21.134 3.751 1.00 96.25 386 GLY A N 1
ATOM 2928 C CA . GLY A 1 386 ? 8.616 20.271 4.865 1.00 96.25 386 GLY A CA 1
ATOM 2929 C C . GLY A 1 386 ? 8.000 18.946 4.397 1.00 96.25 386 GLY A C 1
ATOM 2930 O O . GLY A 1 386 ? 8.319 17.887 4.937 1.00 96.25 386 GLY A O 1
ATOM 2931 N N . ARG A 1 387 ? 7.191 18.977 3.327 1.00 96.44 387 ARG A N 1
ATOM 2932 C CA . ARG A 1 387 ? 6.622 17.766 2.710 1.00 96.44 387 ARG A CA 1
ATOM 2933 C C . ARG A 1 387 ? 7.674 16.970 1.941 1.00 96.44 387 ARG A C 1
ATOM 2935 O O . ARG A 1 387 ? 7.650 15.747 2.019 1.00 96.44 387 ARG A O 1
ATOM 2942 N N . GLN A 1 388 ? 8.634 17.626 1.280 1.00 98.00 388 GLN A N 1
ATOM 2943 C CA . GLN A 1 388 ? 9.788 16.940 0.676 1.00 98.00 388 GLN A CA 1
ATOM 2944 C C . GLN A 1 388 ? 10.565 16.135 1.733 1.00 98.00 388 GLN A C 1
ATOM 2946 O O . GLN A 1 388 ? 10.809 14.945 1.551 1.00 98.00 388 GLN A O 1
ATOM 2951 N N . ALA A 1 389 ? 10.901 16.761 2.867 1.00 98.12 389 ALA A N 1
ATOM 2952 C CA . ALA A 1 389 ? 11.647 16.122 3.951 1.00 98.12 389 ALA A CA 1
ATOM 2953 C C . ALA A 1 389 ? 10.861 14.982 4.627 1.00 98.12 389 ALA A C 1
ATOM 2955 O O . ALA A 1 389 ? 11.447 13.949 4.953 1.00 98.12 389 ALA A O 1
ATOM 2956 N N . LEU A 1 390 ? 9.544 15.140 4.804 1.00 98.06 390 LEU A N 1
ATOM 2957 C CA . LEU A 1 390 ? 8.646 14.071 5.258 1.00 98.06 390 LEU A CA 1
ATOM 2958 C C . LEU A 1 390 ? 8.622 12.903 4.259 1.00 98.06 390 LEU A C 1
ATOM 2960 O O . LEU A 1 390 ? 8.805 11.752 4.649 1.00 98.06 390 LEU A O 1
ATOM 2964 N N . GLY A 1 391 ? 8.448 13.199 2.969 1.00 98.44 391 GLY A N 1
ATOM 2965 C CA . GLY A 1 391 ? 8.387 12.210 1.896 1.00 98.44 391 GLY A CA 1
ATOM 2966 C C . GLY A 1 391 ? 9.675 11.406 1.734 1.00 98.44 391 GLY A C 1
ATOM 2967 O O . GLY A 1 391 ? 9.618 10.189 1.585 1.00 98.44 391 GLY A O 1
ATOM 2968 N N . ALA A 1 392 ? 10.834 12.061 1.819 1.00 98.56 392 ALA A N 1
ATOM 2969 C CA . ALA A 1 392 ? 12.132 11.404 1.700 1.00 98.56 392 ALA A CA 1
ATOM 2970 C C . ALA A 1 392 ? 12.393 10.421 2.855 1.00 98.56 392 ALA A C 1
ATOM 2972 O O . ALA A 1 392 ? 12.844 9.301 2.617 1.00 98.56 392 ALA A O 1
ATOM 2973 N N . ARG A 1 393 ? 12.047 10.807 4.095 1.00 98.50 393 ARG A N 1
ATOM 2974 C CA . ARG A 1 393 ? 12.070 9.908 5.265 1.00 98.50 393 ARG A CA 1
ATOM 2975 C C . ARG A 1 393 ? 11.099 8.748 5.074 1.00 98.50 393 ARG A C 1
ATOM 2977 O O . ARG A 1 393 ? 11.502 7.599 5.133 1.00 98.50 393 ARG A O 1
ATOM 2984 N N . TYR A 1 394 ? 9.846 9.027 4.727 1.00 98.62 394 TYR A N 1
ATOM 2985 C CA . TYR A 1 394 ? 8.819 8.009 4.483 1.00 98.62 394 TYR A CA 1
ATOM 2986 C C . TYR A 1 394 ? 9.228 6.945 3.445 1.00 98.62 394 TYR A C 1
ATOM 2988 O O . TYR A 1 394 ? 9.053 5.745 3.681 1.00 98.62 394 TYR A O 1
ATOM 2996 N N . LEU A 1 395 ? 9.812 7.370 2.319 1.00 98.75 395 LEU A N 1
ATOM 2997 C CA . LEU A 1 395 ? 10.301 6.470 1.269 1.00 98.75 395 LEU A CA 1
ATOM 2998 C C . LEU A 1 395 ? 11.481 5.595 1.719 1.00 98.75 395 LEU A C 1
ATOM 3000 O O . LEU A 1 395 ? 11.609 4.474 1.233 1.00 98.75 395 LEU A O 1
ATOM 3004 N N . ARG A 1 396 ? 12.339 6.101 2.610 1.00 98.19 396 ARG A N 1
ATOM 3005 C CA . ARG A 1 396 ? 13.554 5.431 3.101 1.00 98.19 396 ARG A CA 1
ATOM 3006 C C . ARG A 1 396 ? 13.257 4.517 4.298 1.00 98.19 396 ARG A C 1
ATOM 3008 O O . ARG A 1 396 ? 13.651 3.348 4.341 1.00 98.19 396 ARG A O 1
ATOM 3015 N N . ASP A 1 397 ? 12.509 5.048 5.254 1.00 98.00 397 ASP A N 1
ATOM 3016 C CA . ASP A 1 397 ? 12.442 4.565 6.627 1.00 98.00 397 ASP A CA 1
ATOM 3017 C C . ASP A 1 397 ? 11.197 3.686 6.848 1.00 98.00 397 ASP A C 1
ATOM 3019 O O . ASP A 1 397 ? 11.328 2.587 7.388 1.00 98.00 397 ASP A O 1
ATOM 3023 N N . ASN A 1 398 ? 10.019 4.079 6.340 1.00 98.56 398 ASN A N 1
ATOM 3024 C CA . ASN A 1 398 ? 8.760 3.336 6.526 1.00 98.56 398 ASN A CA 1
ATOM 3025 C C . ASN A 1 398 ? 8.531 2.241 5.472 1.00 98.56 398 ASN A C 1
ATOM 3027 O O . ASN A 1 398 ? 8.331 1.072 5.815 1.00 98.56 398 ASN A O 1
ATOM 3031 N N . ILE A 1 399 ? 8.546 2.604 4.186 1.00 98.69 399 ILE A N 1
ATOM 3032 C CA . ILE A 1 399 ? 8.193 1.672 3.105 1.00 98.69 399 ILE A CA 1
ATOM 3033 C C . ILE A 1 399 ? 9.367 0.744 2.776 1.00 98.69 399 ILE A C 1
ATOM 3035 O O . ILE A 1 399 ? 10.531 1.147 2.798 1.00 98.69 399 ILE A O 1
ATOM 3039 N N . LYS A 1 400 ? 9.054 -0.517 2.464 1.00 98.56 400 LYS A N 1
ATOM 3040 C CA . LYS A 1 400 ? 9.993 -1.539 1.986 1.00 98.56 400 LYS A CA 1
ATOM 3041 C C . LYS A 1 400 ? 9.543 -2.055 0.617 1.00 98.56 400 LYS A C 1
ATOM 3043 O O . LYS A 1 400 ? 8.353 -2.267 0.387 1.00 98.56 400 LYS A O 1
ATOM 3048 N N . TYR A 1 401 ? 10.514 -2.226 -0.283 1.00 98.56 401 TYR A N 1
ATOM 3049 C CA . TYR A 1 401 ? 10.303 -2.461 -1.724 1.00 98.56 401 TYR A CA 1
ATOM 3050 C C . TYR A 1 401 ? 10.767 -3.837 -2.217 1.00 98.56 401 TYR A C 1
ATOM 3052 O O . TYR A 1 401 ? 10.821 -4.104 -3.422 1.00 98.56 401 TYR A O 1
ATOM 3060 N N . GLN A 1 402 ? 11.144 -4.700 -1.280 1.00 96.81 402 GLN A N 1
ATOM 3061 C CA . GLN A 1 402 ? 11.514 -6.086 -1.523 1.00 96.81 402 GLN A CA 1
ATOM 3062 C C . GLN A 1 402 ? 10.298 -6.984 -1.269 1.00 96.81 402 GLN A C 1
ATOM 3064 O O . GLN A 1 402 ? 9.388 -6.616 -0.527 1.00 96.81 402 GLN A O 1
ATOM 3069 N N . PHE A 1 403 ? 10.282 -8.150 -1.906 1.00 98.06 403 PHE A N 1
ATOM 3070 C CA . PHE A 1 403 ? 9.310 -9.210 -1.647 1.00 98.06 403 PHE A CA 1
ATOM 3071 C C . PHE A 1 403 ? 10.080 -10.523 -1.485 1.00 98.06 403 PHE A C 1
ATOM 3073 O O . PHE A 1 403 ? 10.236 -11.279 -2.445 1.00 98.06 403 PHE A O 1
ATOM 3080 N N . GLY A 1 404 ? 10.624 -10.733 -0.286 1.00 97.19 404 GLY A N 1
ATOM 3081 C CA . GLY A 1 404 ? 11.301 -11.961 0.116 1.00 97.19 404 GLY A CA 1
ATOM 3082 C C . GLY A 1 404 ? 10.405 -12.852 0.976 1.00 97.19 404 GLY A C 1
ATOM 3083 O O . GLY A 1 404 ? 9.181 -12.696 1.023 1.00 97.19 404 GLY A O 1
ATOM 3084 N N . ASP A 1 405 ? 11.024 -13.797 1.680 1.00 98.06 405 ASP A N 1
ATOM 3085 C CA . ASP A 1 405 ? 10.300 -14.829 2.431 1.00 98.06 405 ASP A CA 1
ATOM 3086 C C . ASP A 1 405 ? 9.578 -14.286 3.674 1.00 98.06 405 ASP A C 1
ATOM 3088 O O . ASP A 1 405 ? 8.525 -14.797 4.057 1.00 98.06 405 ASP A O 1
ATOM 3092 N N . ALA A 1 406 ? 10.080 -13.199 4.270 1.00 98.31 406 ALA A N 1
ATOM 3093 C CA . ALA A 1 406 ? 9.412 -12.526 5.382 1.00 98.31 406 ALA A CA 1
ATOM 3094 C C . ALA A 1 406 ? 8.112 -11.836 4.925 1.00 98.31 406 ALA A C 1
ATOM 3096 O O . ALA A 1 406 ? 7.068 -11.983 5.564 1.00 98.31 406 ALA A O 1
ATOM 3097 N N . GLU A 1 407 ? 8.144 -11.126 3.793 1.00 98.75 407 GLU A N 1
ATOM 3098 C CA . GLU A 1 407 ? 6.953 -10.535 3.173 1.00 98.75 407 GLU A CA 1
ATOM 3099 C C . GLU A 1 407 ? 5.975 -11.608 2.677 1.00 98.75 407 GLU A C 1
ATOM 3101 O O . GLU A 1 407 ? 4.764 -11.439 2.824 1.00 98.75 407 GLU A O 1
ATOM 3106 N N . ARG A 1 408 ? 6.481 -12.730 2.146 1.00 98.50 408 ARG A N 1
ATOM 3107 C CA . ARG A 1 408 ? 5.684 -13.910 1.769 1.00 98.50 408 ARG A CA 1
ATOM 3108 C C . ARG A 1 408 ? 4.921 -14.469 2.962 1.00 98.50 408 ARG A C 1
ATOM 3110 O O . ARG A 1 408 ? 3.698 -14.555 2.892 1.00 98.50 408 ARG A O 1
ATOM 3117 N N . ALA A 1 409 ? 5.608 -14.768 4.063 1.00 98.62 409 ALA A N 1
ATOM 3118 C CA . ALA A 1 409 ? 4.973 -15.265 5.279 1.00 98.62 409 ALA A CA 1
ATOM 3119 C C . ALA A 1 409 ? 3.917 -14.278 5.816 1.00 98.62 409 ALA A C 1
ATOM 3121 O O . ALA A 1 409 ? 2.829 -14.692 6.220 1.00 98.62 409 ALA A O 1
ATOM 3122 N N . GLY A 1 410 ? 4.201 -12.970 5.775 1.00 98.75 410 GLY A N 1
ATOM 3123 C CA . GLY A 1 410 ? 3.247 -11.923 6.154 1.00 98.75 410 GLY A CA 1
ATOM 3124 C C . GLY A 1 410 ? 2.001 -11.884 5.260 1.00 98.75 410 GLY A C 1
ATOM 3125 O O . GLY A 1 410 ? 0.877 -11.809 5.762 1.00 98.75 410 GLY A O 1
ATOM 3126 N N . LEU A 1 411 ? 2.179 -11.990 3.941 1.00 98.75 411 LEU A N 1
ATOM 3127 C CA . LEU A 1 411 ? 1.089 -12.022 2.963 1.00 98.75 411 LEU A CA 1
ATOM 3128 C C . LEU A 1 411 ? 0.225 -13.285 3.099 1.00 98.75 411 LEU A C 1
ATOM 3130 O O . LEU A 1 411 ? -1.002 -13.194 3.117 1.00 98.75 411 LEU A O 1
ATOM 3134 N N . GLU A 1 412 ? 0.852 -14.453 3.224 1.00 98.38 412 GLU A N 1
ATOM 3135 C CA . GLU A 1 412 ? 0.172 -15.743 3.367 1.00 98.38 412 GLU A CA 1
ATOM 3136 C C . GLU A 1 412 ? -0.594 -15.821 4.704 1.00 98.38 412 GLU A C 1
ATOM 3138 O O . GLU A 1 412 ? -1.735 -16.295 4.738 1.00 98.38 412 GLU A O 1
ATOM 3143 N N . LEU A 1 413 ? -0.047 -15.248 5.787 1.00 98.50 413 LEU A N 1
ATOM 3144 C CA . LEU A 1 413 ? -0.763 -15.076 7.057 1.00 98.50 413 LEU A CA 1
ATOM 3145 C C . LEU A 1 413 ? -1.984 -14.155 6.913 1.00 98.50 413 LEU A C 1
ATOM 3147 O O . LEU A 1 413 ? -3.066 -14.485 7.404 1.00 98.50 413 LEU A O 1
ATOM 3151 N N . PHE A 1 414 ? -1.829 -13.014 6.235 1.00 98.62 414 PHE A N 1
ATOM 3152 C CA . PHE A 1 414 ? -2.926 -12.079 5.974 1.00 98.62 414 PHE A CA 1
ATOM 3153 C C . PHE A 1 414 ? -4.041 -12.724 5.142 1.00 98.62 414 PHE A C 1
ATOM 3155 O O . PHE A 1 414 ? -5.215 -12.591 5.489 1.00 98.62 414 PHE A O 1
ATOM 3162 N N . TYR A 1 415 ? -3.692 -13.477 4.100 1.00 98.31 415 TYR A N 1
ATOM 3163 C CA . TYR A 1 415 ? -4.647 -14.228 3.285 1.00 98.31 415 TYR A CA 1
ATOM 3164 C C . TYR A 1 415 ? -5.393 -15.293 4.091 1.00 98.31 415 TYR A C 1
ATOM 3166 O O . TYR A 1 415 ? -6.621 -15.366 4.006 1.00 98.31 415 TYR A O 1
ATOM 3174 N N . ARG A 1 416 ? -4.687 -16.068 4.926 1.00 97.25 416 ARG A N 1
ATOM 3175 C CA . ARG A 1 416 ? -5.315 -17.025 5.848 1.00 97.25 416 ARG A CA 1
ATOM 3176 C C . ARG A 1 416 ? -6.318 -16.327 6.766 1.00 97.25 416 ARG A C 1
ATOM 3178 O O . ARG A 1 416 ? -7.474 -16.737 6.836 1.00 97.25 416 ARG A O 1
ATOM 3185 N N . TYR A 1 417 ? -5.922 -15.226 7.402 1.00 97.81 417 TYR A N 1
ATOM 3186 C CA . TYR A 1 417 ? -6.817 -14.458 8.271 1.00 97.81 417 TYR A CA 1
ATOM 3187 C C . TYR A 1 417 ? -8.002 -13.832 7.515 1.00 97.81 417 TYR A C 1
ATOM 3189 O O . TYR A 1 417 ? -9.091 -13.729 8.081 1.00 97.81 417 TYR A O 1
ATOM 3197 N N . ALA A 1 418 ? -7.836 -13.441 6.248 1.00 97.06 418 ALA A N 1
ATOM 3198 C CA . ALA A 1 418 ? -8.918 -12.932 5.406 1.00 97.06 418 ALA A CA 1
ATOM 3199 C C . ALA A 1 418 ? -9.944 -14.025 5.048 1.00 97.06 418 ALA A C 1
ATOM 3201 O O . ALA A 1 418 ? -11.148 -13.765 5.078 1.00 97.06 418 ALA A O 1
ATOM 3202 N N . ALA A 1 419 ? -9.495 -15.252 4.768 1.00 95.88 419 ALA A N 1
ATOM 3203 C CA . ALA A 1 419 ? -10.378 -16.396 4.526 1.00 95.88 419 ALA A CA 1
ATOM 3204 C C . ALA A 1 419 ? -11.123 -16.817 5.803 1.00 95.88 419 ALA A C 1
ATOM 3206 O O . ALA A 1 419 ? -12.347 -16.920 5.814 1.00 95.88 419 ALA A O 1
ATOM 3207 N N . GLU A 1 420 ? -10.407 -16.941 6.922 1.00 94.69 420 GLU A N 1
ATOM 3208 C CA . GLU A 1 420 ? -10.980 -17.272 8.235 1.00 94.69 420 GLU A CA 1
ATOM 3209 C C . GLU A 1 420 ? -11.875 -16.156 8.827 1.00 94.69 420 GLU A C 1
ATOM 3211 O O . GLU A 1 420 ? -12.480 -16.343 9.883 1.00 94.69 420 GLU A O 1
ATOM 3216 N N . THR A 1 421 ? -11.956 -14.987 8.179 1.00 92.75 421 THR A N 1
ATOM 3217 C CA . THR A 1 421 ? -12.919 -13.909 8.487 1.00 92.75 421 THR A CA 1
ATOM 3218 C C . THR A 1 421 ? -13.972 -13.705 7.387 1.00 92.75 421 THR A C 1
ATOM 3220 O O . THR A 1 421 ? -14.736 -12.741 7.437 1.00 92.75 421 THR A O 1
ATOM 3223 N N . GLY A 1 422 ? -14.053 -14.618 6.410 1.00 93.06 422 GLY A N 1
ATOM 3224 C CA . GLY A 1 422 ? -15.083 -14.629 5.365 1.00 93.06 422 GLY A CA 1
ATOM 3225 C C . GLY A 1 422 ? -14.955 -13.519 4.315 1.00 93.06 422 GLY A C 1
ATOM 3226 O O . GLY A 1 422 ? -15.944 -13.164 3.677 1.00 93.06 422 GLY A O 1
ATOM 3227 N N . LEU A 1 423 ? -13.767 -12.929 4.141 1.00 91.88 423 LEU A N 1
ATOM 3228 C CA . LEU A 1 423 ? -13.521 -11.857 3.162 1.00 91.88 423 LEU A CA 1
ATOM 3229 C C . LEU A 1 423 ? -13.224 -12.387 1.749 1.00 91.88 423 LEU A C 1
ATOM 3231 O O . LEU A 1 423 ? -13.361 -11.648 0.769 1.00 91.88 423 LEU A O 1
ATOM 3235 N N . VAL A 1 424 ? -12.797 -13.648 1.673 1.00 90.25 424 VAL A N 1
ATOM 3236 C CA . VAL A 1 424 ? -12.456 -14.423 0.473 1.00 90.25 424 VAL A CA 1
ATOM 3237 C C . VAL A 1 424 ? -12.849 -15.884 0.712 1.00 90.25 424 VAL A C 1
ATOM 3239 O O . VAL A 1 424 ? -12.743 -16.372 1.835 1.00 90.25 424 VAL A O 1
ATOM 3242 N N . GLU A 1 425 ? -13.306 -16.586 -0.325 1.00 84.38 425 GLU A N 1
ATOM 3243 C CA . GLU A 1 425 ? -13.774 -17.980 -0.208 1.00 84.38 425 GLU A CA 1
ATOM 3244 C C . GLU A 1 425 ? -12.626 -19.003 -0.198 1.00 84.38 425 GLU A C 1
ATOM 3246 O O . GLU A 1 425 ? -12.775 -20.107 0.323 1.00 84.38 425 GLU A O 1
ATOM 3251 N N . ARG A 1 426 ? -11.475 -18.646 -0.783 1.00 82.56 426 ARG A N 1
ATOM 3252 C CA . ARG A 1 426 ? -10.304 -19.516 -0.930 1.00 82.56 426 ARG A CA 1
ATOM 3253 C C . ARG A 1 426 ? -9.015 -18.697 -0.909 1.00 82.56 426 ARG A C 1
ATOM 3255 O O . ARG A 1 426 ? -9.007 -17.533 -1.306 1.00 82.56 426 ARG A O 1
ATOM 3262 N N . VAL A 1 427 ? -7.925 -19.332 -0.485 1.00 88.94 427 VAL A N 1
ATOM 3263 C CA . VAL A 1 427 ? -6.553 -18.850 -0.681 1.00 88.94 427 VAL A CA 1
ATOM 3264 C C . VAL A 1 427 ? -5.879 -19.789 -1.676 1.00 88.94 427 VAL A C 1
ATOM 3266 O O . VAL A 1 427 ? -5.758 -20.980 -1.399 1.00 88.94 427 VAL A O 1
ATOM 3269 N N . ASP A 1 428 ? -5.484 -19.270 -2.836 1.00 85.44 428 ASP A N 1
ATOM 3270 C CA . ASP A 1 428 ? -4.715 -20.020 -3.834 1.00 85.44 428 ASP A CA 1
ATOM 3271 C C . ASP A 1 428 ? -3.203 -19.780 -3.652 1.00 85.44 428 ASP A C 1
ATOM 3273 O O . ASP A 1 428 ? -2.815 -18.675 -3.258 1.00 85.44 428 ASP A O 1
ATOM 3277 N N . PRO A 1 429 ? -2.334 -20.767 -3.957 1.00 89.88 429 PRO A N 1
ATOM 3278 C CA . PRO A 1 429 ? -0.883 -20.595 -3.882 1.00 89.88 429 PRO A CA 1
ATOM 3279 C C . PRO A 1 429 ? -0.379 -19.425 -4.736 1.00 89.88 429 PRO A C 1
ATOM 3281 O O . PRO A 1 429 ? -0.824 -19.229 -5.871 1.00 89.88 429 PRO A O 1
ATOM 3284 N N . LEU A 1 430 ? 0.587 -18.669 -4.209 1.00 94.19 430 LEU A N 1
ATOM 3285 C CA . LEU A 1 430 ? 1.188 -17.520 -4.890 1.00 94.19 430 LEU A CA 1
ATOM 3286 C C . LEU A 1 430 ? 1.940 -17.955 -6.161 1.00 94.19 430 LEU A C 1
ATOM 3288 O O . LEU A 1 430 ? 2.955 -18.644 -6.075 1.00 94.19 430 LEU A O 1
ATOM 3292 N N . GLN A 1 431 ? 1.457 -17.527 -7.328 1.00 94.62 431 GLN A N 1
ATOM 3293 C CA . GLN A 1 431 ? 2.102 -17.731 -8.624 1.00 94.62 431 GLN A CA 1
ATOM 3294 C C . GLN A 1 431 ? 2.965 -16.520 -8.980 1.00 94.62 431 GLN A C 1
ATOM 3296 O O . GLN A 1 431 ? 2.547 -15.375 -8.799 1.00 94.62 431 GLN A O 1
ATOM 3301 N N . PHE A 1 432 ? 4.148 -16.770 -9.535 1.00 95.19 432 PHE A N 1
ATOM 3302 C CA . PHE A 1 432 ? 5.099 -15.742 -9.962 1.00 95.19 432 PHE A CA 1
ATOM 3303 C C . PHE A 1 432 ? 5.343 -15.834 -11.468 1.00 95.19 432 PHE A C 1
ATOM 3305 O O . PHE A 1 432 ? 4.991 -16.846 -12.080 1.00 95.19 432 PHE A O 1
ATOM 3312 N N . TYR A 1 433 ? 5.853 -14.748 -12.058 1.00 93.00 433 TYR A N 1
ATOM 3313 C CA . TYR A 1 433 ? 6.110 -14.650 -13.500 1.00 93.00 433 TYR A CA 1
ATOM 3314 C C . TYR A 1 433 ? 7.106 -15.690 -14.009 1.00 93.00 433 TYR A C 1
ATOM 3316 O O . TYR A 1 433 ? 8.228 -15.739 -13.468 1.00 93.00 433 TYR A O 1
#

Foldseek 3Di:
DDDDDDDDDDDDDDDDDDDDDDDDDDDDDDDDDDDDDDDDDDDDDDDDDDDDDDDDDDDDDDDDDDDDDDDDDDDDDDDDDDDYDDDDDDDDDDDDDDDDDDDDDDDDDDDDDDDDDDDDDDDDDDDDDDDDDDDDDDDDDDDDDDDDDDDDPPPPPLPAAEEEFEQFLLRCLLCFPVCVDPRHHYDYDQQLVQLVCQVVVVGFKYQHFLVSLLVQPQVVDQDPPRFFSRKAFLAWWAWWFLAFLQFKWKKFLDPLLPWQEEEEASSADNSVLLVLLCCVQPSVDDHHYHYDHQDQVVRVVPGRIYIGGGVSSNPDDWDDDNRTIDIGGSQNVLCVRPVFMETGTGMMGGPPSDDPVNSVVSVVSSVVSLVQQLPSLCVSVPPDVVSSVSRSCSSHPTIDTTCDPRNVVNSVVSQVSSCVSVVHVDDDDHHHD

Radius of gyration: 36.06 Å; Cα contacts (8 Å, |Δi|>4): 584; chains: 1; bounding box: 96×108×115 Å

pLDDT: mean 71.28, std 30.8, range [25.61, 98.88]